Protein AF-0000000087805114 (afdb_homodimer)

Structure (mmCIF, N/CA/C/O backbone):
data_AF-0000000087805114-model_v1
#
loop_
_entity.id
_entity.type
_entity.pdbx_description
1 polymer 'LicD family protein'
#
loop_
_atom_site.group_PDB
_atom_site.id
_atom_site.type_symbol
_atom_site.label_atom_id
_atom_site.label_alt_id
_atom_site.label_comp_id
_atom_site.label_asym_id
_atom_site.label_entity_id
_atom_site.label_seq_id
_atom_site.pdbx_PDB_ins_code
_atom_site.Cartn_x
_atom_site.Cartn_y
_atom_site.Cartn_z
_atom_site.occupancy
_atom_site.B_iso_or_equiv
_atom_site.auth_seq_id
_atom_site.auth_comp_id
_atom_site.auth_asym_id
_atom_site.auth_atom_id
_atom_site.pdbx_PDB_model_num
ATOM 1 N N . MET A 1 1 ? 5.805 16.094 30.125 1 64.56 1 MET A N 1
ATOM 2 C CA . MET A 1 1 ? 6.195 17.5 30.094 1 64.56 1 MET A CA 1
ATOM 3 C C . MET A 1 1 ? 5.543 18.281 31.219 1 64.56 1 MET A C 1
ATOM 5 O O . MET A 1 1 ? 4.406 17.984 31.609 1 64.56 1 MET A O 1
ATOM 9 N N . SER A 1 2 ? 6.309 19.156 31.891 1 74.62 2 SER A N 1
ATOM 10 C CA . SER A 1 2 ? 5.789 19.922 33.031 1 74.62 2 SER A CA 1
ATOM 11 C C . SER A 1 2 ? 4.773 20.953 32.562 1 74.62 2 SER A C 1
ATOM 13 O O . SER A 1 2 ? 4.746 21.344 31.406 1 74.62 2 SER A O 1
ATOM 15 N N . THR A 1 3 ? 3.873 21.25 33.375 1 79.88 3 THR A N 1
ATOM 16 C CA . THR A 1 3 ? 2.871 22.281 33.094 1 79.88 3 THR A CA 1
ATOM 17 C C . THR A 1 3 ? 3.537 23.594 32.688 1 79.88 3 THR A C 1
ATOM 19 O O . THR A 1 3 ? 3.045 24.312 31.812 1 79.88 3 THR A O 1
ATOM 22 N N . SER A 1 4 ? 4.609 23.844 33.281 1 84.44 4 SER A N 1
ATOM 23 C CA . SER A 1 4 ? 5.34 25.062 32.969 1 84.44 4 SER A CA 1
ATOM 24 C C . SER A 1 4 ? 5.887 25.047 31.547 1 84.44 4 SER A C 1
ATOM 26 O O . SER A 1 4 ? 5.809 26.047 30.828 1 84.44 4 SER A O 1
ATOM 28 N N . MET A 1 5 ? 6.391 23.984 31.141 1 88.25 5 MET A N 1
ATOM 29 C CA . MET A 1 5 ? 6.922 23.844 29.781 1 88.25 5 MET A CA 1
ATOM 30 C C . MET A 1 5 ? 5.809 23.953 28.75 1 88.25 5 MET A C 1
ATOM 32 O O . MET A 1 5 ? 5.992 24.578 27.688 1 88.25 5 MET A O 1
ATOM 36 N N . THR A 1 6 ? 4.68 23.422 29.125 1 92 6 THR A N 1
ATOM 37 C CA . THR A 1 6 ? 3.533 23.5 28.219 1 92 6 THR A CA 1
ATOM 38 C C . THR A 1 6 ? 3.123 24.938 27.984 1 92 6 THR A C 1
ATOM 40 O O . THR A 1 6 ? 2.883 25.344 26.844 1 92 6 THR A O 1
ATOM 43 N N . LYS A 1 7 ? 3.113 25.703 29.016 1 94 7 LYS A N 1
ATOM 44 C CA . LYS A 1 7 ? 2.734 27.109 28.906 1 94 7 LYS A CA 1
ATOM 45 C C . LYS A 1 7 ? 3.738 27.875 28.062 1 94 7 LYS A C 1
ATOM 47 O O . LYS A 1 7 ? 3.357 28.766 27.281 1 94 7 LYS A O 1
ATOM 52 N N . GLU A 1 8 ? 4.926 27.562 28.25 1 95.38 8 GLU A N 1
ATOM 53 C CA . GLU A 1 8 ? 5.961 28.234 27.469 1 95.38 8 GLU A CA 1
ATOM 54 C C . GLU A 1 8 ? 5.84 27.875 25.984 1 95.38 8 GLU A C 1
ATOM 56 O O . GLU A 1 8 ? 6.016 28.734 25.125 1 95.38 8 GLU A O 1
ATOM 61 N N . ILE A 1 9 ? 5.617 26.656 25.719 1 96.06 9 ILE A N 1
ATOM 62 C CA . ILE A 1 9 ? 5.414 26.203 24.344 1 96.06 9 ILE A CA 1
ATOM 63 C C . ILE A 1 9 ? 4.23 26.953 23.734 1 96.06 9 ILE A C 1
ATOM 65 O O . ILE A 1 9 ? 4.324 27.453 22.609 1 96.06 9 ILE A O 1
ATOM 69 N N . GLN A 1 10 ? 3.174 27.047 24.453 1 96.75 10 GLN A N 1
ATOM 70 C CA . GLN A 1 10 ? 1.963 27.703 23.969 1 96.75 10 GLN A CA 1
ATOM 71 C C . GLN A 1 10 ? 2.221 29.188 23.672 1 96.75 10 GLN A C 1
ATOM 73 O O . GLN A 1 10 ? 1.733 29.703 22.672 1 96.75 10 GLN A O 1
ATOM 78 N N . GLU A 1 11 ? 2.988 29.781 24.5 1 97.25 11 GLU A N 1
ATOM 79 C CA . GLU A 1 11 ? 3.332 31.172 24.281 1 97.25 11 GLU A CA 1
ATOM 80 C C . GLU A 1 11 ? 4.129 31.359 23 1 97.25 11 GLU A C 1
ATOM 82 O O . GLU A 1 11 ? 3.863 32.281 22.219 1 97.25 11 GLU A O 1
ATOM 87 N N . LYS A 1 12 ? 5.066 30.547 22.797 1 97.5 12 LYS A N 1
ATOM 88 C CA . LYS A 1 12 ? 5.871 30.609 21.578 1 97.5 12 LYS A CA 1
ATOM 89 C C . LYS A 1 12 ? 5.031 30.297 20.344 1 97.5 12 LYS A C 1
ATOM 91 O O . LYS A 1 12 ? 5.191 30.938 19.297 1 97.5 12 LYS A O 1
ATOM 96 N N . GLU A 1 13 ? 4.207 29.297 20.453 1 97.94 13 GLU A N 1
ATOM 97 C CA . GLU A 1 13 ? 3.326 28.938 19.344 1 97.94 13 GLU A CA 1
ATOM 98 C C . GLU A 1 13 ? 2.369 30.078 19 1 97.94 13 GLU A C 1
ATOM 100 O O . GLU A 1 13 ? 2.045 30.297 17.844 1 97.94 13 GLU A O 1
ATOM 105 N N . LEU A 1 14 ? 1.906 30.766 20.031 1 98.38 14 LEU A N 1
ATOM 106 C CA . LEU A 1 14 ? 1.046 31.922 19.781 1 98.38 14 LEU A CA 1
ATOM 107 C C . LEU A 1 14 ? 1.784 33 18.984 1 98.38 14 LEU A C 1
ATOM 109 O O . LEU A 1 14 ? 1.232 33.562 18.047 1 98.38 14 LEU A O 1
ATOM 113 N N . ASN A 1 15 ? 2.979 33.219 19.406 1 98.19 15 ASN A N 1
ATOM 114 C CA . ASN A 1 15 ? 3.791 34.188 18.672 1 98.19 15 ASN A CA 1
ATOM 115 C C . ASN A 1 15 ? 3.982 33.781 17.219 1 98.19 15 ASN A C 1
ATOM 117 O O . ASN A 1 15 ? 3.902 34.625 16.312 1 98.19 15 ASN A O 1
ATOM 121 N N . MET A 1 16 ? 4.258 32.562 17 1 98.62 16 MET A N 1
ATOM 122 C CA . MET A 1 16 ? 4.41 32.031 15.648 1 98.62 16 MET A CA 1
ATOM 123 C C . MET A 1 16 ? 3.115 32.156 14.859 1 98.62 16 MET A C 1
ATOM 125 O O . MET A 1 16 ? 3.135 32.562 13.695 1 98.62 16 MET A O 1
ATOM 129 N N . LEU A 1 17 ? 2.014 31.859 15.5 1 98.81 17 LEU A N 1
ATOM 130 C CA . LEU A 1 17 ? 0.701 31.938 14.859 1 98.81 17 LEU A CA 1
ATOM 131 C C . LEU A 1 17 ? 0.39 33.375 14.43 1 98.81 17 LEU A C 1
ATOM 133 O O . LEU A 1 17 ? -0.121 33.594 13.328 1 98.81 17 LEU A O 1
ATOM 137 N N . LEU A 1 18 ? 0.66 34.312 15.273 1 98.75 18 LEU A N 1
ATOM 138 C CA . LEU A 1 18 ? 0.362 35.688 14.969 1 98.75 18 LEU A CA 1
ATOM 139 C C . LEU A 1 18 ? 1.216 36.188 13.812 1 98.75 18 LEU A C 1
ATOM 141 O O . LEU A 1 18 ? 0.729 36.938 12.945 1 98.75 18 LEU A O 1
ATOM 145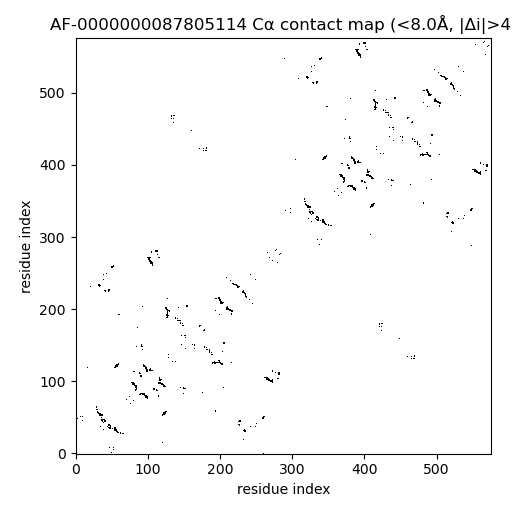 N N . TYR A 1 19 ? 2.484 35.781 13.828 1 98.75 19 TYR A N 1
ATOM 146 C CA . TYR A 1 19 ? 3.33 36.125 12.688 1 98.75 19 TYR A CA 1
ATOM 147 C C . TYR A 1 19 ? 2.807 35.469 11.414 1 98.75 19 TYR A C 1
ATOM 149 O O . TYR A 1 19 ? 2.768 36.094 10.359 1 98.75 19 TYR A O 1
ATOM 157 N N . PHE A 1 20 ? 2.441 34.219 11.516 1 98.81 20 PHE A N 1
ATOM 158 C CA . PHE A 1 20 ? 1.897 33.469 10.391 1 98.81 20 PHE A CA 1
ATOM 159 C C . PHE A 1 20 ? 0.634 34.156 9.859 1 98.81 20 PHE A C 1
ATOM 161 O O . PHE A 1 20 ? 0.46 34.281 8.648 1 98.81 20 PHE A O 1
ATOM 168 N N . LYS A 1 21 ? -0.236 34.531 10.734 1 98.81 21 LYS A N 1
ATOM 169 C CA . LYS A 1 21 ? -1.476 35.219 10.367 1 98.81 21 LYS A CA 1
ATOM 170 C C . LYS A 1 21 ? -1.19 36.5 9.602 1 98.81 21 LYS A C 1
ATOM 172 O O . LYS A 1 21 ? -1.826 36.781 8.586 1 98.81 21 LYS A O 1
ATOM 177 N N . GLU A 1 22 ? -0.335 37.281 10.125 1 98.69 22 GLU A N 1
ATOM 178 C CA . GLU A 1 22 ? 0.027 38.531 9.453 1 98.69 22 GLU A CA 1
ATOM 179 C C . GLU A 1 22 ? 0.548 38.281 8.047 1 98.69 22 GLU A C 1
ATOM 181 O O . GLU A 1 22 ? 0.185 38.969 7.098 1 98.69 22 GLU A O 1
ATOM 186 N N . PHE A 1 23 ? 1.412 37.281 7.961 1 98.81 23 PHE A N 1
ATOM 187 C CA . PHE A 1 23 ? 1.958 36.875 6.664 1 98.81 23 PHE A CA 1
ATOM 188 C C . PHE A 1 23 ? 0.843 36.5 5.703 1 98.81 23 PHE A C 1
ATOM 190 O O . PHE A 1 23 ? 0.816 36.938 4.555 1 98.81 23 PHE A O 1
ATOM 197 N N . CYS A 1 24 ? -0.05 35.625 6.129 1 98.75 24 CYS A N 1
ATOM 198 C CA . CYS A 1 24 ? -1.149 35.156 5.297 1 98.75 24 CYS A CA 1
ATOM 199 C C . CYS A 1 24 ? -2.053 36.312 4.879 1 98.75 24 CYS A C 1
ATOM 201 O O . CYS A 1 24 ? -2.506 36.344 3.732 1 98.75 24 CYS A O 1
ATOM 203 N N . ASP A 1 25 ? -2.301 37.219 5.789 1 98.25 25 ASP A N 1
ATOM 204 C CA . ASP A 1 25 ? -3.104 38.406 5.473 1 98.25 25 ASP A CA 1
ATOM 205 C C . ASP A 1 25 ? -2.447 39.219 4.371 1 98.25 25 ASP A C 1
ATOM 207 O O . ASP A 1 25 ? -3.111 39.625 3.416 1 98.25 25 ASP A O 1
ATOM 211 N N . LYS A 1 26 ? -1.223 39.438 4.531 1 98.5 26 LYS A N 1
ATOM 212 C CA . LYS A 1 26 ? -0.468 40.25 3.59 1 98.5 26 LYS A CA 1
ATOM 213 C C . LYS A 1 26 ? -0.461 39.625 2.197 1 98.5 26 LYS A C 1
ATOM 215 O O . LYS A 1 26 ? -0.456 40.344 1.193 1 98.5 26 LYS A O 1
ATOM 220 N N . HIS A 1 27 ? -0.498 38.344 2.123 1 98.62 27 HIS A N 1
ATOM 221 C CA . HIS A 1 27 ? -0.334 37.688 0.839 1 98.62 27 HIS A CA 1
ATOM 222 C C . HIS A 1 27 ? -1.637 37.031 0.388 1 98.62 27 HIS A C 1
ATOM 224 O O . HIS A 1 27 ? -1.652 36.281 -0.585 1 98.62 27 HIS A O 1
ATOM 230 N N . ASN A 1 28 ? -2.699 37.25 1.071 1 97.94 28 ASN A N 1
ATOM 231 C CA . ASN A 1 28 ? -4.035 36.75 0.733 1 97.94 28 ASN A CA 1
ATOM 232 C C . ASN A 1 28 ? -4.086 35.25 0.681 1 97.94 28 ASN A C 1
ATOM 234 O O . ASN A 1 28 ? -4.504 34.656 -0.324 1 97.94 28 ASN A O 1
ATOM 238 N N . LEU A 1 29 ? -3.564 34.531 1.708 1 98.56 29 LEU A N 1
ATOM 239 C CA . LEU A 1 29 ? -3.619 33.094 1.872 1 98.56 29 LEU A CA 1
ATOM 240 C C . LEU A 1 29 ? -4.641 32.719 2.936 1 98.56 29 LEU A C 1
ATOM 242 O O . LEU A 1 29 ? -4.723 33.344 3.986 1 98.56 29 LEU A O 1
ATOM 246 N N . ARG A 1 30 ? -5.453 31.797 2.646 1 97.94 30 ARG A N 1
ATOM 247 C CA . ARG A 1 30 ? -6.418 31.297 3.615 1 97.94 30 ARG A CA 1
ATOM 248 C C . ARG A 1 30 ? -5.773 30.266 4.539 1 97.94 30 ARG A C 1
ATOM 250 O O . ARG A 1 30 ? -4.953 29.453 4.098 1 97.94 30 ARG A O 1
ATOM 257 N N . PHE A 1 31 ? -6.113 30.266 5.754 1 98.69 31 PHE A N 1
ATOM 258 C CA . PHE A 1 31 ? -5.793 29.203 6.688 1 98.69 31 PHE A CA 1
ATOM 259 C C . PHE A 1 31 ? -6.859 29.078 7.77 1 98.69 31 PHE A C 1
ATOM 261 O O . PHE A 1 31 ? -7.695 29.984 7.918 1 98.69 31 PHE A O 1
ATOM 268 N N . TYR A 1 32 ? -6.879 27.953 8.445 1 98.31 32 TYR A N 1
ATOM 269 C CA . TYR A 1 32 ? -7.84 27.641 9.5 1 98.31 32 TYR A CA 1
ATOM 270 C C . TYR A 1 32 ? -7.148 26.984 10.688 1 98.31 32 TYR A C 1
ATOM 272 O O . TYR A 1 32 ? -6.34 26.062 10.516 1 98.31 32 TYR A O 1
ATOM 280 N N . LEU A 1 33 ? -7.492 27.5 11.812 1 98.06 33 LEU A N 1
ATOM 281 C CA . LEU A 1 33 ? -7.148 26.703 12.984 1 98.06 33 LEU A CA 1
ATOM 282 C C . LEU A 1 33 ? -7.859 25.359 12.953 1 98.06 33 LEU A C 1
ATOM 284 O O . LEU A 1 33 ? -9.039 25.281 12.602 1 98.06 33 LEU A O 1
ATOM 288 N N . CYS A 1 34 ? -7.16 24.297 13.32 1 96 34 CYS A N 1
ATOM 289 C CA . CYS A 1 34 ? -7.805 22.984 13.281 1 96 34 CYS A CA 1
ATOM 290 C C . CYS A 1 34 ? -7.383 22.141 14.477 1 96 34 CYS A C 1
ATOM 292 O O . CYS A 1 34 ? -6.641 22.609 15.344 1 96 34 CYS A O 1
ATOM 294 N N . GLY A 1 35 ? -8.008 20.922 14.609 1 94.38 35 GLY A N 1
ATOM 295 C CA . GLY A 1 35 ? -7.668 20 15.68 1 94.38 35 GLY A CA 1
ATOM 296 C C . GLY A 1 35 ? -7.902 20.578 17.062 1 94.38 35 GLY A C 1
ATOM 297 O O . GLY A 1 35 ? -8.938 21.203 17.312 1 94.38 35 GLY A O 1
ATOM 298 N N . GLY A 1 36 ? -6.949 20.281 17.906 1 94.94 36 GLY A N 1
ATOM 299 C CA . GLY A 1 36 ? -7.039 20.781 19.266 1 94.94 36 GLY A CA 1
ATOM 300 C C . GLY A 1 36 ? -7.086 22.297 19.344 1 94.94 36 GLY A C 1
ATOM 301 O O . GLY A 1 36 ? -7.742 22.859 20.234 1 94.94 36 GLY A O 1
ATOM 302 N N . GLY A 1 37 ? -6.336 22.938 18.484 1 96.94 37 GLY A N 1
ATOM 303 C CA . GLY A 1 37 ? -6.383 24.391 18.453 1 96.94 37 GLY A CA 1
ATOM 304 C C . GLY A 1 37 ? -7.77 24.938 18.172 1 96.94 37 GLY A C 1
ATOM 305 O O . GLY A 1 37 ? -8.188 25.938 18.766 1 96.94 37 GLY A O 1
ATOM 306 N N . LEU A 1 38 ? -8.453 24.328 17.266 1 98.12 38 LEU A N 1
ATOM 307 C CA . LEU A 1 38 ? -9.82 24.719 16.953 1 98.12 38 LEU A CA 1
ATOM 308 C C . LEU A 1 38 ? -10.75 24.469 18.141 1 98.12 38 LEU A C 1
ATOM 310 O O . LEU A 1 38 ? -11.539 25.344 18.5 1 98.12 38 LEU A O 1
ATOM 314 N N . ILE A 1 39 ? -10.664 23.297 18.672 1 97.44 39 ILE A N 1
ATOM 315 C CA . ILE A 1 39 ? -11.461 22.984 19.859 1 97.44 39 ILE A CA 1
ATOM 316 C C . ILE A 1 39 ? -11.164 24 20.953 1 97.44 39 ILE A C 1
ATOM 318 O O . ILE A 1 39 ? -12.086 24.484 21.625 1 97.44 39 ILE A O 1
ATOM 322 N N . GLY A 1 40 ? -9.945 24.297 21.188 1 97.56 40 GLY A N 1
ATOM 323 C CA . GLY A 1 40 ? -9.531 25.266 22.172 1 97.56 40 GLY A CA 1
ATOM 324 C C . GLY A 1 40 ? -10.125 26.641 21.953 1 97.56 40 GLY A C 1
ATOM 325 O O . GLY A 1 40 ? -10.562 27.312 22.891 1 97.56 40 GLY A O 1
ATOM 326 N N . ALA A 1 41 ? -10.125 27.062 20.734 1 97.94 41 ALA A N 1
ATOM 327 C CA . ALA A 1 41 ? -10.711 28.359 20.391 1 97.94 41 ALA A CA 1
ATOM 328 C C . ALA A 1 41 ? -12.18 28.422 20.797 1 97.94 41 ALA A C 1
ATOM 330 O O . ALA A 1 41 ? -12.633 29.422 21.359 1 97.94 41 ALA A O 1
ATOM 331 N N . ILE A 1 42 ? -12.906 27.359 20.562 1 97.62 42 ILE A N 1
ATOM 332 C CA . ILE A 1 42 ? -14.352 27.344 20.766 1 97.62 42 ILE A CA 1
ATOM 333 C C . ILE A 1 42 ? -14.672 27.109 22.234 1 97.62 42 ILE A C 1
ATOM 335 O O . ILE A 1 42 ? -15.578 27.734 22.781 1 97.62 42 ILE A O 1
ATOM 339 N N . ARG A 1 43 ? -13.891 26.234 22.859 1 95.75 43 ARG A N 1
ATOM 340 C CA . ARG A 1 43 ? -14.258 25.766 24.188 1 95.75 43 ARG A CA 1
ATOM 341 C C . ARG A 1 43 ? -13.531 26.578 25.266 1 95.75 43 ARG A C 1
ATOM 343 O O . ARG A 1 43 ? -14.07 26.781 26.359 1 95.75 43 ARG A O 1
ATOM 350 N N . HIS A 1 44 ? -12.312 27.125 24.969 1 95.38 44 HIS A N 1
ATOM 351 C CA . HIS A 1 44 ? -11.469 27.734 25.984 1 95.38 44 HIS A CA 1
ATOM 352 C C . HIS A 1 44 ? -11.086 29.156 25.594 1 95.38 44 HIS A C 1
ATOM 354 O O . HIS A 1 44 ? -10.398 29.859 26.359 1 95.38 44 HIS A O 1
ATOM 360 N N . ASN A 1 45 ? -11.508 29.594 24.406 1 96.81 45 ASN A N 1
ATOM 361 C CA . ASN A 1 45 ? -11.062 30.875 23.859 1 96.81 45 ASN A CA 1
ATOM 362 C C . ASN A 1 45 ? -9.547 30.984 23.828 1 96.81 45 ASN A C 1
ATOM 364 O O . ASN A 1 45 ? -8.977 32.031 24.125 1 96.81 45 ASN A O 1
ATOM 368 N N . GLY A 1 46 ? -8.953 29.875 23.688 1 97.56 46 GLY A N 1
ATOM 369 C CA . GLY A 1 46 ? -7.504 29.734 23.656 1 97.56 46 GLY A CA 1
ATOM 370 C C . GLY A 1 46 ? -7.039 28.297 23.609 1 97.56 46 GLY A C 1
ATOM 371 O O . GLY A 1 46 ? -7.758 27.422 23.125 1 97.56 46 GLY A O 1
ATOM 372 N N . PHE A 1 47 ? -5.82 28.109 24.078 1 97.25 47 PHE A N 1
ATOM 373 C CA . PHE A 1 47 ? -5.262 26.75 24.078 1 97.25 47 PHE A CA 1
ATOM 374 C C . PHE A 1 47 ? -6.02 25.844 25.031 1 97.25 47 PHE A C 1
ATOM 376 O O . PHE A 1 47 ? -6.43 26.281 26.109 1 97.25 47 PHE A O 1
ATOM 383 N N . ILE A 1 48 ? -6.184 24.562 24.578 1 95.5 48 ILE A N 1
ATOM 384 C CA . ILE A 1 48 ? -6.465 23.531 25.578 1 95.5 48 ILE A CA 1
ATOM 385 C C . ILE A 1 48 ? -5.301 23.438 26.562 1 95.5 48 ILE A C 1
ATOM 387 O O . ILE A 1 48 ? -4.141 23.328 26.141 1 95.5 48 ILE A O 1
ATOM 391 N N . PRO A 1 49 ? -5.547 23.469 27.781 1 93.94 49 PRO A N 1
ATOM 392 C CA . PRO A 1 49 ? -4.492 23.625 28.797 1 93.94 49 PRO A CA 1
ATOM 393 C C . PRO A 1 49 ? -3.385 22.578 28.656 1 93.94 49 PRO A C 1
ATOM 395 O O . PRO A 1 49 ? -2.213 22.891 28.875 1 93.94 49 PRO A O 1
ATOM 398 N N . TRP A 1 50 ? -3.699 21.422 28.234 1 92.25 50 TRP A N 1
ATOM 399 C CA . TRP A 1 50 ? -2.715 20.344 28.203 1 92.25 50 TRP A CA 1
ATOM 400 C C . TRP A 1 50 ? -2.236 20.094 26.766 1 92.25 50 TRP A C 1
ATOM 402 O O . TRP A 1 50 ? -1.473 19.156 26.531 1 92.25 50 TRP A O 1
ATOM 412 N N . ASP A 1 51 ? -2.703 20.906 25.859 1 92.12 51 ASP A N 1
ATOM 413 C CA . ASP A 1 51 ? -2.33 20.734 24.469 1 92.12 51 ASP A CA 1
ATOM 414 C C . ASP A 1 51 ? -1.087 21.547 24.125 1 92.12 51 ASP A C 1
ATOM 416 O O . ASP A 1 51 ? -1.065 22.766 24.312 1 92.12 51 ASP A O 1
ATOM 420 N N . ASP A 1 52 ? -0.087 20.906 23.594 1 89.75 52 ASP A N 1
ATOM 421 C CA . ASP A 1 52 ? 1.171 21.594 23.328 1 89.75 52 ASP A CA 1
ATOM 422 C C . ASP A 1 52 ? 1.47 21.641 21.828 1 89.75 52 ASP A C 1
ATOM 424 O O . ASP A 1 52 ? 2.629 21.75 21.422 1 89.75 52 ASP A O 1
ATOM 428 N N . ASP A 1 53 ? 0.53 21.453 21.031 1 92.06 53 ASP A N 1
ATOM 429 C CA . ASP A 1 53 ? 0.732 21.562 19.594 1 92.06 53 ASP A CA 1
ATOM 430 C C . ASP A 1 53 ? -0.369 22.391 18.938 1 92.06 53 ASP A C 1
ATOM 432 O O . ASP A 1 53 ? -1.46 22.531 19.5 1 92.06 53 ASP A O 1
ATOM 436 N N . LEU A 1 54 ? -0.096 23.078 17.953 1 95.5 54 LEU A N 1
ATOM 437 C CA . LEU A 1 54 ? -1.029 23.891 17.188 1 95.5 54 LEU A CA 1
ATOM 438 C C . LEU A 1 54 ? -0.968 23.547 15.703 1 95.5 54 LEU A C 1
ATOM 440 O O . LEU A 1 54 ? 0.089 23.656 15.078 1 95.5 54 LEU A O 1
ATOM 444 N N . ASP A 1 55 ? -2.062 23.109 15.156 1 96.44 55 ASP A N 1
ATOM 445 C CA . ASP A 1 55 ? -2.16 22.688 13.766 1 96.44 55 ASP A CA 1
ATOM 446 C C . ASP A 1 55 ? -3.027 23.641 12.953 1 96.44 55 ASP A C 1
ATOM 448 O O . ASP A 1 55 ? -3.988 24.219 13.477 1 96.44 55 ASP A O 1
ATOM 452 N N . LEU A 1 56 ? -2.674 23.812 11.719 1 98.5 56 LEU A N 1
ATOM 453 C CA . LEU A 1 56 ? -3.42 24.656 10.781 1 98.5 56 LEU A CA 1
ATOM 454 C C . LEU A 1 56 ? -3.787 23.891 9.523 1 98.5 56 LEU A C 1
ATOM 456 O O . LEU A 1 56 ? -3.045 23 9.102 1 98.5 56 LEU A O 1
ATOM 460 N N . PHE A 1 57 ? -4.91 24.266 8.961 1 98.44 57 PHE A N 1
ATOM 461 C CA . PHE A 1 57 ? -5.277 23.844 7.613 1 98.44 57 PHE A CA 1
ATOM 462 C C . PHE A 1 57 ? -5.074 24.969 6.613 1 98.44 57 PHE A C 1
ATOM 464 O O . PHE A 1 57 ? -5.234 26.141 6.953 1 98.44 57 PHE A O 1
ATOM 471 N N . MET A 1 58 ? -4.746 24.578 5.445 1 98.69 58 MET A N 1
ATOM 472 C CA . MET A 1 58 ? -4.805 25.469 4.293 1 98.69 58 MET A CA 1
ATOM 473 C C . MET A 1 58 ? -5.41 24.766 3.084 1 98.69 58 MET A C 1
ATOM 475 O O . MET A 1 58 ? -5.125 23.594 2.836 1 98.69 58 MET A O 1
ATOM 479 N N . PRO A 1 59 ? -6.266 25.531 2.348 1 98.56 59 PRO A N 1
ATOM 480 C CA . PRO A 1 59 ? -6.609 24.953 1.05 1 98.56 59 PRO A CA 1
ATOM 481 C C . PRO A 1 59 ? -5.383 24.625 0.201 1 98.56 59 PRO A C 1
ATOM 483 O O . PRO A 1 59 ? -4.402 25.375 0.217 1 98.56 59 PRO A O 1
ATOM 486 N N . ARG A 1 60 ? -5.477 23.578 -0.559 1 98.56 60 ARG A N 1
ATOM 487 C CA . ARG A 1 60 ? -4.348 23.094 -1.346 1 98.56 60 ARG A CA 1
ATOM 488 C C . ARG A 1 60 ? -3.738 24.219 -2.184 1 98.56 60 ARG A C 1
ATOM 490 O O . ARG A 1 60 ? -2.521 24.406 -2.18 1 98.56 60 ARG A O 1
ATOM 497 N N . PRO A 1 61 ? -4.504 25.031 -2.904 1 98.25 61 PRO A N 1
ATOM 498 C CA . PRO A 1 61 ? -3.871 26.094 -3.686 1 98.25 61 PRO A CA 1
ATOM 499 C C . PRO A 1 61 ? -3.08 27.078 -2.818 1 98.25 61 PRO A C 1
ATOM 501 O O . PRO A 1 61 ? -1.982 27.5 -3.197 1 98.25 61 PRO A O 1
ATOM 504 N N . ASP A 1 62 ? -3.582 27.406 -1.684 1 98.62 62 ASP A N 1
ATOM 505 C CA . ASP A 1 62 ? -2.902 28.344 -0.789 1 98.62 62 ASP A CA 1
ATOM 506 C C . ASP A 1 62 ? -1.693 27.688 -0.127 1 98.62 62 ASP A C 1
ATOM 508 O O . ASP A 1 62 ? -0.667 28.328 0.084 1 98.62 62 ASP A O 1
ATOM 512 N N . TYR A 1 63 ? -1.869 26.422 0.201 1 98.69 63 TYR A N 1
ATOM 513 C CA . TYR A 1 63 ? -0.788 25.609 0.752 1 98.69 63 TYR A CA 1
ATOM 514 C C . TYR A 1 63 ? 0.421 25.609 -0.176 1 98.69 63 TYR A C 1
ATOM 516 O O . TYR A 1 63 ? 1.554 25.797 0.271 1 98.69 63 TYR A O 1
ATOM 524 N N . GLU A 1 64 ? 0.18 25.484 -1.447 1 98.62 64 GLU A N 1
ATOM 525 C CA . GLU A 1 64 ? 1.256 25.469 -2.434 1 98.62 64 GLU A CA 1
ATOM 526 C C . GLU A 1 64 ? 1.838 26.859 -2.639 1 98.62 64 GLU A C 1
ATOM 528 O O . GLU A 1 64 ? 3.043 27.016 -2.848 1 98.62 64 GLU A O 1
ATOM 533 N N . LYS A 1 65 ? 1.021 27.844 -2.584 1 98.69 65 LYS A N 1
ATOM 534 C CA . LYS A 1 65 ? 1.499 29.219 -2.688 1 98.69 65 LYS A CA 1
ATOM 535 C C . LYS A 1 65 ? 2.396 29.578 -1.507 1 98.69 65 LYS A C 1
ATOM 537 O O . LYS A 1 65 ? 3.391 30.297 -1.67 1 98.69 65 LYS A O 1
ATOM 542 N N . LEU A 1 66 ? 2.014 29.109 -0.354 1 98.88 66 LEU A N 1
ATOM 543 C CA . LEU A 1 66 ? 2.805 29.375 0.843 1 98.88 66 LEU A CA 1
ATOM 544 C C . LEU A 1 66 ? 4.246 28.906 0.653 1 98.88 66 LEU A C 1
ATOM 546 O O . LEU A 1 66 ? 5.184 29.625 1.012 1 98.88 66 LEU A O 1
ATOM 550 N N . ALA A 1 67 ? 4.418 27.734 0.126 1 98.56 67 ALA A N 1
ATOM 551 C CA . ALA A 1 67 ? 5.738 27.141 -0.079 1 98.56 67 ALA A CA 1
ATOM 552 C C . ALA A 1 67 ? 6.617 28.047 -0.943 1 98.56 67 ALA A C 1
ATOM 554 O O . ALA A 1 67 ? 7.836 28.094 -0.762 1 98.56 67 ALA A O 1
ATOM 555 N N . LYS A 1 68 ? 6.004 28.75 -1.838 1 98.44 68 LYS A N 1
ATOM 556 C CA . LYS A 1 68 ? 6.734 29.625 -2.754 1 98.44 68 LYS A CA 1
ATOM 557 C C . LYS A 1 68 ? 6.992 30.984 -2.129 1 98.44 68 LYS A C 1
ATOM 559 O O . LYS A 1 68 ? 8.062 31.562 -2.309 1 98.44 68 LYS A O 1
ATOM 564 N N . LEU A 1 69 ? 6.105 31.469 -1.416 1 98.81 69 LEU A N 1
ATOM 565 C CA . LEU A 1 69 ? 6.141 32.844 -0.94 1 98.81 69 LEU A CA 1
ATOM 566 C C . LEU A 1 69 ? 6.949 32.969 0.346 1 98.81 69 LEU A C 1
ATOM 568 O O . LEU A 1 69 ? 7.648 33.938 0.561 1 98.81 69 LEU A O 1
ATOM 572 N N . TRP A 1 70 ? 6.891 31.969 1.202 1 98.81 70 TRP A N 1
ATOM 573 C CA . TRP A 1 70 ? 7.477 32.062 2.535 1 98.81 70 TRP A CA 1
ATOM 574 C C . TRP A 1 70 ? 8.984 32.312 2.449 1 98.81 70 TRP A C 1
ATOM 576 O O . TRP A 1 70 ? 9.5 33.25 3.043 1 98.81 70 TRP A O 1
ATOM 586 N N . PRO A 1 71 ? 9.695 31.5 1.646 1 98.06 71 PRO A N 1
ATOM 587 C CA . PRO A 1 71 ? 11.141 31.703 1.571 1 98.06 71 PRO A CA 1
ATOM 588 C C . PRO A 1 71 ? 11.516 33.094 1.029 1 98.06 71 PRO A C 1
ATOM 590 O O . PRO A 1 71 ? 12.609 33.594 1.292 1 98.06 71 PRO A O 1
ATOM 593 N N . LYS A 1 72 ? 10.648 33.75 0.372 1 98.25 72 LYS A N 1
ATOM 594 C CA . LYS A 1 72 ? 10.945 35 -0.292 1 98.25 72 LYS A CA 1
ATOM 595 C C . LYS A 1 72 ? 10.625 36.188 0.617 1 98.25 72 LYS A C 1
ATOM 597 O O . LYS A 1 72 ? 11.312 37.219 0.579 1 98.25 72 LYS A O 1
ATOM 602 N N . TYR A 1 73 ? 9.602 36.062 1.463 1 98.56 73 TYR A N 1
ATOM 603 C CA . TYR A 1 73 ? 9.07 37.281 2.062 1 98.56 73 TYR A CA 1
ATOM 604 C C . TYR A 1 73 ? 9.008 37.156 3.58 1 98.56 73 TYR A C 1
ATOM 606 O O . TYR A 1 73 ? 8.844 38.156 4.281 1 98.56 73 TYR A O 1
ATOM 614 N N . ALA A 1 74 ? 9.125 35.969 4.145 1 98.62 74 ALA A N 1
ATOM 615 C CA . ALA A 1 74 ? 9.023 35.812 5.59 1 98.62 74 ALA A CA 1
ATOM 616 C C . ALA A 1 74 ? 10.375 36.062 6.266 1 98.62 74 ALA A C 1
ATOM 618 O O . ALA A 1 74 ? 11.398 36.156 5.594 1 98.62 74 ALA A O 1
ATOM 619 N N . ASP A 1 75 ? 10.375 36.188 7.551 1 98.44 75 ASP A N 1
ATOM 620 C CA . ASP A 1 75 ? 11.586 36.219 8.359 1 98.44 75 ASP A CA 1
ATOM 621 C C . ASP A 1 75 ? 12.172 34.844 8.531 1 98.44 75 ASP A C 1
ATOM 623 O O . ASP A 1 75 ? 12.031 34.219 9.586 1 98.44 75 ASP A O 1
ATOM 627 N N . THR A 1 76 ? 12.906 34.406 7.535 1 97.75 76 THR A N 1
ATOM 628 C CA . THR A 1 76 ? 13.422 33.062 7.508 1 97.75 76 THR A CA 1
ATOM 629 C C . THR A 1 76 ? 14.578 32.906 8.484 1 97.75 76 THR A C 1
ATOM 631 O O . THR A 1 76 ? 15 31.766 8.781 1 97.75 76 THR A O 1
ATOM 634 N N . GLU A 1 77 ? 15.109 33.938 8.992 1 97.5 77 GLU A N 1
ATOM 635 C CA . GLU A 1 77 ? 16.109 33.812 10.047 1 97.5 77 GLU A CA 1
ATOM 636 C C . GLU A 1 77 ? 15.508 33.281 11.336 1 97.5 77 GLU A C 1
ATOM 638 O O . GLU A 1 77 ? 16.141 32.5 12.055 1 97.5 77 GLU A O 1
ATOM 643 N N . ARG A 1 78 ? 14.312 33.688 11.5 1 97.94 78 ARG A N 1
ATOM 644 C CA . ARG A 1 78 ? 13.656 33.25 12.727 1 97.94 78 ARG A CA 1
ATOM 645 C C . ARG A 1 78 ? 12.75 32.031 12.469 1 97.94 78 ARG A C 1
ATOM 647 O O . ARG A 1 78 ? 12.742 31.078 13.25 1 97.94 78 ARG A O 1
ATOM 654 N N . PHE A 1 79 ? 11.953 32.156 11.367 1 98.69 79 PHE A N 1
ATOM 655 C CA . PHE A 1 79 ? 10.953 31.141 11.086 1 98.69 79 PHE A CA 1
ATOM 656 C C . PHE A 1 79 ? 11.234 30.469 9.742 1 98.69 79 PHE A C 1
ATOM 658 O O . PHE A 1 79 ? 11.141 31.109 8.695 1 98.69 79 PHE A O 1
ATOM 665 N N . THR A 1 80 ? 11.438 29.188 9.742 1 98.19 80 THR A N 1
ATOM 666 C CA . THR A 1 80 ? 11.758 28.453 8.531 1 98.19 80 THR A CA 1
ATOM 667 C C . THR A 1 80 ? 10.57 27.609 8.078 1 98.19 80 THR A C 1
ATOM 669 O O . THR A 1 80 ? 9.914 26.969 8.898 1 98.19 80 THR A O 1
ATOM 672 N N . TYR A 1 81 ? 10.258 27.688 6.785 1 98.69 81 TYR A N 1
ATOM 673 C CA . TYR A 1 81 ? 9.297 26.781 6.176 1 98.69 81 TYR A CA 1
ATOM 674 C C . TYR A 1 81 ? 9.922 25.406 5.945 1 98.69 81 TYR A C 1
ATOM 676 O O . TYR A 1 81 ? 10.977 25.297 5.312 1 98.69 81 TYR A O 1
ATOM 684 N N . CYS A 1 82 ? 9.266 24.344 6.473 1 98.31 82 CYS A N 1
ATOM 685 C CA . CYS A 1 82 ? 9.789 23 6.391 1 98.31 82 CYS A CA 1
ATOM 686 C C . CYS A 1 82 ? 8.773 22.047 5.777 1 98.31 82 CYS A C 1
ATOM 688 O O . CYS A 1 82 ? 7.613 22.016 6.199 1 98.31 82 CYS A O 1
ATOM 690 N N . ARG A 1 83 ? 9.203 21.281 4.844 1 97.75 83 ARG A N 1
ATOM 691 C CA . ARG A 1 83 ? 8.414 20.234 4.191 1 97.75 83 ARG A CA 1
ATOM 692 C C . ARG A 1 83 ? 9.32 19.156 3.615 1 97.75 83 ARG A C 1
ATOM 694 O O . ARG A 1 83 ? 10.367 19.453 3.043 1 97.75 83 ARG A O 1
ATOM 701 N N . THR A 1 84 ? 8.883 17.891 3.828 1 96.69 84 THR A N 1
ATOM 702 C CA . THR A 1 84 ? 9.656 16.797 3.264 1 96.69 84 THR A CA 1
ATOM 703 C C . THR A 1 84 ? 9.867 17 1.767 1 96.69 84 THR A C 1
ATOM 705 O O . THR A 1 84 ? 8.945 17.391 1.051 1 96.69 84 THR A O 1
ATOM 708 N N . ASP A 1 85 ? 11.078 16.891 1.317 1 94.81 85 ASP A N 1
ATOM 709 C CA . ASP A 1 85 ? 11.445 16.906 -0.096 1 94.81 85 ASP A CA 1
ATOM 710 C C . ASP A 1 85 ? 12.5 15.836 -0.398 1 94.81 85 ASP A C 1
ATOM 712 O O . ASP A 1 85 ? 12.633 14.859 0.341 1 94.81 85 ASP A O 1
ATOM 716 N N . ARG A 1 86 ? 13.102 15.938 -1.514 1 91.94 86 ARG A N 1
ATOM 717 C CA . ARG A 1 86 ? 14.047 14.93 -1.97 1 91.94 86 ARG A CA 1
ATOM 718 C C . ARG A 1 86 ? 15.18 14.75 -0.968 1 91.94 86 ARG A C 1
ATOM 720 O O . ARG A 1 86 ? 15.695 13.641 -0.79 1 91.94 86 ARG A O 1
ATOM 727 N N . ASN A 1 87 ? 15.555 15.797 -0.264 1 91.75 87 ASN A N 1
ATOM 728 C CA . ASN A 1 87 ? 16.766 15.781 0.54 1 91.75 87 ASN A CA 1
ATOM 729 C C . ASN A 1 87 ? 16.469 15.961 2.023 1 91.75 87 ASN A C 1
ATOM 731 O O . ASN A 1 87 ? 17.328 15.742 2.871 1 91.75 87 ASN A O 1
ATOM 735 N N . HIS A 1 88 ? 15.312 16.344 2.342 1 93.56 88 HIS A N 1
ATOM 736 C CA . HIS A 1 88 ? 14.914 16.594 3.721 1 93.56 88 HIS A CA 1
ATOM 737 C C . HIS A 1 88 ? 13.711 15.734 4.109 1 93.56 88 HIS A C 1
ATOM 739 O O . HIS A 1 88 ? 12.594 15.984 3.658 1 93.56 88 HIS A O 1
ATOM 745 N N . ILE A 1 89 ? 13.953 14.828 5.004 1 91.88 89 ILE A N 1
ATOM 746 C CA . ILE A 1 89 ? 12.898 13.898 5.402 1 91.88 89 ILE A CA 1
ATOM 747 C C . ILE A 1 89 ? 12.445 14.211 6.828 1 91.88 89 ILE A C 1
ATOM 749 O O . ILE A 1 89 ? 13.164 13.922 7.789 1 91.88 89 ILE A O 1
ATOM 753 N N . TYR A 1 90 ? 11.289 14.656 6.961 1 93 90 TYR A N 1
ATOM 754 C CA . TYR A 1 90 ? 10.773 15.062 8.266 1 93 90 TYR A CA 1
ATOM 755 C C . TYR A 1 90 ? 9.906 13.969 8.883 1 93 90 TYR A C 1
ATOM 757 O O . TYR A 1 90 ? 9.547 14.047 10.055 1 93 90 TYR A O 1
ATOM 765 N N . HIS A 1 91 ? 9.523 12.977 8.086 1 89.56 91 HIS A N 1
ATOM 766 C CA . HIS A 1 91 ? 8.633 11.906 8.5 1 89.56 91 HIS A CA 1
ATOM 767 C C . HIS A 1 91 ? 7.258 12.445 8.891 1 89.56 91 HIS A C 1
ATOM 769 O O . HIS A 1 91 ? 6.645 11.969 9.844 1 89.56 91 HIS A O 1
ATOM 775 N N . ASP A 1 92 ? 6.941 13.484 8.297 1 90 92 ASP A N 1
ATOM 776 C CA . ASP A 1 92 ? 5.652 14.164 8.367 1 90 92 ASP A CA 1
ATOM 777 C C . ASP A 1 92 ? 5.133 14.5 6.977 1 90 92 ASP A C 1
ATOM 779 O O . ASP A 1 92 ? 5.883 14.977 6.125 1 90 92 ASP A O 1
ATOM 783 N N . ALA A 1 93 ? 3.855 14.266 6.82 1 93.12 93 ALA A N 1
ATOM 784 C CA . ALA A 1 93 ? 3.301 14.383 5.477 1 93.12 93 ALA A CA 1
ATOM 785 C C . ALA A 1 93 ? 2.885 15.82 5.184 1 93.12 93 ALA A C 1
ATOM 787 O O . ALA A 1 93 ? 2.635 16.188 4.027 1 93.12 93 ALA A O 1
ATOM 788 N N . GLY A 1 94 ? 2.781 16.625 6.141 1 96.19 94 GLY A N 1
ATOM 789 C CA . GLY A 1 94 ? 2.443 18.031 5.969 1 96.19 94 GLY A CA 1
ATOM 790 C C . GLY A 1 94 ? 3.654 18.938 5.973 1 96.19 94 GLY A C 1
ATOM 791 O O . GLY A 1 94 ? 4.781 18.484 5.77 1 96.19 94 GLY A O 1
ATOM 792 N N . ALA A 1 95 ? 3.4 20.219 6.016 1 98.12 95 ALA A N 1
ATOM 793 C CA . ALA A 1 95 ? 4.438 21.234 6.164 1 98.12 95 ALA A CA 1
ATOM 794 C C . ALA A 1 95 ? 4.43 21.828 7.57 1 98.12 95 ALA A C 1
ATOM 796 O O . ALA A 1 95 ? 3.559 21.5 8.383 1 98.12 95 ALA A O 1
ATOM 797 N N . SER A 1 96 ? 5.465 22.562 7.828 1 98.25 96 SER A N 1
ATOM 798 C CA . SER A 1 96 ? 5.516 23.266 9.109 1 98.25 96 SER A CA 1
ATOM 799 C C . SER A 1 96 ? 6.316 24.547 9 1 98.25 96 SER A C 1
ATOM 801 O O . SER A 1 96 ? 7.156 24.703 8.109 1 98.25 96 SER A O 1
ATOM 803 N N . ILE A 1 97 ? 5.941 25.484 9.805 1 98.69 97 ILE A N 1
ATOM 804 C CA . ILE A 1 97 ? 6.793 26.625 10.109 1 98.69 97 ILE A CA 1
ATOM 805 C C . ILE A 1 97 ? 7.508 26.391 11.438 1 98.69 97 ILE A C 1
ATOM 807 O O . ILE A 1 97 ? 6.867 26.141 12.461 1 98.69 97 ILE A O 1
ATOM 811 N N . ARG A 1 98 ? 8.797 26.5 11.414 1 98.56 98 ARG A N 1
ATOM 812 C CA . ARG A 1 98 ? 9.555 26.156 12.609 1 98.56 98 ARG A CA 1
ATOM 813 C C . ARG A 1 98 ? 10.375 27.344 13.109 1 98.56 98 ARG A C 1
ATOM 815 O O . ARG A 1 98 ? 10.938 28.094 12.305 1 98.56 98 ARG A O 1
ATOM 822 N N . ASP A 1 99 ? 10.445 27.469 14.398 1 98.62 99 ASP A N 1
ATOM 823 C CA . ASP A 1 99 ? 11.211 28.531 15.039 1 98.62 99 ASP A CA 1
ATOM 824 C C . ASP A 1 99 ? 12.68 28.141 15.195 1 98.62 99 ASP A C 1
ATOM 826 O O . ASP A 1 99 ? 13.023 27.344 16.062 1 98.62 99 ASP A O 1
ATOM 830 N N . ASN A 1 100 ? 13.562 28.812 14.523 1 98.19 100 ASN A N 1
ATOM 831 C CA . ASN A 1 100 ? 14.977 28.453 14.453 1 98.19 100 ASN A CA 1
ATOM 832 C C . ASN A 1 100 ? 15.688 28.719 15.773 1 98.19 100 ASN A C 1
ATOM 834 O O . ASN A 1 100 ? 16.812 28.25 15.992 1 98.19 100 ASN A O 1
ATOM 838 N N . ASN A 1 101 ? 15.094 29.438 16.641 1 98.12 101 ASN A N 1
ATOM 839 C CA . ASN A 1 101 ? 15.727 29.828 17.906 1 98.12 101 ASN A CA 1
ATOM 840 C C . ASN A 1 101 ? 15.328 28.875 19.031 1 98.12 101 ASN A C 1
ATOM 842 O O . ASN A 1 101 ? 15.641 29.125 20.203 1 98.12 101 ASN A O 1
ATOM 846 N N . THR A 1 102 ? 14.664 27.859 18.688 1 98.25 102 THR A N 1
ATOM 847 C CA . THR A 1 102 ? 14.234 26.859 19.656 1 98.25 102 THR A CA 1
ATOM 848 C C . THR A 1 102 ? 14.648 25.453 19.203 1 98.25 102 THR A C 1
ATOM 850 O O . THR A 1 102 ? 15.141 25.281 18.094 1 98.25 102 THR A O 1
ATOM 853 N N . THR A 1 103 ? 14.508 24.578 20.125 1 97.62 103 THR A N 1
ATOM 854 C CA . THR A 1 103 ? 14.766 23.172 19.844 1 97.62 103 THR A CA 1
ATOM 855 C C . THR A 1 103 ? 13.602 22.297 20.312 1 97.62 103 THR A C 1
ATOM 857 O O . THR A 1 103 ? 13.188 22.375 21.469 1 97.62 103 THR A O 1
ATOM 860 N N . PHE A 1 104 ? 13.109 21.594 19.438 1 96.62 104 PHE A N 1
ATOM 861 C CA . PHE A 1 104 ? 12.062 20.609 19.719 1 96.62 104 PHE A CA 1
ATOM 862 C C . PHE A 1 104 ? 12.234 19.375 18.844 1 96.62 104 PHE A C 1
ATOM 864 O O . PHE A 1 104 ? 11.656 19.297 17.75 1 96.62 104 PHE A O 1
ATOM 871 N N . ILE A 1 105 ? 12.859 18.391 19.328 1 95.06 105 ILE A N 1
ATOM 872 C CA . ILE A 1 105 ? 13.25 17.219 18.547 1 95.06 105 ILE A CA 1
ATOM 873 C C . ILE A 1 105 ? 12.25 16.078 18.766 1 95.06 105 ILE A C 1
ATOM 875 O O . ILE A 1 105 ? 12.156 15.531 19.859 1 95.06 105 ILE A O 1
ATOM 879 N N . ASN A 1 106 ? 11.594 15.836 17.672 1 90.88 106 ASN A N 1
ATOM 880 C CA . ASN A 1 106 ? 10.656 14.727 17.703 1 90.88 106 ASN A CA 1
ATOM 881 C C . ASN A 1 106 ? 11.359 13.383 17.516 1 90.88 106 ASN A C 1
ATOM 883 O O . ASN A 1 106 ? 12.344 13.297 16.781 1 90.88 106 ASN A O 1
ATOM 887 N N . ARG A 1 107 ? 10.766 12.328 18.047 1 87.12 107 ARG A N 1
ATOM 888 C CA . ARG A 1 107 ? 11.344 10.984 17.984 1 87.12 107 ARG A CA 1
ATOM 889 C C . ARG A 1 107 ? 11.438 10.5 16.547 1 87.12 107 ARG A C 1
ATOM 891 O O . ARG A 1 107 ? 12.43 9.891 16.156 1 87.12 107 ARG A O 1
ATOM 898 N N . HIS A 1 108 ? 10.547 10.812 15.742 1 83.38 108 HIS A N 1
ATOM 899 C CA . HIS A 1 108 ? 10.453 10.242 14.406 1 83.38 108 HIS A CA 1
ATOM 900 C C . HIS A 1 108 ? 11.461 10.883 13.461 1 83.38 108 HIS A C 1
ATOM 902 O O . HIS A 1 108 ? 11.711 10.367 12.367 1 83.38 108 HIS A O 1
ATOM 908 N N . SER A 1 109 ? 12.047 11.945 13.836 1 87.62 109 SER A N 1
ATOM 909 C CA . SER A 1 109 ? 12.977 12.617 12.938 1 87.62 109 SER A CA 1
ATOM 910 C C . SER A 1 109 ? 14.32 12.867 13.617 1 87.62 109 SER A C 1
ATOM 912 O O . SER A 1 109 ? 15.164 13.586 13.078 1 87.62 109 SER A O 1
ATOM 914 N N . MET A 1 110 ? 14.516 12.289 14.68 1 90.5 110 MET A N 1
ATOM 915 C CA . MET A 1 110 ? 15.688 12.586 15.5 1 90.5 110 MET A CA 1
ATOM 916 C C . MET A 1 110 ? 16.969 12.188 14.773 1 90.5 110 MET A C 1
ATOM 918 O O . MET A 1 110 ? 18.047 12.695 15.094 1 90.5 110 MET A O 1
ATOM 922 N N . HIS A 1 111 ? 16.875 11.359 13.797 1 90.06 111 HIS A N 1
ATOM 923 C CA . HIS A 1 111 ? 18.078 10.898 13.117 1 90.06 111 HIS A CA 1
ATOM 924 C C . HIS A 1 111 ? 18.344 11.719 11.859 1 90.06 111 HIS A C 1
ATOM 926 O O . HIS A 1 111 ? 19.391 11.562 11.219 1 90.06 111 HIS A O 1
ATOM 932 N N . GLU A 1 112 ? 17.438 12.57 11.531 1 92.38 112 GLU A N 1
ATOM 933 C CA . GLU A 1 112 ? 17.547 13.359 10.312 1 92.38 112 GLU A CA 1
ATOM 934 C C . GLU A 1 112 ? 18.219 14.695 10.57 1 92.38 112 GLU A C 1
ATOM 936 O O . GLU A 1 112 ? 18.031 15.305 11.633 1 92.38 112 GLU A O 1
ATOM 941 N N . ASP A 1 113 ? 19.031 15.102 9.633 1 95.12 113 ASP A N 1
ATOM 942 C CA . ASP A 1 113 ? 19.609 16.438 9.68 1 95.12 113 ASP A CA 1
ATOM 943 C C . ASP A 1 113 ? 18.688 17.469 9.039 1 95.12 113 ASP A C 1
ATOM 945 O O . ASP A 1 113 ? 18.938 17.922 7.922 1 95.12 113 ASP A O 1
ATOM 949 N N . VAL A 1 114 ? 17.641 17.797 9.742 1 96.62 114 VAL A N 1
ATOM 950 C CA . VAL A 1 114 ? 16.625 18.75 9.312 1 96.62 114 VAL A CA 1
ATOM 951 C C . VAL A 1 114 ? 16.391 19.781 10.406 1 96.62 114 VAL A C 1
ATOM 953 O O . VAL A 1 114 ? 17.078 19.781 11.43 1 96.62 114 VAL A O 1
ATOM 956 N N . CYS A 1 115 ? 15.453 20.734 10.148 1 97.5 115 CYS A N 1
ATOM 957 C CA . CYS A 1 115 ? 15.109 21.734 11.164 1 97.5 115 CYS A CA 1
ATOM 958 C C . CYS A 1 115 ? 14.312 21.094 12.297 1 97.5 115 CYS A C 1
ATOM 960 O O . CYS A 1 115 ? 13.289 20.453 12.062 1 97.5 115 CYS A O 1
ATOM 962 N N . HIS A 1 116 ? 14.82 21.281 13.492 1 97.69 116 HIS A N 1
ATOM 963 C CA . HIS A 1 116 ? 14.18 20.703 14.664 1 97.69 116 HIS A CA 1
ATOM 964 C C . HIS A 1 116 ? 13.648 21.797 15.594 1 97.69 116 HIS A C 1
ATOM 966 O O . HIS A 1 116 ? 13.633 21.625 16.812 1 97.69 116 HIS A O 1
ATOM 972 N N . GLY A 1 117 ? 13.352 22.922 15.062 1 97.88 117 GLY A N 1
ATOM 973 C CA . GLY A 1 117 ? 12.711 23.953 15.852 1 97.88 117 GLY A CA 1
ATOM 974 C C . GLY A 1 117 ? 11.266 23.641 16.188 1 97.88 117 GLY A C 1
ATOM 975 O O . GLY A 1 117 ? 10.656 22.766 15.57 1 97.88 117 GLY A O 1
ATOM 976 N N . LEU A 1 118 ? 10.773 24.359 17.203 1 97.69 118 LEU A N 1
ATOM 977 C CA . LEU A 1 118 ? 9.352 24.266 17.516 1 97.69 118 LEU A CA 1
ATOM 978 C C . LEU A 1 118 ? 8.508 24.547 16.281 1 97.69 118 LEU A C 1
ATOM 980 O O . LEU A 1 118 ? 8.797 25.469 15.523 1 97.69 118 LEU A O 1
ATOM 984 N N . ALA A 1 119 ? 7.426 23.766 16.125 1 97.06 119 ALA A N 1
ATOM 985 C CA . ALA A 1 119 ? 6.758 23.766 14.82 1 97.06 119 ALA A CA 1
ATOM 986 C C . ALA A 1 119 ? 5.309 24.234 14.953 1 97.06 119 ALA A C 1
ATOM 988 O O . ALA A 1 119 ? 4.629 23.891 15.93 1 97.06 119 ALA A O 1
ATOM 989 N N . LEU A 1 120 ? 4.844 25 14.016 1 97.56 120 LEU A N 1
ATOM 990 C CA . LEU A 1 120 ? 3.445 25.125 13.617 1 97.56 120 LEU A CA 1
ATOM 991 C C . LEU A 1 120 ? 3.135 24.203 12.438 1 97.56 120 LEU A C 1
ATOM 993 O O . LEU A 1 120 ? 3.6 24.453 11.32 1 97.56 120 LEU A O 1
ATOM 997 N N . GLU A 1 121 ? 2.316 23.219 12.648 1 96.81 121 GLU A N 1
ATOM 998 C CA . GLU A 1 121 ? 2.053 22.234 11.609 1 96.81 121 GLU A CA 1
ATOM 999 C C . GLU A 1 121 ? 0.945 22.703 10.672 1 96.81 121 GLU A C 1
ATOM 1001 O O . GLU A 1 121 ? -0.054 23.281 11.117 1 96.81 121 GLU A O 1
ATOM 1006 N N . ILE A 1 122 ? 1.161 22.516 9.422 1 98.44 122 ILE A N 1
ATOM 1007 C CA . ILE A 1 122 ? 0.22 22.953 8.398 1 98.44 122 ILE A CA 1
ATOM 1008 C C . ILE A 1 122 ? -0.166 21.766 7.52 1 98.44 122 ILE A C 1
ATOM 1010 O O . ILE A 1 122 ? 0.7 21.109 6.945 1 98.44 122 ILE A O 1
ATOM 1014 N N . MET A 1 123 ? -1.446 21.516 7.434 1 97.69 123 MET A N 1
ATOM 1015 C CA . M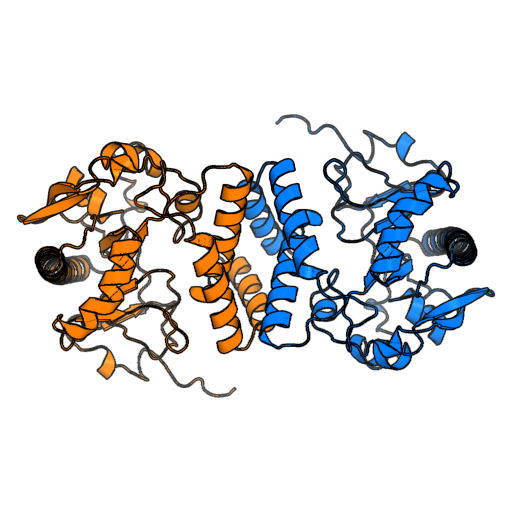ET A 1 123 ? -1.956 20.438 6.602 1 97.69 123 MET A CA 1
ATOM 1016 C C . MET A 1 123 ? -2.859 20.969 5.496 1 97.69 123 MET A C 1
ATOM 1018 O O . MET A 1 123 ? -3.643 21.891 5.727 1 97.69 123 MET A O 1
ATOM 1022 N N . PRO A 1 124 ? -2.783 20.359 4.359 1 98.25 124 PRO A N 1
ATOM 1023 C CA . PRO A 1 124 ? -3.654 20.797 3.27 1 98.25 124 PRO A CA 1
ATOM 1024 C C . PRO A 1 124 ? -5.043 20.172 3.334 1 98.25 124 PRO A C 1
ATOM 1026 O O . PRO A 1 124 ? -5.195 19.047 3.822 1 98.25 124 PRO A O 1
ATOM 1029 N N . ILE A 1 125 ? -5.988 20.906 2.951 1 98.31 125 ILE A N 1
ATOM 1030 C CA . ILE A 1 125 ? -7.309 20.406 2.6 1 98.31 125 ILE A CA 1
ATOM 1031 C C . ILE A 1 125 ? -7.445 20.328 1.081 1 98.31 125 ILE A C 1
ATOM 1033 O O . ILE A 1 125 ? -7.211 21.328 0.381 1 98.31 125 ILE A O 1
ATOM 1037 N N . ASP A 1 126 ? -7.852 19.188 0.586 1 98.69 126 ASP A N 1
ATOM 1038 C CA . ASP A 1 126 ? -7.855 18.906 -0.847 1 98.69 126 ASP A CA 1
ATOM 1039 C C . ASP A 1 126 ? -9.281 18.719 -1.364 1 98.69 126 ASP A C 1
ATOM 1041 O O . ASP A 1 126 ? -10.203 18.484 -0.584 1 98.69 126 ASP A O 1
ATOM 1045 N N . GLY A 1 127 ? -9.359 18.922 -2.734 1 98.56 127 GLY A N 1
ATOM 1046 C CA . GLY A 1 127 ? -10.609 18.5 -3.344 1 98.56 127 GLY A CA 1
ATOM 1047 C C . GLY A 1 127 ? -10.844 17 -3.234 1 98.56 127 GLY A C 1
ATOM 1048 O O . GLY A 1 127 ? -9.906 16.219 -3.365 1 98.56 127 GLY A O 1
ATOM 1049 N N . CYS A 1 128 ? -12.086 16.656 -2.984 1 98.38 128 CYS A N 1
ATOM 1050 C CA . CYS A 1 128 ? -12.453 15.258 -2.848 1 98.38 128 CYS A CA 1
ATOM 1051 C C . CYS A 1 128 ? -12.914 14.68 -4.18 1 98.38 128 CYS A C 1
ATOM 1053 O O . CYS A 1 128 ? -13.695 15.305 -4.895 1 98.38 128 CYS A O 1
ATOM 1055 N N . ALA A 1 129 ? -12.438 13.484 -4.492 1 97.38 129 ALA A N 1
ATOM 1056 C CA . ALA A 1 129 ? -12.906 12.812 -5.703 1 97.38 129 ALA A CA 1
ATOM 1057 C C . ALA A 1 129 ? -14.406 12.562 -5.648 1 97.38 129 ALA A C 1
ATOM 1059 O O . ALA A 1 129 ? -14.93 12.109 -4.629 1 97.38 129 ALA A O 1
ATOM 1060 N N . PRO A 1 130 ? -15.148 12.852 -6.691 1 95.94 130 PRO A N 1
ATOM 1061 C CA . PRO A 1 130 ? -16.609 12.805 -6.652 1 95.94 130 PRO A CA 1
ATOM 1062 C C . PRO A 1 130 ? -17.172 11.383 -6.688 1 95.94 130 PRO A C 1
ATOM 1064 O O . PRO A 1 130 ? -18.203 11.102 -6.082 1 95.94 130 PRO A O 1
ATOM 1067 N N . GLY A 1 131 ? -16.562 10.383 -7.391 1 92.69 131 GLY A N 1
ATOM 1068 C CA . GLY A 1 131 ? -17.109 9.047 -7.539 1 92.69 131 GLY A CA 1
ATOM 1069 C C . GLY A 1 131 ? -16.578 8.062 -6.52 1 92.69 131 GLY A C 1
ATOM 1070 O O . GLY A 1 131 ? -15.555 8.32 -5.879 1 92.69 131 GLY A O 1
ATOM 1071 N N . LYS A 1 132 ? -17.359 6.988 -6.309 1 92 132 LYS A N 1
ATOM 1072 C CA . LYS A 1 132 ? -16.953 5.969 -5.352 1 92 132 LYS A CA 1
ATOM 1073 C C . LYS A 1 132 ? -15.586 5.391 -5.723 1 92 132 LYS A C 1
ATOM 1075 O O . LYS A 1 132 ? -14.711 5.258 -4.863 1 92 132 LYS A O 1
ATOM 1080 N N . ILE A 1 133 ? -15.422 5.102 -6.961 1 91.56 133 ILE A N 1
ATOM 1081 C CA . ILE A 1 133 ? 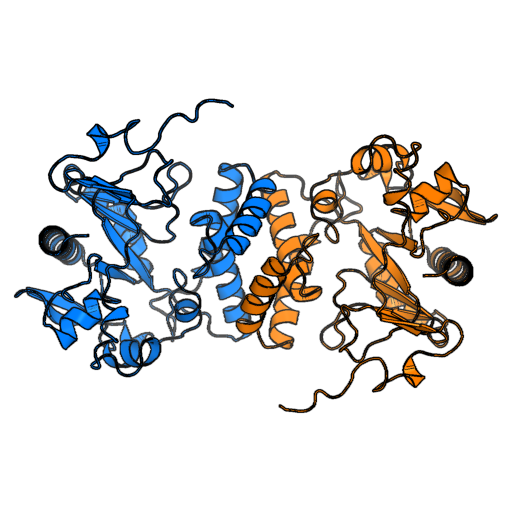-14.18 4.484 -7.418 1 91.56 133 ILE A CA 1
ATOM 1082 C C . ILE A 1 133 ? -13.047 5.516 -7.387 1 91.56 133 ILE A C 1
ATOM 1084 O O . ILE A 1 133 ? -11.953 5.223 -6.91 1 91.56 133 ILE A O 1
ATOM 1088 N N . SER A 1 134 ? -13.312 6.656 -7.898 1 95 134 SER A N 1
ATOM 1089 C CA . SER A 1 134 ? -12.289 7.699 -7.898 1 95 134 SER A CA 1
ATOM 1090 C C . SER A 1 134 ? -11.875 8.062 -6.477 1 95 134 SER A C 1
ATOM 1092 O O . SER A 1 134 ? -10.703 8.359 -6.227 1 95 134 SER A O 1
ATOM 1094 N N . ARG A 1 135 ? -12.789 8.055 -5.582 1 95.94 135 ARG A N 1
ATOM 1095 C CA . ARG A 1 135 ? -12.492 8.336 -4.18 1 95.94 135 ARG A CA 1
ATOM 1096 C C . ARG A 1 135 ? -11.602 7.246 -3.584 1 95.94 135 ARG A C 1
ATOM 1098 O O . ARG A 1 135 ? -10.648 7.547 -2.861 1 95.94 135 ARG A O 1
ATOM 1105 N N . ALA A 1 136 ? -11.938 6.082 -3.883 1 93.19 136 ALA A N 1
ATOM 1106 C CA . ALA A 1 136 ? -11.117 4.969 -3.412 1 93.19 136 ALA A CA 1
ATOM 1107 C C . ALA A 1 136 ? -9.695 5.074 -3.945 1 93.19 136 ALA A C 1
ATOM 1109 O O . ALA A 1 136 ? -8.727 4.852 -3.209 1 93.19 136 ALA A O 1
ATOM 1110 N N . LEU A 1 137 ? -9.578 5.375 -5.184 1 93.25 137 LEU A N 1
ATOM 1111 C CA . LEU A 1 137 ? -8.266 5.547 -5.785 1 93.25 137 LEU A CA 1
ATOM 1112 C C . LEU A 1 137 ? -7.52 6.715 -5.148 1 93.25 137 LEU A C 1
ATOM 1114 O O . LEU A 1 137 ? -6.305 6.645 -4.938 1 93.25 137 LEU A O 1
ATOM 1118 N N . GLN A 1 138 ? -8.219 7.785 -4.855 1 96.25 138 GLN A N 1
ATOM 1119 C CA . GLN A 1 138 ? -7.617 8.922 -4.164 1 96.25 138 GLN A CA 1
ATOM 1120 C C . GLN A 1 138 ? -7.043 8.508 -2.814 1 96.25 138 GLN A C 1
ATOM 1122 O O . GLN A 1 138 ? -5.922 8.875 -2.469 1 96.25 138 GLN A O 1
ATOM 1127 N N . LEU A 1 139 ? -7.797 7.742 -2.119 1 94.25 139 LEU A N 1
ATOM 1128 C CA . LEU A 1 139 ? -7.359 7.273 -0.81 1 94.25 139 LEU A CA 1
ATOM 1129 C C . LEU A 1 139 ? -6.148 6.355 -0.94 1 94.25 139 LEU A C 1
ATOM 1131 O O . LEU A 1 139 ? -5.219 6.422 -0.129 1 94.25 139 LEU A O 1
ATOM 1135 N N . MET A 1 140 ? -6.152 5.504 -1.916 1 90.31 140 MET A N 1
ATOM 1136 C CA . MET A 1 140 ? -5.008 4.633 -2.164 1 90.31 140 MET A CA 1
ATOM 1137 C C . MET A 1 140 ? -3.748 5.449 -2.424 1 90.31 140 MET A C 1
ATOM 1139 O O . MET A 1 140 ? -2.684 5.145 -1.885 1 90.31 140 MET A O 1
ATOM 1143 N N . TRP A 1 141 ? -3.852 6.48 -3.213 1 94.12 141 TRP A N 1
ATOM 1144 C CA . TRP A 1 141 ? -2.713 7.348 -3.494 1 94.12 141 TRP A CA 1
ATOM 1145 C C . TRP A 1 141 ? -2.27 8.086 -2.236 1 94.12 141 TRP A C 1
ATOM 1147 O O . TRP A 1 141 ? -1.073 8.305 -2.025 1 94.12 141 TRP A O 1
ATOM 1157 N N . ALA A 1 142 ? -3.232 8.453 -1.451 1 94.31 142 ALA A N 1
ATOM 1158 C CA . ALA A 1 142 ? -2.906 9.133 -0.198 1 94.31 142 ALA A CA 1
ATOM 1159 C C . ALA A 1 142 ? -2.111 8.211 0.728 1 94.31 142 ALA A C 1
ATOM 1161 O O . ALA A 1 142 ? -1.152 8.648 1.369 1 94.31 142 ALA A O 1
ATOM 1162 N N . MET A 1 143 ? -2.533 7.047 0.779 1 88.31 143 MET A N 1
ATOM 1163 C CA . MET A 1 143 ? -1.822 6.074 1.602 1 88.31 143 MET A CA 1
ATOM 1164 C C . MET A 1 143 ? -0.412 5.84 1.069 1 88.31 143 MET A C 1
ATOM 1166 O O . MET A 1 143 ? 0.541 5.742 1.846 1 88.31 143 MET A O 1
ATOM 1170 N N . THR A 1 144 ? -0.29 5.703 -0.246 1 89.44 144 THR A N 1
ATOM 1171 C CA . THR A 1 144 ? 1.018 5.559 -0.876 1 89.44 144 THR A CA 1
ATOM 1172 C C . THR A 1 144 ? 1.905 6.758 -0.554 1 89.44 144 THR A C 1
ATOM 1174 O O . THR A 1 144 ? 3.08 6.594 -0.216 1 89.44 144 THR A O 1
ATOM 1177 N N . PHE A 1 145 ? 1.346 7.883 -0.645 1 94.31 145 PHE A N 1
ATOM 1178 C CA . PHE A 1 145 ? 2.062 9.109 -0.306 1 94.31 145 PHE A CA 1
ATOM 1179 C C . PHE A 1 145 ? 2.562 9.062 1.133 1 94.31 145 PHE A C 1
ATOM 1181 O O . PHE A 1 145 ? 3.732 9.344 1.398 1 94.31 145 PHE A O 1
ATOM 1188 N N . ALA A 1 146 ? 1.666 8.727 1.976 1 89.69 146 ALA A N 1
ATOM 1189 C CA . ALA A 1 146 ? 2.029 8.672 3.389 1 89.69 146 ALA A CA 1
ATOM 1190 C C . ALA A 1 146 ? 3.15 7.66 3.627 1 89.69 146 ALA A C 1
ATOM 1192 O O . ALA A 1 146 ? 4.105 7.945 4.352 1 89.69 146 ALA A O 1
ATOM 1193 N N . LEU A 1 147 ? 3.035 6.566 3.016 1 85.62 147 LEU A N 1
ATOM 1194 C CA . LEU A 1 147 ? 3.984 5.477 3.197 1 85.62 147 LEU A CA 1
ATOM 1195 C C . LEU A 1 147 ? 5.383 5.887 2.742 1 85.62 147 LEU A C 1
ATOM 1197 O O . LEU A 1 147 ? 6.371 5.566 3.402 1 85.62 147 LEU A O 1
ATOM 1201 N N . PHE A 1 148 ? 5.465 6.625 1.684 1 90.06 148 PHE A N 1
ATOM 1202 C CA . PHE A 1 148 ? 6.773 6.863 1.088 1 90.06 148 PHE A CA 1
ATOM 1203 C C . PHE A 1 148 ? 7.285 8.25 1.443 1 90.06 148 PHE A C 1
ATOM 1205 O O . PHE A 1 148 ? 8.492 8.484 1.476 1 90.06 148 PHE A O 1
ATOM 1212 N N . ASN A 1 149 ? 6.379 9.125 1.741 1 91.5 149 ASN A N 1
ATOM 1213 C CA . ASN A 1 149 ? 6.773 10.477 2.117 1 91.5 149 ASN A CA 1
ATOM 1214 C C . ASN A 1 149 ? 7.066 10.586 3.611 1 91.5 149 ASN A C 1
ATOM 1216 O O . ASN A 1 149 ? 8.18 10.93 4.008 1 91.5 149 ASN A O 1
ATOM 1220 N N . ALA A 1 150 ? 6.074 10.25 4.422 1 85.44 150 ALA A N 1
ATOM 1221 C CA . ALA A 1 150 ? 6.227 10.289 5.875 1 85.44 150 ALA A CA 1
ATOM 1222 C C . ALA A 1 150 ? 6.992 9.07 6.379 1 85.44 150 ALA A C 1
ATOM 1224 O O . ALA A 1 150 ? 7.547 9.086 7.484 1 85.44 150 ALA A O 1
ATOM 1225 N N . GLN A 1 151 ? 7.039 7.973 5.484 1 73.06 151 GLN A N 1
ATOM 1226 C CA . GLN A 1 151 ? 7.684 6.703 5.801 1 73.06 151 GLN A CA 1
ATOM 1227 C C . GLN A 1 151 ? 7.094 6.09 7.066 1 73.06 151 GLN A C 1
ATOM 1229 O O . GLN A 1 151 ? 7.828 5.598 7.926 1 73.06 151 GLN A O 1
ATOM 1234 N N . ARG A 1 152 ? 5.773 6.48 7.246 1 69.81 152 ARG A N 1
ATOM 1235 C CA . ARG A 1 152 ? 4.945 5.918 8.305 1 69.81 152 ARG A CA 1
ATOM 1236 C C . ARG A 1 152 ? 3.506 5.73 7.836 1 69.81 152 ARG A C 1
ATOM 1238 O O . ARG A 1 152 ? 3.039 6.449 6.949 1 69.81 152 ARG A O 1
ATOM 1245 N N . LEU A 1 153 ? 2.982 4.555 8.297 1 60.16 153 LEU A N 1
ATOM 1246 C CA . LEU A 1 153 ? 1.562 4.41 7.996 1 60.16 153 LEU A CA 1
ATOM 1247 C C . LEU A 1 153 ? 0.722 5.32 8.891 1 60.16 153 LEU A C 1
ATOM 1249 O O . LEU A 1 153 ? 1.114 5.621 10.023 1 60.16 153 LEU A O 1
ATOM 1253 N N . PRO A 1 154 ? -0.455 5.77 8.352 1 53.69 154 PRO A N 1
ATOM 1254 C CA . PRO A 1 154 ? -1.343 6.586 9.18 1 53.69 154 PRO A CA 1
ATOM 1255 C C . PRO A 1 154 ? -1.737 5.891 10.484 1 53.69 154 PRO A C 1
ATOM 1257 O O . PRO A 1 154 ? -1.979 4.684 10.492 1 53.69 154 PRO A O 1
ATOM 1260 N N . ASP A 1 155 ? -1.97 6.465 11.602 1 53 155 ASP A N 1
ATOM 1261 C CA . ASP A 1 155 ? -2.477 6.098 12.922 1 53 155 ASP A CA 1
ATOM 1262 C C . ASP A 1 155 ? -1.597 5.031 13.57 1 53 155 ASP A C 1
ATOM 1264 O O . ASP A 1 155 ? -1.746 4.734 14.758 1 53 155 ASP A O 1
ATOM 1268 N N . ASN A 1 156 ? -0.727 4.148 12.805 1 54.19 156 ASN A N 1
ATOM 1269 C CA . ASN A 1 156 ? -0.371 2.918 13.5 1 54.19 156 ASN A CA 1
ATOM 1270 C C . ASN A 1 156 ? 1.125 2.854 13.797 1 54.19 156 ASN A C 1
ATOM 1272 O O . ASN A 1 156 ? 1.902 2.354 12.977 1 54.19 156 ASN A O 1
ATOM 1276 N N . LYS A 1 157 ? 1.415 3.576 14.812 1 55.88 157 LYS A N 1
ATOM 1277 C CA . LYS A 1 157 ? 2.785 3.602 15.312 1 55.88 157 LYS A CA 1
ATOM 1278 C C . LYS A 1 157 ? 3.17 2.264 15.938 1 55.88 157 LYS A C 1
ATOM 1280 O O . LYS A 1 157 ? 4.207 2.152 16.594 1 55.88 157 LYS A O 1
ATOM 1285 N N . GLY A 1 158 ? 2.375 1.252 15.578 1 57.25 158 GLY A N 1
ATOM 1286 C CA . GLY A 1 158 ? 2.734 0.03 16.281 1 57.25 158 GLY A CA 1
ATOM 1287 C C . GLY A 1 158 ? 3.873 -0.725 15.617 1 57.25 158 GLY A C 1
ATOM 1288 O O . GLY A 1 158 ? 4.211 -0.462 14.461 1 57.25 158 GLY A O 1
ATOM 1289 N N . PRO A 1 159 ? 4.535 -1.434 16.344 1 60.62 159 PRO A N 1
ATOM 1290 C CA . PRO A 1 159 ? 5.723 -2.166 15.891 1 60.62 159 PRO A CA 1
ATOM 1291 C C . PRO A 1 159 ? 5.48 -2.943 14.602 1 60.62 159 PRO A C 1
ATOM 1293 O O . PRO A 1 159 ? 6.363 -3.016 13.742 1 60.62 159 PRO A O 1
ATOM 1296 N N . THR A 1 160 ? 4.309 -3.41 14.477 1 60.19 160 THR A N 1
ATOM 1297 C CA . THR A 1 160 ? 4 -4.234 13.312 1 60.19 160 THR A CA 1
ATOM 1298 C C . THR A 1 160 ? 3.982 -3.389 12.039 1 60.19 160 THR A C 1
ATOM 1300 O O . THR A 1 160 ? 4.527 -3.793 11.008 1 60.19 160 THR A O 1
ATOM 1303 N N . TYR A 1 161 ? 3.422 -2.25 12.172 1 62.69 161 TYR A N 1
ATOM 1304 C CA . TYR A 1 161 ? 3.352 -1.364 11.016 1 62.69 161 TYR A CA 1
ATOM 1305 C C . TYR A 1 161 ? 4.734 -0.842 10.641 1 62.69 161 TYR A C 1
ATOM 1307 O O . TYR A 1 161 ? 5.051 -0.698 9.461 1 62.69 161 TYR A O 1
ATOM 1315 N N . ARG A 1 162 ? 5.461 -0.802 11.633 1 64.06 162 ARG A N 1
ATOM 1316 C CA . ARG A 1 162 ? 6.824 -0.334 11.406 1 64.06 162 ARG A CA 1
ATOM 1317 C C . ARG A 1 162 ? 7.645 -1.386 10.664 1 64.06 162 ARG A C 1
ATOM 1319 O O . ARG A 1 162 ? 8.445 -1.052 9.789 1 64.06 162 ARG A O 1
ATOM 1326 N N . ALA A 1 163 ? 7.328 -2.6 11.023 1 63.88 163 ALA A N 1
ATOM 1327 C CA . ALA A 1 163 ? 8.047 -3.684 10.352 1 63.88 163 ALA A CA 1
ATOM 1328 C C . ALA A 1 163 ? 7.68 -3.752 8.875 1 63.88 163 ALA A C 1
ATOM 1330 O O . ALA A 1 163 ? 8.555 -3.938 8.023 1 63.88 163 ALA A O 1
ATOM 1331 N N . LEU A 1 164 ? 6.43 -3.498 8.594 1 65 164 LEU A N 1
ATOM 1332 C CA . LEU A 1 164 ? 5.992 -3.525 7.203 1 65 164 LEU A CA 1
ATOM 1333 C C . LEU A 1 164 ? 6.613 -2.379 6.414 1 65 164 LEU A C 1
ATOM 1335 O O . LEU A 1 164 ? 7.109 -2.58 5.305 1 65 164 LEU A O 1
ATOM 1339 N N . ALA A 1 165 ? 6.457 -1.269 7.055 1 67 165 ALA A N 1
ATOM 1340 C CA . ALA A 1 165 ? 7.074 -0.114 6.402 1 67 165 ALA A CA 1
ATOM 1341 C C . ALA A 1 165 ? 8.57 -0.337 6.188 1 67 165 ALA A C 1
ATOM 1343 O O . ALA A 1 165 ? 9.109 0.019 5.137 1 67 165 ALA A O 1
ATOM 1344 N N . GLY A 1 166 ? 9.133 -0.988 7.188 1 67.5 166 GLY A N 1
ATOM 1345 C CA . GLY A 1 166 ? 10.547 -1.31 7.066 1 67.5 166 GLY A CA 1
ATOM 1346 C C . GLY A 1 166 ? 10.852 -2.219 5.891 1 67.5 166 GLY A C 1
ATOM 1347 O O . GLY A 1 166 ? 11.82 -1.995 5.164 1 67.5 166 GLY A O 1
ATOM 1348 N N . TYR A 1 167 ? 9.984 -3.105 5.758 1 69.75 167 TYR A N 1
ATOM 1349 C CA . TYR A 1 167 ? 10.164 -4.039 4.648 1 69.75 167 TYR A CA 1
ATOM 1350 C C . TYR A 1 167 ? 9.984 -3.338 3.309 1 69.75 167 TYR A C 1
ATOM 1352 O O . TYR A 1 167 ? 10.773 -3.549 2.383 1 69.75 167 TYR A O 1
ATOM 1360 N N . ILE A 1 168 ? 9.008 -2.541 3.189 1 73.75 168 ILE A N 1
ATOM 1361 C CA . ILE A 1 168 ? 8.75 -1.796 1.962 1 73.75 168 ILE A CA 1
ATOM 1362 C C . ILE A 1 168 ? 9.938 -0.884 1.654 1 73.75 168 ILE A C 1
ATOM 1364 O O . ILE A 1 168 ? 10.352 -0.759 0.498 1 73.75 168 ILE A O 1
ATOM 1368 N N . TYR A 1 169 ? 10.5 -0.456 2.713 1 74.62 169 TYR A N 1
ATOM 1369 C CA . TYR A 1 169 ? 11.617 0.459 2.51 1 74.62 169 TYR A CA 1
ATOM 1370 C C . TYR A 1 169 ? 12.875 -0.298 2.105 1 74.62 169 TYR A C 1
ATOM 1372 O O . TYR A 1 169 ? 13.773 0.269 1.477 1 74.62 169 TYR A O 1
ATOM 1380 N N . LYS A 1 170 ? 12.867 -1.554 2.486 1 73.69 170 LYS A N 1
ATOM 1381 C CA . LYS A 1 170 ? 13.977 -2.379 2.016 1 73.69 170 LYS A CA 1
ATOM 1382 C C . LYS A 1 170 ? 13.867 -2.652 0.519 1 73.69 170 LYS A C 1
ATOM 1384 O O . LYS A 1 170 ? 14.875 -2.697 -0.189 1 73.69 170 LYS A O 1
ATOM 1389 N N . ILE A 1 171 ? 12.656 -2.674 0.136 1 76 171 ILE A N 1
ATOM 1390 C CA . ILE A 1 171 ? 12.398 -2.896 -1.283 1 76 171 ILE A CA 1
ATOM 1391 C C . ILE A 1 171 ? 12.703 -1.624 -2.068 1 76 171 ILE A C 1
ATOM 1393 O O . ILE A 1 171 ? 13.312 -1.68 -3.141 1 76 171 ILE A O 1
ATOM 1397 N N . PHE A 1 172 ? 12.281 -0.585 -1.496 1 83.5 172 PHE A N 1
ATOM 1398 C CA . PHE A 1 172 ? 12.523 0.724 -2.094 1 83.5 172 PHE A CA 1
ATOM 1399 C C . PHE A 1 172 ? 13.578 1.493 -1.312 1 83.5 172 PHE A C 1
ATOM 1401 O O . PHE A 1 172 ? 13.281 2.521 -0.702 1 83.5 172 PHE A O 1
ATOM 1408 N N . SER A 1 173 ? 14.805 1.097 -1.383 1 79.62 173 SER A N 1
ATOM 1409 C CA . SER A 1 173 ? 15.852 1.59 -0.495 1 79.62 173 SER A CA 1
ATOM 1410 C C . SER A 1 173 ? 16.344 2.959 -0.939 1 79.62 173 SER A C 1
ATOM 1412 O O . SER A 1 173 ? 16.797 3.762 -0.114 1 79.62 173 SER A O 1
ATOM 1414 N N . SER A 1 174 ? 16.234 3.266 -2.164 1 86.75 174 SER A N 1
ATOM 1415 C CA . SER A 1 174 ? 16.734 4.535 -2.684 1 86.75 174 SER A CA 1
ATOM 1416 C C . SER A 1 174 ? 15.797 5.684 -2.336 1 86.75 174 SER A C 1
ATOM 1418 O O . SER A 1 174 ? 14.602 5.637 -2.65 1 86.75 174 SER A O 1
ATOM 1420 N N . GLN A 1 175 ? 16.391 6.648 -1.707 1 87.19 175 GLN A N 1
ATOM 1421 C CA . GLN A 1 175 ? 15.617 7.836 -1.365 1 87.19 175 GLN A CA 1
ATOM 1422 C C . GLN A 1 175 ? 15.07 8.516 -2.617 1 87.19 175 GLN A C 1
ATOM 1424 O O . GLN A 1 175 ? 13.953 9.039 -2.607 1 87.19 175 GLN A O 1
ATOM 1429 N N . SER A 1 176 ? 15.867 8.5 -3.58 1 90.25 176 SER A N 1
ATOM 1430 C CA . SER A 1 176 ? 15.445 9.102 -4.84 1 90.25 176 SER A CA 1
ATOM 1431 C C . SER A 1 176 ? 14.234 8.375 -5.418 1 90.25 176 SER A C 1
ATOM 1433 O O . SER A 1 176 ? 13.297 9.008 -5.91 1 90.25 176 SER A O 1
ATOM 1435 N N . ILE A 1 177 ? 14.242 7.094 -5.34 1 90.44 177 ILE A N 1
ATOM 1436 C CA . ILE A 1 177 ? 13.125 6.301 -5.844 1 90.44 177 ILE A CA 1
ATOM 1437 C C . ILE A 1 177 ? 11.875 6.586 -5.02 1 90.44 177 ILE A C 1
ATOM 1439 O O . ILE A 1 177 ? 10.797 6.812 -5.574 1 90.44 177 ILE A O 1
ATOM 1443 N N . ARG A 1 178 ? 12.047 6.578 -3.771 1 91.38 178 ARG A N 1
ATOM 1444 C CA . ARG A 1 178 ? 10.914 6.879 -2.896 1 91.38 178 ARG A CA 1
ATOM 1445 C C . ARG A 1 178 ? 10.344 8.266 -3.195 1 91.38 178 ARG A C 1
ATOM 1447 O O . ARG A 1 178 ? 9.125 8.445 -3.213 1 91.38 178 ARG A O 1
ATOM 1454 N N . TYR A 1 179 ? 11.219 9.195 -3.406 1 94.62 179 TYR A N 1
ATOM 1455 C CA . TYR A 1 179 ? 10.82 10.555 -3.744 1 94.62 179 TYR A CA 1
ATOM 1456 C C . TYR A 1 179 ? 9.938 10.57 -4.984 1 94.62 179 TYR A C 1
ATOM 1458 O O . TYR A 1 179 ? 8.883 11.211 -4.996 1 94.62 179 TYR A O 1
ATOM 1466 N N . HIS A 1 180 ? 10.312 9.875 -5.996 1 93.81 180 HIS A N 1
ATOM 1467 C CA . HIS A 1 180 ? 9.555 9.875 -7.238 1 93.81 180 HIS A CA 1
ATOM 1468 C C . HIS A 1 180 ? 8.211 9.172 -7.066 1 93.81 180 HIS A C 1
ATOM 1470 O O . HIS A 1 180 ? 7.211 9.57 -7.664 1 93.81 180 HIS A O 1
ATOM 1476 N N . ILE A 1 181 ? 8.164 8.117 -6.238 1 93.19 181 ILE A N 1
ATOM 1477 C CA . ILE A 1 181 ? 6.922 7.402 -5.98 1 93.19 181 ILE A CA 1
ATOM 1478 C C . ILE A 1 181 ? 5.93 8.32 -5.273 1 93.19 181 ILE A C 1
ATOM 1480 O O . ILE A 1 181 ? 4.785 8.469 -5.715 1 93.19 181 ILE A O 1
ATOM 1484 N N . TRP A 1 182 ? 6.383 8.93 -4.191 1 95.06 182 TRP A N 1
ATOM 1485 C CA . TRP A 1 182 ? 5.395 9.703 -3.449 1 95.06 182 TRP A CA 1
ATOM 1486 C C . TRP A 1 182 ? 5.082 11.016 -4.164 1 95.06 182 TRP A C 1
ATOM 1488 O O . TRP A 1 182 ? 4 11.578 -3.986 1 95.06 182 TRP A O 1
ATOM 1498 N N . ARG A 1 183 ? 6.027 11.562 -5 1 96.62 183 ARG A N 1
ATOM 1499 C CA . ARG A 1 183 ? 5.695 12.719 -5.828 1 96.62 183 ARG A CA 1
ATOM 1500 C C . ARG A 1 183 ? 4.594 12.383 -6.824 1 96.62 183 ARG A C 1
ATOM 1502 O O . ARG A 1 183 ? 3.691 13.188 -7.059 1 96.62 183 ARG A O 1
ATOM 1509 N N . PHE A 1 184 ? 4.707 11.203 -7.426 1 95.06 184 PHE A N 1
ATOM 1510 C CA . PHE A 1 184 ? 3.668 10.727 -8.328 1 95.06 184 PHE A CA 1
ATOM 1511 C C . PHE A 1 184 ? 2.346 10.562 -7.594 1 95.06 184 PHE A C 1
ATOM 1513 O O . PHE A 1 184 ? 1.298 10.992 -8.078 1 95.06 184 PHE A O 1
ATOM 1520 N N . ALA A 1 185 ? 2.396 9.938 -6.457 1 96.25 185 ALA A N 1
ATOM 1521 C CA . ALA A 1 185 ? 1.204 9.742 -5.637 1 96.25 185 ALA A CA 1
ATOM 1522 C C . ALA A 1 185 ? 0.574 11.078 -5.254 1 96.25 185 ALA A C 1
ATOM 1524 O O . ALA A 1 185 ? -0.65 11.227 -5.289 1 96.25 185 ALA A O 1
ATOM 1525 N N . GLU A 1 186 ? 1.409 12.016 -4.852 1 97.94 186 GLU A N 1
ATOM 1526 C CA . GLU A 1 186 ? 0.926 13.344 -4.488 1 97.94 186 GLU A CA 1
ATOM 1527 C C . GLU A 1 186 ? 0.169 13.992 -5.645 1 97.94 186 GLU A C 1
ATOM 1529 O O . GLU A 1 186 ? -0.907 14.555 -5.449 1 97.94 186 GLU A O 1
ATOM 1534 N N . LYS A 1 187 ? 0.75 13.906 -6.84 1 97.75 187 LYS A N 1
ATOM 1535 C CA . LYS A 1 187 ? 0.109 14.469 -8.023 1 97.75 187 LYS A CA 1
ATOM 1536 C C . LYS A 1 187 ? -1.256 13.836 -8.266 1 97.75 187 LYS A C 1
ATOM 1538 O O . LYS A 1 187 ? -2.217 14.523 -8.609 1 97.75 187 LYS A O 1
ATOM 1543 N N . ARG A 1 188 ? -1.383 12.555 -8.039 1 96.69 188 ARG A N 1
ATOM 1544 C CA . ARG A 1 188 ? -2.621 11.828 -8.305 1 96.69 188 ARG A CA 1
ATOM 1545 C C . ARG A 1 188 ? -3.656 12.102 -7.215 1 96.69 188 ARG A C 1
ATOM 1547 O O . ARG A 1 188 ? -4.836 12.305 -7.512 1 96.69 188 ARG A O 1
ATOM 1554 N N . MET A 1 189 ? -3.223 12.102 -5.984 1 97.88 189 MET A N 1
ATOM 1555 C CA . MET A 1 189 ? -4.168 12.273 -4.887 1 97.88 189 MET A CA 1
ATOM 1556 C C . MET A 1 189 ? -4.723 13.695 -4.863 1 97.88 189 MET A C 1
ATOM 1558 O O . MET A 1 189 ? -5.836 13.922 -4.383 1 97.88 189 MET A O 1
ATOM 1562 N N . THR A 1 190 ? -4.004 14.68 -5.414 1 98.5 190 THR A N 1
ATOM 1563 C CA . THR A 1 190 ? -4.398 16.078 -5.316 1 98.5 190 THR A CA 1
ATOM 1564 C C . THR A 1 190 ? -4.969 16.578 -6.641 1 98.5 190 THR A C 1
ATOM 1566 O O . THR A 1 190 ? -5.094 17.781 -6.859 1 98.5 190 THR A O 1
ATOM 1569 N N . GLN A 1 191 ? -5.277 15.703 -7.566 1 98.12 191 GLN A N 1
ATOM 1570 C CA . GLN A 1 191 ? -5.68 16.094 -8.914 1 98.12 191 GLN A CA 1
ATOM 1571 C C . GLN A 1 191 ? -7.047 16.766 -8.906 1 98.12 191 GLN A C 1
ATOM 1573 O O . GLN A 1 191 ? -7.418 17.438 -9.875 1 98.12 191 GLN A O 1
ATOM 1578 N N . TYR A 1 192 ? -7.781 16.688 -7.871 1 98.25 192 TYR A N 1
ATOM 1579 C CA . TYR A 1 192 ? -9.086 17.328 -7.746 1 98.25 192 TYR A CA 1
ATOM 1580 C C . TYR A 1 192 ? -8.961 18.703 -7.121 1 98.25 192 TYR A C 1
ATOM 1582 O O . TYR A 1 192 ? -8.516 18.844 -5.98 1 98.25 192 TYR A O 1
ATOM 1590 N N . ASP A 1 193 ? -9.445 19.609 -7.855 1 97.44 193 ASP A N 1
ATOM 1591 C CA . ASP A 1 193 ? -9.242 21 -7.469 1 97.44 193 ASP A CA 1
ATOM 1592 C C . ASP A 1 193 ? -10.109 21.375 -6.27 1 97.44 193 ASP A C 1
ATOM 1594 O O . ASP A 1 193 ? -11.328 21.172 -6.297 1 97.44 193 ASP A O 1
ATOM 1598 N N . PHE A 1 194 ? -9.5 21.922 -5.289 1 97.94 194 PHE A N 1
ATOM 1599 C CA . PHE A 1 194 ? -10.203 22.328 -4.078 1 97.94 194 PHE A CA 1
ATOM 1600 C C . PHE A 1 194 ? -11.297 23.344 -4.398 1 97.94 194 PHE A C 1
ATOM 1602 O O . PHE A 1 194 ? -12.422 23.219 -3.926 1 97.94 194 PHE A O 1
ATOM 1609 N N . ASP A 1 195 ? -11.039 24.312 -5.188 1 96.94 195 ASP A N 1
ATOM 1610 C CA . ASP A 1 195 ? -11.922 25.469 -5.395 1 96.94 195 ASP A CA 1
ATOM 1611 C C . ASP A 1 195 ? -13.117 25.078 -6.273 1 96.94 195 ASP A C 1
ATOM 1613 O O . ASP A 1 195 ? -14.141 25.766 -6.27 1 96.94 195 ASP A O 1
ATOM 1617 N N . THR A 1 196 ? -13.039 23.984 -7.016 1 96.88 196 THR A N 1
ATOM 1618 C CA . THR A 1 196 ? -14.109 23.672 -7.957 1 96.88 196 THR A CA 1
ATOM 1619 C C . THR A 1 196 ? -14.82 22.391 -7.559 1 96.88 196 THR A C 1
ATOM 1621 O O . THR A 1 196 ? -15.859 22.047 -8.125 1 96.88 196 THR A O 1
ATOM 1624 N N . SER A 1 197 ? -14.273 21.688 -6.613 1 97.56 197 SER A N 1
ATOM 1625 C CA . SER A 1 197 ? -14.906 20.453 -6.152 1 97.56 197 SER A CA 1
ATOM 1626 C C . SER A 1 197 ? -16.094 20.75 -5.242 1 97.56 197 SER A C 1
ATOM 1628 O O . SER A 1 197 ? -16.109 21.781 -4.547 1 97.56 197 SER A O 1
ATOM 1630 N N . ASP A 1 198 ? -17.062 19.875 -5.23 1 97.69 198 ASP A N 1
ATOM 1631 C CA . ASP A 1 198 ? -18.219 20 -4.348 1 97.69 198 ASP A CA 1
ATOM 1632 C C . ASP A 1 198 ? -17.844 19.688 -2.9 1 97.69 198 ASP A C 1
ATOM 1634 O O . ASP A 1 198 ? -18.359 20.312 -1.97 1 97.69 198 ASP A O 1
ATOM 1638 N N . GLU A 1 199 ? -16.953 18.75 -2.803 1 98.5 199 GLU A N 1
ATOM 1639 C CA . GLU A 1 199 ? -16.516 18.312 -1.482 1 98.5 199 GLU A CA 1
ATOM 1640 C C . GLU A 1 199 ? -14.992 18.406 -1.345 1 98.5 199 GLU A C 1
ATOM 1642 O O . GLU A 1 199 ? -14.273 18.438 -2.346 1 98.5 199 GLU A O 1
ATOM 1647 N N . CYS A 1 200 ? -14.57 18.516 -0.1 1 98.25 200 CYS A N 1
ATOM 1648 C CA . CYS A 1 200 ? -13.148 18.516 0.208 1 98.25 200 CYS A CA 1
ATOM 1649 C C . CYS A 1 200 ? -12.82 17.484 1.284 1 98.25 200 CYS A C 1
ATOM 1651 O O . CYS A 1 200 ? -13.727 16.859 1.847 1 98.25 200 CYS A O 1
ATOM 1653 N N . THR A 1 201 ? -11.508 17.203 1.473 1 98.06 201 THR A N 1
ATOM 1654 C CA . THR A 1 201 ? -11.094 16.141 2.373 1 98.06 201 THR A CA 1
ATOM 1655 C C . THR A 1 201 ? -9.656 16.344 2.838 1 98.06 201 THR A C 1
ATOM 1657 O O . THR A 1 201 ? -8.922 17.156 2.273 1 98.06 201 THR A O 1
ATOM 1660 N N . GLU A 1 202 ? -9.328 15.672 3.908 1 96.62 202 GLU A N 1
ATOM 1661 C CA . GLU A 1 202 ? -7.945 15.523 4.355 1 96.62 202 GLU A CA 1
ATOM 1662 C C . GLU A 1 202 ? -7.289 14.297 3.742 1 96.62 202 GLU A C 1
ATOM 1664 O O . GLU A 1 202 ? -7.855 13.195 3.775 1 96.62 202 GLU A O 1
ATOM 1669 N N . LEU A 1 203 ? -6.125 14.492 3.209 1 96.44 203 LEU A N 1
ATOM 1670 C CA . LEU A 1 203 ? -5.48 13.344 2.584 1 96.44 203 LEU A CA 1
ATOM 1671 C C . LEU A 1 203 ? -4.215 12.953 3.34 1 96.44 203 LEU A C 1
ATOM 1673 O O . LEU A 1 203 ? -3.521 12.008 2.953 1 96.44 203 LEU A O 1
ATOM 1677 N N . ILE A 1 204 ? -3.906 13.695 4.355 1 93.44 204 ILE A N 1
ATOM 1678 C CA . ILE A 1 204 ? -2.797 13.336 5.23 1 93.44 204 ILE A CA 1
ATOM 1679 C C . ILE A 1 204 ? -3.275 13.305 6.68 1 93.44 204 ILE A C 1
ATOM 1681 O O . ILE A 1 204 ? -4.277 13.93 7.027 1 93.44 204 ILE A O 1
ATOM 1685 N N . GLY A 1 205 ? -2.645 12.555 7.449 1 83.25 205 GLY A N 1
ATOM 1686 C CA . GLY A 1 205 ? -3.053 12.422 8.836 1 83.25 205 GLY A CA 1
ATOM 1687 C C . GLY A 1 205 ? -3.596 11.047 9.18 1 83.25 205 GLY A C 1
ATOM 1688 O O . GLY A 1 205 ? -3.068 10.039 8.711 1 83.25 205 GLY A O 1
ATOM 1689 N N . SER A 1 206 ? -4.66 11.141 9.984 1 79 206 SER A N 1
ATOM 1690 C CA . SER A 1 206 ? -5.215 9.867 10.422 1 79 206 SER A CA 1
ATOM 1691 C C . SER A 1 206 ? -6.125 9.258 9.359 1 79 206 SER A C 1
ATOM 1693 O O . SER A 1 206 ? -6.711 9.984 8.555 1 79 206 SER A O 1
ATOM 1695 N N . LEU A 1 207 ? -6.207 8.031 9.422 1 77.81 207 LEU A N 1
ATOM 1696 C CA . LEU A 1 207 ? -7.09 7.332 8.492 1 77.81 207 LEU A CA 1
ATOM 1697 C C . LEU A 1 207 ? -8.531 7.781 8.672 1 77.81 207 LEU A C 1
ATOM 1699 O O . LEU A 1 207 ? -9.281 7.902 7.699 1 77.81 207 LEU A O 1
ATOM 1703 N N . LYS A 1 208 ? -8.922 7.965 9.922 1 79.88 208 LYS A N 1
ATOM 1704 C CA . LYS A 1 208 ? -10.266 8.453 10.195 1 79.88 208 LYS A CA 1
ATOM 1705 C C . LYS A 1 208 ? -10.531 9.773 9.477 1 79.88 208 LYS A C 1
ATOM 1707 O O . LYS A 1 208 ? -11.578 9.945 8.852 1 79.88 208 LYS A O 1
ATOM 1712 N N . GLY A 1 209 ? -9.617 10.656 9.594 1 85.44 209 GLY A N 1
ATOM 1713 C CA . GLY A 1 209 ? -9.758 11.938 8.93 1 85.44 209 GLY A CA 1
ATOM 1714 C C . GLY A 1 209 ? -9.773 11.828 7.414 1 85.44 209 GLY A C 1
ATOM 1715 O O . GLY A 1 209 ? -10.562 12.508 6.746 1 85.44 209 GLY A O 1
ATOM 1716 N N . MET A 1 210 ? -9.016 10.938 6.902 1 89.19 210 MET A N 1
ATOM 1717 C CA . MET A 1 210 ? -8.883 10.789 5.457 1 89.19 210 MET A CA 1
ATOM 1718 C C . MET A 1 210 ? -10.172 10.234 4.852 1 89.19 210 MET A C 1
ATOM 1720 O O . MET A 1 210 ? -10.477 10.5 3.686 1 89.19 210 MET A O 1
ATOM 1724 N N . LYS A 1 211 ? -10.898 9.539 5.609 1 89.56 211 LYS A N 1
ATOM 1725 C CA . LYS A 1 211 ? -12.109 8.898 5.098 1 89.56 211 LYS A CA 1
ATOM 1726 C C . LYS A 1 211 ? -13.273 9.883 5.047 1 89.56 211 LYS A C 1
ATOM 1728 O O . LYS A 1 211 ? -14.281 9.633 4.387 1 89.56 211 LYS A O 1
ATOM 1733 N N . LEU A 1 212 ? -13.148 10.953 5.68 1 92.94 212 LEU A N 1
ATOM 1734 C CA . LEU A 1 212 ? -14.25 11.898 5.789 1 92.94 212 LEU A CA 1
ATOM 1735 C C . LEU A 1 212 ? -14.305 12.82 4.57 1 92.94 212 LEU A C 1
ATOM 1737 O O . LEU A 1 212 ? -13.266 13.188 4.023 1 92.94 212 LEU A O 1
ATOM 1741 N N . ARG A 1 213 ? -15.492 13.102 4.191 1 95.88 213 ARG A N 1
ATOM 1742 C CA . ARG A 1 213 ? -15.828 14.102 3.178 1 95.88 213 ARG A CA 1
ATOM 1743 C C . ARG A 1 213 ? -16.516 15.312 3.803 1 95.88 213 ARG A C 1
ATOM 1745 O O . ARG A 1 213 ? -17.391 15.164 4.66 1 95.88 213 ARG A O 1
ATOM 1752 N N . HIS A 1 214 ? -16.094 16.469 3.393 1 97.5 214 HIS A N 1
ATOM 1753 C CA . HIS A 1 214 ? -16.703 17.703 3.883 1 97.5 214 HIS A CA 1
ATOM 1754 C C . HIS A 1 214 ? -17.281 18.516 2.734 1 97.5 214 HIS A C 1
ATOM 1756 O O . HIS A 1 214 ? -16.672 18.609 1.662 1 97.5 214 HIS A O 1
ATOM 1762 N N . PRO A 1 215 ? -18.469 19.156 2.994 1 97.69 215 PRO A N 1
ATOM 1763 C CA . PRO A 1 215 ? -18.859 20.156 1.995 1 97.69 215 PRO A CA 1
ATOM 1764 C C . PRO A 1 215 ? -17.812 21.25 1.808 1 97.69 215 PRO A C 1
ATOM 1766 O O . PRO A 1 215 ? -17.344 21.828 2.787 1 97.69 215 PRO A O 1
ATOM 1769 N N . ARG A 1 216 ? -17.484 21.469 0.569 1 97.75 216 ARG A N 1
ATOM 1770 C CA . ARG A 1 216 ? -16.469 22.484 0.322 1 97.75 216 ARG A CA 1
ATOM 1771 C C . ARG A 1 216 ? -16.906 23.844 0.858 1 97.75 216 ARG A C 1
ATOM 1773 O O . ARG A 1 216 ? -16.094 24.641 1.304 1 97.75 216 ARG A O 1
ATOM 1780 N N . GLU A 1 217 ? -18.156 24.062 0.894 1 97 217 GLU A N 1
ATOM 1781 C CA . GLU A 1 217 ? -18.734 25.312 1.384 1 97 217 GLU A CA 1
ATOM 1782 C C . GLU A 1 217 ? -18.297 25.594 2.818 1 97 217 GLU A C 1
ATOM 1784 O O . GLU A 1 217 ? -18.156 26.75 3.215 1 97 217 GLU A O 1
ATOM 1789 N N . ASP A 1 218 ? -18.062 24.578 3.547 1 97.75 218 ASP A N 1
ATOM 1790 C CA . ASP A 1 218 ? -17.656 24.719 4.941 1 97.75 218 ASP A CA 1
ATOM 1791 C C . ASP A 1 218 ? -16.266 25.328 5.051 1 97.75 218 ASP A C 1
ATOM 1793 O O . ASP A 1 218 ? -15.906 25.875 6.094 1 97.75 218 ASP A O 1
ATOM 1797 N N . PHE A 1 219 ? -15.516 25.266 3.971 1 97.94 219 PHE A N 1
ATOM 1798 C CA . PHE A 1 219 ? -14.141 25.75 3.969 1 97.94 219 PHE A CA 1
ATOM 1799 C C . PHE A 1 219 ? -13.992 26.938 3.025 1 97.94 219 PHE A C 1
ATOM 1801 O O . PHE A 1 219 ? -12.883 27.453 2.828 1 97.94 219 PHE A O 1
ATOM 1808 N N . ALA A 1 220 ? -15.039 27.406 2.447 1 95 220 ALA A N 1
ATOM 1809 C CA . ALA A 1 220 ? -15.008 28.406 1.394 1 95 220 ALA A CA 1
ATOM 1810 C C . ALA A 1 220 ? -14.664 29.781 1.961 1 95 220 ALA A C 1
ATOM 1812 O O . ALA A 1 220 ? -14.148 30.641 1.247 1 95 220 ALA A O 1
ATOM 1813 N N . SER A 1 221 ? -14.984 29.938 3.238 1 94.94 221 SER A N 1
ATOM 1814 C CA . SER A 1 221 ? -14.695 31.203 3.916 1 94.94 221 SER A CA 1
ATOM 1815 C C . SER A 1 221 ? -14.297 30.969 5.371 1 94.94 221 SER A C 1
ATOM 1817 O O . SER A 1 221 ? -14.289 29.828 5.84 1 94.94 221 SER A O 1
ATOM 1819 N N . VAL A 1 222 ? -13.891 32.031 5.988 1 97.31 222 VAL A N 1
ATOM 1820 C CA . VAL A 1 222 ? -13.43 31.922 7.367 1 97.31 222 VAL A CA 1
ATOM 1821 C C . VAL A 1 222 ? -14.344 32.719 8.289 1 97.31 222 VAL A C 1
ATOM 1823 O O . VAL A 1 222 ? -15.031 33.656 7.84 1 97.31 222 VAL A O 1
ATOM 1826 N N . VAL A 1 223 ? -14.484 32.312 9.461 1 97.69 223 VAL A N 1
ATOM 1827 C CA . VAL A 1 223 ? -15 33.094 10.57 1 97.69 223 VAL A CA 1
ATOM 1828 C C . VAL A 1 223 ? -13.922 33.25 11.633 1 97.69 223 VAL A C 1
ATOM 1830 O O . VAL A 1 223 ? -13.078 32.375 11.805 1 97.69 223 VAL A O 1
ATOM 1833 N N . TYR A 1 224 ? -13.938 34.375 12.289 1 98.38 224 TYR A N 1
ATOM 1834 C CA . TYR A 1 224 ? -12.898 34.656 13.281 1 98.38 224 TYR A CA 1
ATOM 1835 C C . TYR A 1 224 ? -13.383 34.344 14.688 1 98.38 224 TYR A C 1
ATOM 1837 O O . TYR A 1 224 ? -14.531 34.594 15.039 1 98.38 224 TYR A O 1
ATOM 1845 N N . LYS A 1 225 ? -12.523 33.688 15.398 1 98.38 225 LYS A N 1
ATOM 1846 C CA . LYS A 1 225 ? -12.805 33.344 16.797 1 98.38 225 LYS A CA 1
ATOM 1847 C C . LYS A 1 225 ? -11.711 33.875 17.719 1 98.38 225 LYS A C 1
ATOM 1849 O O . LYS A 1 225 ? -10.57 34.062 17.297 1 98.38 225 LYS A O 1
ATOM 1854 N N . ASP A 1 226 ? -12.141 34.062 18.938 1 98.25 226 ASP A N 1
ATOM 1855 C CA . ASP A 1 226 ? -11.188 34.5 19.938 1 98.25 226 ASP A CA 1
ATOM 1856 C C . ASP A 1 226 ? -10.219 33.375 20.297 1 98.25 226 ASP A C 1
ATOM 1858 O O . ASP A 1 226 ? -10.641 32.25 20.562 1 98.25 226 ASP A O 1
ATOM 1862 N N . PHE A 1 227 ? -8.977 33.656 20.297 1 98.62 227 PHE A N 1
ATOM 1863 C CA . PHE A 1 227 ? -7.91 32.75 20.688 1 98.62 227 PHE A CA 1
ATOM 1864 C C . PHE A 1 227 ? -6.785 33.5 21.391 1 98.62 227 PHE A C 1
ATOM 1866 O O . PHE A 1 227 ? -5.984 34.188 20.734 1 98.62 227 PHE A O 1
ATOM 1873 N N . GLU A 1 228 ? -6.707 33.438 22.688 1 98.31 228 GLU A N 1
ATOM 1874 C CA . GLU A 1 228 ? -5.719 34.125 23.5 1 98.31 228 GLU A CA 1
ATOM 1875 C C . GLU A 1 228 ? -5.773 35.625 23.266 1 98.31 228 GLU A C 1
ATOM 1877 O O . GLU A 1 228 ? -4.738 36.281 23.109 1 98.31 228 GLU A O 1
ATOM 1882 N N . GLY A 1 229 ? -6.957 36.125 23.109 1 98.06 229 GLY A N 1
ATOM 1883 C CA . GLY A 1 229 ? -7.156 37.562 22.984 1 98.06 229 GLY A CA 1
ATOM 1884 C C . GLY A 1 229 ? -7.02 38.062 21.562 1 98.06 229 GLY A C 1
ATOM 1885 O O . GLY A 1 229 ? -7.055 39.25 21.312 1 98.06 229 GLY A O 1
ATOM 1886 N N . HIS A 1 230 ? -6.852 37.188 20.641 1 98.56 230 HIS A N 1
ATOM 1887 C CA . HIS A 1 230 ? -6.719 37.562 19.234 1 98.56 230 HIS A CA 1
ATOM 1888 C C . HIS A 1 230 ? -7.82 36.906 18.406 1 98.56 230 HIS A C 1
ATOM 1890 O O . HIS A 1 230 ? -8.398 35.906 18.797 1 98.56 230 HIS A O 1
ATOM 1896 N N . GLN A 1 231 ? -8.086 37.531 17.297 1 98.38 231 GLN A N 1
ATOM 1897 C CA . GLN A 1 231 ? -9.039 36.969 16.359 1 98.38 231 GLN A CA 1
ATOM 1898 C C . GLN A 1 231 ? -8.336 36.062 15.336 1 98.38 231 GLN A C 1
ATOM 1900 O O . GLN A 1 231 ? -7.551 36.531 14.516 1 98.38 231 GLN A O 1
ATOM 1905 N N . ILE A 1 232 ? -8.633 34.812 15.414 1 98.69 232 ILE A N 1
ATOM 1906 C CA . ILE A 1 232 ? -7.961 33.844 14.562 1 98.69 232 ILE A CA 1
ATOM 1907 C C . ILE A 1 232 ? -8.977 33.156 13.641 1 98.69 232 ILE A C 1
ATOM 1909 O O . ILE A 1 232 ? -10.086 32.812 14.07 1 98.69 232 ILE A O 1
ATOM 1913 N N . PRO A 1 233 ? -8.641 33 12.359 1 98.69 233 PRO A N 1
ATOM 1914 C CA . PRO A 1 233 ? -9.602 32.406 11.422 1 98.69 233 PRO A CA 1
ATOM 1915 C C . PRO A 1 233 ? -9.805 30.906 11.656 1 98.69 233 PRO A C 1
ATOM 1917 O O . PRO A 1 233 ? -8.836 30.188 11.93 1 98.69 233 PRO A O 1
ATOM 1920 N N . VAL A 1 234 ? -11.047 30.453 11.57 1 98.62 234 VAL A N 1
ATOM 1921 C CA . VAL A 1 234 ? -11.453 29.047 11.492 1 98.62 234 VAL A CA 1
ATOM 1922 C C . VAL A 1 234 ? -12.391 28.844 10.297 1 98.62 234 VAL A C 1
ATOM 1924 O O . VAL A 1 234 ? -12.891 29.812 9.727 1 98.62 234 VAL A O 1
ATOM 1927 N N . MET A 1 235 ? -12.516 27.625 9.883 1 98.31 235 MET A N 1
ATOM 1928 C CA . MET A 1 235 ? -13.391 27.406 8.742 1 98.31 235 MET A CA 1
ATOM 1929 C C . MET A 1 235 ? -14.844 27.734 9.094 1 98.31 235 MET A C 1
ATOM 1931 O O . MET A 1 235 ? -15.281 27.484 10.219 1 98.31 235 MET A O 1
ATOM 1935 N N . LYS A 1 236 ? -15.625 28.234 8.156 1 97.69 236 LYS A N 1
ATOM 1936 C CA . LYS A 1 236 ? -17.016 28.641 8.352 1 97.69 236 LYS A CA 1
ATOM 1937 C C . LYS A 1 236 ? -17.844 27.5 8.938 1 97.69 236 LYS A C 1
ATOM 1939 O O . LYS A 1 236 ? -18.656 27.703 9.844 1 97.69 236 LYS A O 1
ATOM 1944 N N . GLY A 1 237 ? -17.609 26.328 8.398 1 97.88 237 GLY A N 1
ATOM 1945 C CA . GLY A 1 237 ? -18.375 25.172 8.836 1 97.88 237 GLY A CA 1
ATOM 1946 C C . GLY A 1 237 ? -17.719 24.422 9.977 1 97.88 237 GLY A C 1
ATOM 1947 O O . GLY A 1 237 ? -17.797 23.203 10.055 1 97.88 237 GLY A O 1
ATOM 1948 N N . TYR A 1 238 ? -17.062 25.078 10.883 1 98 238 TYR A N 1
ATOM 1949 C CA . TYR A 1 238 ? -16.25 24.438 11.914 1 98 238 TYR A CA 1
ATOM 1950 C C . TYR A 1 238 ? -17.109 23.562 12.812 1 98 238 TYR A C 1
ATOM 1952 O O . TYR A 1 238 ? -16.656 22.516 13.305 1 98 238 TYR A O 1
ATOM 1960 N N . GLU A 1 239 ? -18.375 23.922 13.039 1 97.69 239 GLU A N 1
ATOM 1961 C CA . GLU A 1 239 ? -19.234 23.125 13.914 1 97.69 239 GLU A CA 1
ATOM 1962 C C . GLU A 1 239 ? -19.5 21.75 13.336 1 97.69 239 GLU A C 1
ATOM 1964 O O . GLU A 1 239 ? -19.375 20.734 14.039 1 97.69 239 GLU A O 1
ATOM 1969 N N . ARG A 1 240 ? -19.891 21.797 12.117 1 97.19 240 ARG A N 1
ATOM 1970 C CA . ARG A 1 240 ? -20.109 20.516 11.453 1 97.19 240 ARG A CA 1
ATOM 1971 C C . ARG A 1 240 ? -18.844 19.672 11.43 1 97.19 240 ARG A C 1
ATOM 1973 O O . ARG A 1 240 ? -18.875 18.469 11.68 1 97.19 240 ARG A O 1
ATOM 1980 N N . TYR A 1 241 ? -17.766 20.281 11.094 1 96.69 241 TYR A N 1
ATOM 1981 C CA . TYR A 1 241 ? -16.469 19.625 11.047 1 96.69 241 TYR A CA 1
ATOM 1982 C C . TYR A 1 241 ? -16.141 18.969 12.391 1 96.69 241 TYR A C 1
ATOM 1984 O O . TYR A 1 241 ? -15.797 17.781 12.445 1 96.69 241 TYR A O 1
ATOM 1992 N N . LEU A 1 242 ? -16.281 19.672 13.484 1 96.62 242 LEU A N 1
ATOM 1993 C CA . LEU A 1 242 ? -15.953 19.188 14.82 1 96.62 242 LEU A CA 1
ATOM 1994 C C . LEU A 1 242 ? -16.875 18.047 15.234 1 96.62 242 LEU A C 1
ATOM 1996 O O . LEU A 1 242 ? -16.438 17.062 15.82 1 96.62 242 LEU A O 1
ATOM 2000 N N . ARG A 1 243 ? -18.109 18.203 14.938 1 96.06 243 ARG A N 1
ATOM 2001 C CA . ARG A 1 243 ? -19.062 17.156 15.297 1 96.06 243 ARG A CA 1
ATOM 2002 C C . ARG A 1 243 ? -18.781 15.859 14.539 1 96.06 243 ARG A C 1
ATOM 2004 O O . ARG A 1 243 ? -18.906 14.773 15.094 1 96.06 243 ARG A O 1
ATOM 2011 N N . LEU A 1 244 ? -18.422 16.047 13.328 1 94 244 LEU A N 1
ATOM 2012 C CA . LEU A 1 244 ? -18.141 14.891 12.492 1 94 244 LEU A CA 1
ATOM 2013 C C . LEU A 1 244 ? -16.922 14.125 13.008 1 94 244 LEU A C 1
ATOM 2015 O O . LEU A 1 244 ? -16.906 12.898 12.992 1 94 244 LEU A O 1
ATOM 2019 N N . ILE A 1 245 ? -15.992 14.781 13.461 1 91.69 245 ILE A N 1
ATOM 2020 C CA . ILE A 1 245 ? -14.727 14.156 13.82 1 91.69 245 ILE A CA 1
ATOM 2021 C C . ILE A 1 245 ? -14.758 13.742 15.289 1 91.69 245 ILE A C 1
ATOM 2023 O O . ILE A 1 245 ? -14.312 12.648 15.648 1 91.69 245 ILE A O 1
ATOM 2027 N N . TRP A 1 246 ? -15.359 14.562 16.188 1 92.19 246 TRP A N 1
ATOM 2028 C CA . TRP A 1 246 ? -15.188 14.328 17.625 1 92.19 246 TRP A CA 1
ATOM 2029 C C . TRP A 1 246 ? -16.531 14.094 18.297 1 92.19 246 TRP A C 1
ATOM 2031 O O . TRP A 1 246 ? -16.594 13.781 19.484 1 92.19 246 TRP A O 1
ATOM 2041 N N . GLY A 1 247 ? -17.594 14.227 17.562 1 94.69 247 GLY A N 1
ATOM 2042 C CA . GLY A 1 247 ? -18.891 14.164 18.219 1 94.69 247 GLY A CA 1
ATOM 2043 C C . GLY A 1 247 ? -19.156 15.336 19.141 1 94.69 247 GLY A C 1
ATOM 2044 O O . GLY A 1 247 ? -19.125 16.484 18.703 1 94.69 247 GLY A O 1
ATOM 2045 N N . ASP A 1 248 ? -19.359 15.047 20.422 1 95.69 248 ASP A N 1
ATOM 2046 C CA . ASP A 1 248 ? -19.547 16.109 21.406 1 95.69 248 ASP A CA 1
ATOM 2047 C C . ASP A 1 248 ? -18.219 16.703 21.859 1 95.69 248 ASP A C 1
ATOM 2049 O O . ASP A 1 248 ? -17.734 16.406 22.953 1 95.69 248 ASP A O 1
ATOM 2053 N N . TYR A 1 249 ? -17.812 17.641 21.078 1 94.62 249 TYR A N 1
ATOM 2054 C CA . TYR A 1 249 ? -16.484 18.219 21.297 1 94.62 249 TYR A CA 1
ATOM 2055 C C . TYR A 1 249 ? -16.516 19.203 22.469 1 94.62 249 TYR A C 1
ATOM 2057 O O . TYR A 1 249 ? -15.453 19.609 22.953 1 94.62 249 TYR A O 1
ATOM 2065 N N . MET A 1 250 ? -17.656 19.578 23 1 95.75 250 MET A N 1
ATOM 2066 C CA . MET A 1 250 ? -17.75 20.484 24.141 1 95.75 250 MET A CA 1
ATOM 2067 C C . MET A 1 250 ? -17.5 19.734 25.453 1 95.75 250 MET A C 1
ATOM 2069 O O . MET A 1 250 ? -17.219 20.344 26.469 1 95.75 250 MET A O 1
ATOM 2073 N N . GLN A 1 251 ? -17.672 18.375 25.297 1 94.31 251 GLN A N 1
ATOM 2074 C CA . GLN A 1 251 ? -17.391 17.547 26.469 1 94.31 251 GLN A CA 1
ATOM 2075 C C . GLN A 1 251 ? -15.891 17.328 26.641 1 94.31 251 GLN A C 1
ATOM 2077 O O . GLN A 1 251 ? -15.188 16.984 25.688 1 94.31 251 GLN A O 1
ATOM 2082 N N . LEU A 1 252 ? -15.43 17.516 27.891 1 93.25 252 LEU A N 1
ATOM 2083 C CA . LEU A 1 252 ? -14.016 17.281 28.172 1 93.25 252 LEU A CA 1
ATOM 2084 C C . LEU A 1 252 ? -13.695 15.797 28.141 1 93.25 252 LEU A C 1
ATOM 2086 O O . LEU A 1 252 ? -14.484 14.977 28.594 1 93.25 252 LEU A O 1
ATOM 2090 N N . PRO A 1 253 ? -12.531 15.516 27.547 1 92.12 253 PRO A N 1
ATOM 2091 C CA . PRO A 1 253 ? -12.133 14.109 27.641 1 92.12 253 PRO A CA 1
ATOM 2092 C C . PRO A 1 253 ? -11.836 13.672 29.078 1 92.12 253 PRO A C 1
ATOM 2094 O O . PRO A 1 253 ? -11.617 14.523 29.953 1 92.12 253 PRO A O 1
ATOM 2097 N N . PRO A 1 254 ? -11.859 12.359 29.281 1 91.94 254 PRO A N 1
ATOM 2098 C CA . PRO A 1 254 ? -11.453 11.883 30.609 1 91.94 254 PRO A CA 1
ATOM 2099 C C . PRO A 1 254 ? -10.062 12.367 31 1 91.94 254 PRO A C 1
ATOM 2101 O O . PRO A 1 254 ? -9.211 12.594 30.141 1 91.94 254 PRO A O 1
ATOM 2104 N N . VAL A 1 255 ? -9.867 12.531 32.312 1 90.62 255 VAL A N 1
ATOM 2105 C CA . VAL A 1 255 ? -8.656 13.133 32.875 1 90.62 255 VAL A CA 1
ATOM 2106 C C . VAL A 1 255 ? -7.43 12.352 32.406 1 90.62 255 VAL A C 1
ATOM 2108 O O . VAL A 1 255 ? -6.391 12.945 32.094 1 90.62 255 VAL A O 1
ATOM 2111 N N . GLU A 1 256 ? -7.578 11.102 32.25 1 89.81 256 GLU A N 1
ATOM 2112 C CA . GLU A 1 256 ? -6.465 10.242 31.875 1 89.81 256 GLU A CA 1
ATOM 2113 C C . GLU A 1 256 ? -6.035 10.508 30.438 1 89.81 256 GLU A C 1
ATOM 2115 O O . GLU A 1 256 ? -4.906 10.195 30.047 1 89.81 256 GLU A O 1
ATOM 2120 N N . GLN A 1 257 ? -6.898 11.227 29.656 1 88.56 257 GLN A N 1
ATOM 2121 C CA . GLN A 1 257 ? -6.605 11.5 28.25 1 88.56 257 GLN A CA 1
ATOM 2122 C C . GLN A 1 257 ? -6.16 12.945 28.062 1 88.56 257 GLN A C 1
ATOM 2124 O O . GLN A 1 257 ? -5.863 13.352 26.938 1 88.56 257 GLN A O 1
ATOM 2129 N N . ARG A 1 258 ? -6.055 13.594 29.109 1 89.12 258 ARG A N 1
ATOM 2130 C CA . ARG A 1 258 ? -5.66 15 29.031 1 89.12 258 ARG A CA 1
ATOM 2131 C C . ARG A 1 258 ? -4.148 15.148 29.172 1 89.12 258 ARG A C 1
ATOM 2133 O O . ARG A 1 258 ? -3.664 15.766 30.125 1 89.12 258 ARG A O 1
ATOM 2140 N N . VAL A 1 259 ? -3.494 14.562 28.203 1 82.44 259 VAL A N 1
ATOM 2141 C CA . VAL A 1 259 ? -2.035 14.562 28.188 1 82.44 259 VAL A CA 1
ATOM 2142 C C . VAL A 1 259 ? -1.534 15.117 26.859 1 82.44 259 VAL A C 1
ATOM 2144 O O . VAL A 1 259 ? -2.256 15.094 25.859 1 82.44 259 VAL A O 1
ATOM 2147 N N . ALA A 1 260 ? -0.301 15.633 26.922 1 76.62 260 ALA A N 1
ATOM 2148 C CA . ALA A 1 260 ? 0.322 16.141 25.719 1 76.62 260 ALA A CA 1
ATOM 2149 C C . ALA A 1 260 ? 0.445 15.047 24.656 1 76.62 260 ALA A C 1
ATOM 2151 O O . ALA A 1 260 ? 0.685 13.883 24.984 1 76.62 260 ALA A O 1
ATOM 2152 N N . LYS A 1 261 ? 0.312 15.422 23.375 1 73.12 261 LYS A N 1
ATOM 2153 C CA . LYS A 1 261 ? 0.281 14.461 22.281 1 73.12 261 LYS A CA 1
ATOM 2154 C C . LYS A 1 261 ? 1.651 14.344 21.625 1 73.12 261 LYS A C 1
ATOM 2156 O O . LYS A 1 261 ? 1.941 13.336 20.953 1 73.12 261 LYS A O 1
ATOM 2161 N N . HIS A 1 262 ? 2.422 15.258 21.891 1 74.88 262 HIS A N 1
ATOM 2162 C CA . HIS A 1 262 ? 3.703 15.219 21.188 1 74.88 262 HIS A CA 1
ATOM 2163 C C . HIS A 1 262 ? 4.656 14.219 21.844 1 74.88 262 HIS A C 1
ATOM 2165 O O . HIS A 1 262 ? 4.633 14.047 23.062 1 74.88 262 HIS A O 1
ATOM 2171 N N . ASP A 1 263 ? 5.441 13.602 20.922 1 80.5 263 ASP A N 1
ATOM 2172 C CA . ASP A 1 263 ? 6.477 12.672 21.359 1 80.5 263 ASP A CA 1
ATOM 2173 C C . ASP A 1 263 ? 7.871 13.258 21.125 1 80.5 263 ASP A C 1
ATOM 2175 O O . ASP A 1 263 ? 8.586 12.812 20.234 1 80.5 263 ASP A O 1
ATOM 2179 N N . ALA A 1 264 ? 8.203 14.18 21.953 1 88.25 264 ALA A N 1
ATOM 2180 C CA . ALA A 1 264 ? 9.5 14.836 21.844 1 88.25 264 ALA A CA 1
ATOM 2181 C C . ALA A 1 264 ? 10.555 14.109 22.672 1 88.25 264 ALA A C 1
ATOM 2183 O O . ALA A 1 264 ? 10.297 13.727 23.812 1 88.25 264 ALA A O 1
ATOM 2184 N N . VAL A 1 265 ? 11.719 13.953 22.078 1 90.81 265 VAL A N 1
ATOM 2185 C CA . VAL A 1 265 ? 12.812 13.32 22.797 1 90.81 265 VAL A CA 1
ATOM 2186 C C . VAL A 1 265 ? 13.625 14.375 23.547 1 90.81 265 VAL A C 1
ATOM 2188 O O . VAL A 1 265 ? 14.273 14.07 24.547 1 90.81 265 VAL A O 1
ATOM 2191 N N . PHE A 1 266 ? 13.648 15.539 22.969 1 94.38 266 PHE A N 1
ATOM 2192 C CA . PHE A 1 266 ? 14.391 16.641 23.578 1 94.38 266 PHE A CA 1
ATOM 2193 C C . PHE A 1 266 ? 13.773 17.984 23.203 1 94.38 266 PHE A C 1
ATOM 2195 O O . PHE A 1 266 ? 13.375 18.188 22.062 1 94.38 266 PHE A O 1
ATOM 2202 N N . ALA A 1 267 ? 13.703 18.891 24.25 1 95.5 267 ALA A N 1
ATOM 2203 C CA . ALA A 1 267 ? 13.172 20.234 23.984 1 95.5 267 ALA A CA 1
ATOM 2204 C C . ALA A 1 267 ? 13.93 21.281 24.797 1 95.5 267 ALA A C 1
ATOM 2206 O O . ALA A 1 267 ? 14.234 21.078 25.969 1 95.5 267 ALA A O 1
ATOM 2207 N N . ASP A 1 268 ? 14.359 22.266 24.125 1 97.06 268 ASP A N 1
ATOM 2208 C CA . ASP A 1 268 ? 14.953 23.484 24.672 1 97.06 268 ASP A CA 1
ATOM 2209 C C . ASP A 1 268 ? 14.453 24.719 23.938 1 97.06 268 ASP A C 1
ATOM 2211 O O . ASP A 1 268 ? 14.945 25.047 22.859 1 97.06 268 ASP A O 1
ATOM 2215 N N . LEU A 1 269 ? 13.578 25.484 24.609 1 97.25 269 LEU A N 1
ATOM 2216 C CA . LEU A 1 269 ? 12.867 26.562 23.922 1 97.25 269 LEU A CA 1
ATOM 2217 C C . LEU A 1 269 ? 13.695 27.844 23.922 1 97.25 269 LEU A C 1
ATOM 2219 O O . LEU A 1 269 ? 13.234 28.891 23.438 1 97.25 269 LEU A O 1
ATOM 2223 N N . HIS A 1 270 ? 14.867 27.797 24.359 1 97.56 270 HIS A N 1
ATOM 2224 C CA . HIS A 1 270 ? 15.672 29 24.5 1 97.56 270 HIS A CA 1
ATOM 2225 C C . HIS A 1 270 ? 17 28.875 23.75 1 97.56 270 HIS A C 1
ATOM 2227 O O . HIS A 1 270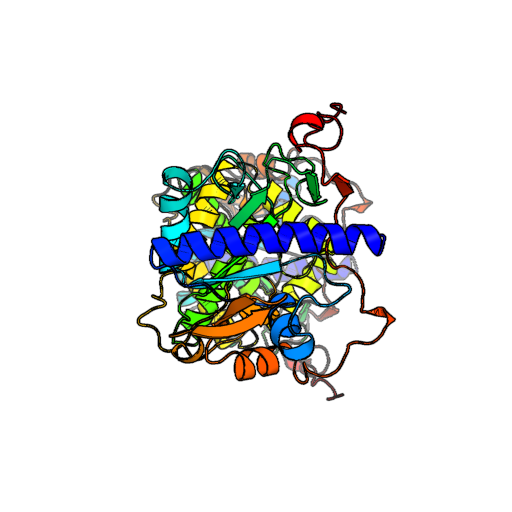 ? 17.812 29.797 23.766 1 97.56 270 HIS A O 1
ATOM 2233 N N . THR A 1 271 ? 17.219 27.719 23.188 1 97.88 271 THR A N 1
ATOM 2234 C CA . THR A 1 271 ? 18.438 27.469 22.438 1 97.88 271 THR A CA 1
ATOM 2235 C C . THR A 1 271 ? 18.125 26.938 21.031 1 97.88 271 THR A C 1
ATOM 2237 O O . THR A 1 271 ? 17.312 26.016 20.891 1 97.88 271 THR A O 1
ATOM 2240 N N . PRO A 1 272 ? 18.797 27.5 20.031 1 98.06 272 PRO A N 1
ATOM 2241 C CA . PRO A 1 272 ? 18.594 27.016 18.656 1 98.06 272 PRO A CA 1
ATOM 2242 C C . PRO A 1 272 ? 18.969 25.547 18.484 1 98.06 272 PRO A C 1
ATOM 2244 O O . PRO A 1 272 ? 19.953 25.094 19.062 1 98.06 272 PRO A O 1
ATOM 2247 N N . TYR A 1 273 ? 18.219 24.859 17.625 1 97.62 273 TYR A N 1
ATOM 2248 C CA . TYR A 1 273 ? 18.391 23.422 17.453 1 97.62 273 TYR A CA 1
ATOM 2249 C C . TYR A 1 273 ? 19.766 23.109 16.891 1 97.62 273 TYR A C 1
ATOM 2251 O O . TYR A 1 273 ? 20.328 22.047 17.172 1 97.62 273 TYR A O 1
ATOM 2259 N N . LYS A 1 274 ? 20.328 24 16.141 1 97.31 274 LYS A N 1
ATOM 2260 C CA . LYS A 1 274 ? 21.609 23.75 15.477 1 97.31 274 LYS A CA 1
ATOM 2261 C C . LYS A 1 274 ? 22.703 23.5 16.5 1 97.31 274 LYS A C 1
ATOM 2263 O O . LYS A 1 274 ? 23.688 22.812 16.203 1 97.31 274 LYS A O 1
ATOM 2268 N N . GLU A 1 275 ? 22.531 23.969 17.656 1 97.44 275 GLU A N 1
ATOM 2269 C CA . GLU A 1 275 ? 23.531 23.812 18.703 1 97.44 275 GLU A CA 1
ATOM 2270 C C . GLU A 1 275 ? 23.562 22.375 19.219 1 97.44 275 GLU A C 1
ATOM 2272 O O . GLU A 1 275 ? 24.516 21.969 19.906 1 97.44 275 GLU A O 1
ATOM 2277 N N . TYR A 1 276 ? 22.578 21.656 18.844 1 96.88 276 TYR A N 1
ATOM 2278 C CA . TYR A 1 276 ? 22.469 20.328 19.422 1 96.88 276 TYR A CA 1
ATOM 2279 C C . TYR A 1 276 ? 22.734 19.25 18.359 1 96.88 276 TYR A C 1
ATOM 2281 O O . TYR A 1 276 ? 22.547 18.062 18.625 1 96.88 276 TYR A O 1
ATOM 2289 N N . LYS A 1 277 ? 23.109 19.641 17.172 1 96 277 LYS A N 1
ATOM 2290 C CA . LYS A 1 277 ? 23.422 18.672 16.125 1 96 277 LYS A CA 1
ATOM 2291 C C . LYS A 1 277 ? 24.531 17.719 16.562 1 96 277 LYS A C 1
ATOM 2293 O O . LYS A 1 277 ? 25.547 18.156 17.094 1 96 277 LYS A O 1
ATOM 2298 N N . GLY A 1 278 ? 24.344 16.438 16.328 1 95.62 278 GLY A N 1
ATOM 2299 C CA . GLY A 1 278 ? 25.328 15.445 16.734 1 95.62 278 GLY A CA 1
ATOM 2300 C C . GLY A 1 278 ? 25.234 15.078 18.203 1 95.62 278 GLY A C 1
ATOM 2301 O O . GLY A 1 278 ? 25.938 14.172 18.656 1 95.62 278 GLY A O 1
ATOM 2302 N N . ILE A 1 279 ? 24.406 15.797 18.922 1 95 279 ILE A N 1
ATOM 2303 C CA . ILE A 1 279 ? 24.234 15.562 20.359 1 95 279 ILE A CA 1
ATOM 2304 C C . ILE A 1 279 ? 22.891 14.914 20.625 1 95 279 ILE A C 1
ATOM 2306 O O . ILE A 1 279 ? 22.812 13.773 21.078 1 95 279 ILE A O 1
ATOM 2310 N N . HIS A 1 280 ? 21.859 15.664 20.141 1 94 280 HIS A N 1
ATOM 2311 C CA . HIS A 1 280 ? 20.516 15.172 20.422 1 94 280 HIS A CA 1
ATOM 2312 C C . HIS A 1 280 ? 19.812 14.734 19.141 1 94 280 HIS A C 1
ATOM 2314 O O . HIS A 1 280 ? 18.766 14.086 19.188 1 94 280 HIS A O 1
ATOM 2320 N N . TYR A 1 281 ? 20.312 15.148 18.016 1 91.62 281 TYR A N 1
ATOM 2321 C CA . TYR A 1 281 ? 19.781 14.68 16.734 1 91.62 281 TYR A CA 1
ATOM 2322 C C . TYR A 1 281 ? 20.891 14.484 15.711 1 91.62 281 TYR A C 1
ATOM 2324 O O . TYR A 1 281 ? 22.016 14.938 15.922 1 91.62 281 TYR A O 1
ATOM 2332 N N . ALA A 1 282 ? 20.562 13.695 14.594 1 92.44 282 ALA A N 1
ATOM 2333 C CA . ALA A 1 282 ? 21.516 13.422 13.539 1 92.44 282 ALA A CA 1
ATOM 2334 C C . ALA A 1 282 ? 22.828 12.891 14.117 1 92.44 282 ALA A C 1
ATOM 2336 O O . ALA A 1 282 ? 23.906 13.359 13.742 1 92.44 282 ALA A O 1
ATOM 2337 N N . LYS A 1 283 ? 22.641 12.023 15 1 87.81 283 LYS A N 1
ATOM 2338 C CA . LYS A 1 283 ? 23.844 11.438 15.586 1 87.81 283 LYS A CA 1
ATOM 2339 C C . LYS A 1 283 ? 24.5 10.445 14.625 1 87.81 283 LYS A C 1
ATOM 2341 O O . LYS A 1 283 ? 23.797 9.719 13.914 1 87.81 283 LYS A O 1
ATOM 2346 N N . LYS A 1 284 ? 25.75 10.438 14.383 1 68 284 LYS A N 1
ATOM 2347 C CA . LYS A 1 284 ? 26.484 9.492 13.547 1 68 284 LYS A CA 1
ATOM 2348 C C . LYS A 1 284 ? 26.375 8.07 14.094 1 68 284 LYS A C 1
ATOM 2350 O O . LYS A 1 284 ? 26.516 7.848 15.297 1 68 284 LYS A O 1
ATOM 2355 N N . GLU A 1 285 ? 25.531 7.246 13.547 1 54.19 285 GLU A N 1
ATOM 2356 C CA . GLU A 1 285 ? 25.516 5.848 13.969 1 54.19 285 GLU A CA 1
ATOM 2357 C C . GLU A 1 285 ? 26.922 5.293 14.125 1 54.19 285 GLU A C 1
ATOM 2359 O O . GLU A 1 285 ? 27.797 5.57 13.297 1 54.19 285 GLU A O 1
ATOM 2364 N N . ALA A 1 286 ? 27.422 4.785 15.273 1 40.22 286 ALA A N 1
ATOM 2365 C CA . ALA A 1 286 ? 28.547 3.855 15.328 1 40.22 286 ALA A CA 1
ATOM 2366 C C . ALA A 1 286 ? 28.328 2.664 14.406 1 40.22 286 ALA A C 1
ATOM 2368 O O . ALA A 1 286 ? 27.234 2.078 14.391 1 40.22 286 ALA A O 1
ATOM 2369 N N . GLN A 1 287 ? 28.938 2.67 13.094 1 29.27 287 GLN A N 1
ATOM 2370 C CA . GLN A 1 287 ? 29 1.4 12.375 1 29.27 287 GLN A CA 1
ATOM 2371 C C . GLN A 1 287 ? 29.094 0.225 13.344 1 29.27 287 GLN A C 1
ATOM 2373 O O . GLN A 1 287 ? 29.953 0.213 14.234 1 29.27 287 GLN A O 1
ATOM 2378 N N . PRO A 1 288 ? 27.906 -0.436 13.352 1 30.36 288 PRO A N 1
ATOM 2379 C CA . PRO A 1 288 ? 28.328 -1.685 13.992 1 30.36 288 PRO A CA 1
ATOM 2380 C C . PRO A 1 288 ? 29.484 -2.359 13.258 1 30.36 288 PRO A C 1
ATOM 2382 O O . PRO A 1 288 ? 29.656 -2.174 12.047 1 30.36 288 PRO A O 1
ATOM 2385 N N . MET B 1 1 ? 0.744 -33.75 7.16 1 65 1 MET B N 1
ATOM 2386 C CA . MET B 1 1 ? 0.187 -34.656 6.168 1 65 1 MET B CA 1
ATOM 2387 C C . MET B 1 1 ? 1.008 -35.938 6.09 1 65 1 MET B C 1
ATOM 2389 O O . MET B 1 1 ? 2.229 -35.906 6.254 1 65 1 MET B O 1
ATOM 2393 N N . SER B 1 2 ? 0.346 -37.094 6.012 1 75 2 SER B N 1
ATOM 2394 C CA . SER B 1 2 ? 1.037 -38.375 5.977 1 75 2 SER B CA 1
ATOM 2395 C C . SER B 1 2 ? 1.766 -38.562 4.652 1 75 2 SER B C 1
ATOM 2397 O O . SER B 1 2 ? 1.449 -37.906 3.66 1 75 2 SER B O 1
ATOM 2399 N N . THR B 1 3 ? 2.795 -39.281 4.664 1 80.44 3 THR B N 1
ATOM 2400 C CA . THR B 1 3 ? 3.559 -39.594 3.467 1 80.44 3 THR B CA 1
ATOM 2401 C C . THR B 1 3 ? 2.656 -40.219 2.404 1 80.44 3 THR B C 1
ATOM 2403 O O . THR B 1 3 ? 2.809 -39.938 1.213 1 80.44 3 THR B O 1
ATOM 2406 N N . SER B 1 4 ? 1.746 -40.969 2.842 1 84.81 4 SER B N 1
ATOM 2407 C CA . SER B 1 4 ? 0.816 -41.594 1.916 1 84.81 4 SER B CA 1
ATOM 2408 C C . SER B 1 4 ? -0.071 -40.562 1.226 1 84.81 4 SER B C 1
ATOM 2410 O O . SER B 1 4 ? -0.305 -40.656 0.018 1 84.81 4 SER B O 1
ATOM 2412 N N . MET B 1 5 ? -0.528 -39.625 1.922 1 88.38 5 MET B N 1
ATOM 2413 C CA . MET B 1 5 ? -1.369 -38.594 1.354 1 88.38 5 MET B CA 1
ATOM 2414 C C . MET B 1 5 ? -0.582 -37.75 0.363 1 88.38 5 MET B C 1
ATOM 2416 O O . MET B 1 5 ? -1.102 -37.375 -0.689 1 88.38 5 MET B O 1
ATOM 2420 N N . THR B 1 6 ? 0.666 -37.531 0.705 1 92.06 6 THR B N 1
ATOM 2421 C CA . THR B 1 6 ? 1.523 -36.75 -0.181 1 92.06 6 THR B CA 1
ATOM 2422 C C . THR B 1 6 ? 1.682 -37.469 -1.53 1 92.06 6 THR B C 1
ATOM 2424 O O . THR B 1 6 ? 1.566 -36.812 -2.58 1 92.06 6 THR B O 1
ATOM 2427 N N . LYS B 1 7 ? 1.86 -38.719 -1.487 1 94.06 7 LYS B N 1
ATOM 2428 C CA . LYS B 1 7 ? 2.027 -39.5 -2.719 1 94.06 7 LYS B CA 1
ATOM 2429 C C . LYS B 1 7 ? 0.752 -39.469 -3.559 1 94.06 7 LYS B C 1
ATOM 2431 O O . LYS B 1 7 ? 0.813 -39.375 -4.785 1 94.06 7 LYS B O 1
ATOM 2436 N N . GLU B 1 8 ? -0.292 -39.562 -2.896 1 95.44 8 GLU B N 1
ATOM 2437 C CA . GLU B 1 8 ? -1.565 -39.5 -3.607 1 95.44 8 GLU B CA 1
ATOM 2438 C C . GLU B 1 8 ? -1.791 -38.156 -4.254 1 95.44 8 GLU B C 1
ATOM 2440 O O . GLU B 1 8 ? -2.283 -38.062 -5.379 1 95.44 8 GLU B O 1
ATOM 2445 N N . ILE B 1 9 ? -1.503 -37.156 -3.549 1 96.12 9 ILE B N 1
ATOM 2446 C CA . ILE B 1 9 ? -1.608 -35.781 -4.078 1 96.12 9 ILE B CA 1
ATOM 2447 C C . ILE B 1 9 ? -0.722 -35.656 -5.312 1 96.12 9 ILE B C 1
ATOM 2449 O O . ILE B 1 9 ? -1.16 -35.125 -6.34 1 96.12 9 ILE B O 1
ATOM 2453 N N . GLN B 1 10 ? 0.467 -36.125 -5.23 1 96.81 10 GLN B N 1
ATOM 2454 C CA . GLN B 1 10 ? 1.426 -36.031 -6.324 1 96.81 10 GLN B CA 1
ATOM 2455 C C . GLN B 1 10 ? 0.922 -36.781 -7.559 1 96.81 10 GLN B C 1
ATOM 2457 O O . GLN B 1 10 ? 1.064 -36.312 -8.688 1 96.81 10 GLN B O 1
ATOM 2462 N N . GLU B 1 11 ? 0.325 -37.875 -7.32 1 97.25 11 GLU B N 1
ATOM 2463 C CA . GLU B 1 11 ? -0.23 -38.656 -8.43 1 97.25 11 GLU B CA 1
ATOM 2464 C C . GLU B 1 11 ? -1.348 -37.875 -9.133 1 97.25 11 GLU B C 1
ATOM 2466 O O . GLU B 1 11 ? -1.404 -37.844 -10.359 1 97.25 11 GLU B O 1
ATOM 2471 N N . LYS B 1 12 ? -2.199 -37.344 -8.391 1 97.5 12 LYS B N 1
ATOM 2472 C CA . LYS B 1 12 ? -3.295 -36.562 -8.953 1 97.5 12 LYS B CA 1
ATOM 2473 C C . LYS B 1 12 ? -2.77 -35.312 -9.664 1 97.5 12 LYS B C 1
ATOM 2475 O O . LYS B 1 12 ? -3.254 -34.969 -10.742 1 97.5 12 LYS B O 1
ATOM 2480 N N . GLU B 1 13 ? -1.833 -34.656 -9.07 1 98 13 GLU B N 1
ATOM 2481 C CA . GLU B 1 13 ? -1.233 -33.469 -9.68 1 98 13 GLU B CA 1
ATOM 2482 C C . GLU B 1 13 ? -0.54 -33.812 -10.992 1 98 13 GLU B C 1
ATOM 2484 O O . GLU B 1 13 ? -0.559 -33.031 -11.938 1 98 13 GLU B O 1
ATOM 2489 N N . LEU B 1 14 ? 0.088 -35 -11.016 1 98.38 14 LEU B N 1
ATOM 2490 C CA . LEU B 1 14 ? 0.71 -35.438 -12.266 1 98.38 14 LEU B CA 1
ATOM 2491 C C . LEU B 1 14 ? -0.333 -35.594 -13.359 1 98.38 14 LEU B C 1
ATOM 2493 O O . LEU B 1 14 ? -0.117 -35.156 -14.5 1 98.38 14 LEU B O 1
ATOM 2497 N N . ASN B 1 15 ? -1.395 -36.219 -13 1 98.19 15 ASN B N 1
ATOM 2498 C CA . ASN B 1 15 ? -2.479 -36.375 -13.961 1 98.19 15 ASN B CA 1
ATOM 2499 C C . ASN B 1 15 ? -2.986 -35 -14.461 1 98.19 15 ASN B C 1
ATOM 2501 O O . ASN B 1 15 ? -3.24 -34.844 -15.656 1 98.19 15 ASN B O 1
ATOM 2505 N N . MET B 1 16 ? -3.166 -34.094 -13.578 1 98.62 16 MET B N 1
ATOM 2506 C CA . MET B 1 16 ? -3.6 -32.75 -13.945 1 98.62 16 MET B CA 1
ATOM 2507 C C . MET B 1 16 ? -2.578 -32.094 -14.852 1 98.62 16 MET B C 1
ATOM 2509 O O . MET B 1 16 ? -2.945 -31.453 -15.844 1 98.62 16 MET B O 1
ATOM 2513 N N . LEU B 1 17 ? -1.32 -32.219 -14.523 1 98.81 17 LEU B N 1
ATOM 2514 C CA . LEU B 1 17 ? -0.235 -31.641 -15.297 1 98.81 17 LEU B CA 1
ATOM 2515 C C . LEU B 1 17 ? -0.221 -32.188 -16.719 1 98.81 17 LEU B C 1
ATOM 2517 O O . LEU B 1 17 ? -0.043 -31.422 -17.672 1 98.81 17 LEU B O 1
ATOM 2521 N N . LEU B 1 18 ? -0.378 -33.438 -16.859 1 98.75 18 LEU B N 1
ATOM 2522 C CA . LEU B 1 18 ? -0.338 -34.062 -18.172 1 98.75 18 LEU B CA 1
ATOM 2523 C C . LEU B 1 18 ? -1.516 -33.625 -19.031 1 98.75 18 LEU B C 1
ATOM 2525 O O . LEU B 1 18 ? -1.358 -33.344 -20.234 1 98.75 18 LEU B O 1
ATOM 2529 N N . TYR B 1 19 ? -2.676 -33.531 -18.391 1 98.75 19 TYR B N 1
ATOM 2530 C CA . TYR B 1 19 ? -3.82 -32.969 -19.094 1 98.75 19 TYR B CA 1
ATOM 2531 C C . TYR B 1 19 ? -3.566 -31.531 -19.5 1 98.75 19 TYR B C 1
ATOM 2533 O O . TYR B 1 19 ? -3.875 -31.125 -20.625 1 98.75 19 TYR B O 1
ATOM 2541 N N . PHE B 1 20 ? -3.041 -30.766 -18.578 1 98.81 20 PHE B N 1
ATOM 2542 C CA . PHE B 1 20 ? -2.721 -29.375 -18.828 1 98.81 20 PHE B CA 1
ATOM 2543 C C . PHE B 1 20 ? -1.726 -29.234 -19.969 1 98.81 20 PHE B C 1
ATOM 2545 O O . PHE B 1 20 ? -1.889 -28.375 -20.844 1 98.81 20 PHE B O 1
ATOM 2552 N N . LYS B 1 21 ? -0.713 -30.047 -19.969 1 98.81 21 LYS B N 1
ATOM 2553 C CA . LYS B 1 21 ? 0.298 -30.047 -21.031 1 98.81 21 LYS B CA 1
ATOM 2554 C C . LYS B 1 21 ? -0.328 -30.328 -22.391 1 98.81 21 LYS B C 1
ATOM 2556 O O . LYS B 1 21 ? -0.015 -29.641 -23.375 1 98.81 21 LYS B O 1
ATOM 2561 N N . GLU B 1 22 ? -1.111 -31.328 -22.453 1 98.69 22 GLU B N 1
ATOM 2562 C CA . GLU B 1 22 ? -1.783 -31.656 -23.703 1 98.69 22 GLU B CA 1
ATOM 2563 C C . GLU B 1 22 ? -2.611 -30.469 -24.219 1 98.69 22 GLU B C 1
ATOM 2565 O O . GLU B 1 22 ? -2.588 -30.156 -25.406 1 98.69 22 GLU B O 1
ATOM 2570 N N . PHE B 1 23 ? -3.332 -29.875 -23.297 1 98.81 23 PHE B N 1
ATOM 2571 C CA . PHE B 1 23 ? -4.141 -28.719 -23.625 1 98.81 23 PHE B CA 1
ATOM 2572 C C . PHE B 1 23 ? -3.268 -27.594 -24.188 1 98.81 23 PHE B C 1
ATOM 2574 O O . PHE B 1 23 ? -3.59 -27 -25.219 1 98.81 23 PHE B O 1
ATOM 2581 N N . CYS B 1 24 ? -2.203 -27.266 -23.5 1 98.75 24 CYS B N 1
ATOM 2582 C CA . CYS B 1 24 ? -1.304 -26.188 -23.906 1 98.75 24 CYS B CA 1
ATOM 2583 C C . CYS B 1 24 ? -0.686 -26.484 -25.266 1 98.75 24 CYS B C 1
ATOM 2585 O O . CYS B 1 24 ? -0.555 -25.594 -26.109 1 98.75 24 CYS B O 1
ATOM 2587 N N . ASP B 1 25 ? -0.337 -27.734 -25.484 1 98.25 25 ASP B N 1
ATOM 2588 C CA . ASP B 1 25 ? 0.208 -28.141 -26.781 1 98.25 25 ASP B CA 1
ATOM 2589 C C . ASP B 1 25 ? -0.804 -27.906 -27.906 1 98.25 25 ASP B C 1
ATOM 2591 O O . ASP B 1 25 ? -0.463 -27.359 -28.953 1 98.25 25 ASP B O 1
ATOM 2595 N N . LYS B 1 26 ? -1.958 -28.312 -27.656 1 98.5 26 LYS B N 1
ATOM 2596 C CA . LYS B 1 26 ? -3.023 -28.219 -28.641 1 98.5 26 LYS B CA 1
ATOM 2597 C C . LYS B 1 26 ? -3.314 -26.766 -29 1 98.5 26 LYS B C 1
ATOM 2599 O O . LYS B 1 26 ? -3.67 -26.453 -30.141 1 98.5 26 LYS B O 1
ATOM 2604 N N . HIS B 1 27 ? -3.143 -25.891 -28.078 1 98.62 27 HIS B N 1
ATOM 2605 C CA . HIS B 1 27 ? -3.549 -24.5 -28.297 1 98.62 27 HIS B CA 1
ATOM 2606 C C . HIS B 1 27 ? -2.338 -23.578 -28.391 1 98.62 27 HIS B C 1
ATOM 2608 O O . HIS B 1 27 ? -2.482 -22.359 -28.391 1 98.62 27 HIS B O 1
ATOM 2614 N N . ASN B 1 28 ? -1.16 -24.109 -28.438 1 97.94 28 ASN B N 1
ATOM 2615 C CA . ASN B 1 28 ? 0.09 -23.375 -28.609 1 97.94 28 ASN B CA 1
ATOM 2616 C C . ASN B 1 28 ? 0.308 -22.359 -27.484 1 97.94 28 ASN B C 1
ATOM 2618 O O . ASN B 1 28 ? 0.521 -21.172 -27.75 1 97.94 28 ASN B O 1
ATOM 2622 N N . LEU B 1 29 ? 0.143 -22.766 -26.219 1 98.56 29 LEU B N 1
ATOM 2623 C CA . LEU B 1 29 ? 0.411 -21.969 -25.031 1 98.56 29 LEU B CA 1
ATOM 2624 C C . LEU B 1 29 ? 1.713 -22.406 -24.359 1 98.56 29 LEU B C 1
ATOM 2626 O O . LEU B 1 29 ? 1.988 -23.594 -24.25 1 98.56 29 LEU B O 1
ATOM 2630 N N . ARG B 1 30 ? 2.527 -21.484 -24.062 1 97.94 30 ARG B N 1
ATOM 2631 C CA . ARG B 1 30 ? 3.766 -21.781 -23.344 1 97.94 30 ARG B CA 1
ATOM 2632 C C . ARG B 1 30 ? 3.512 -21.906 -21.844 1 97.94 30 ARG B C 1
ATOM 2634 O O . ARG B 1 30 ? 2.709 -21.156 -21.281 1 97.94 30 ARG B O 1
ATOM 2641 N N . PHE B 1 31 ? 4.16 -22.797 -21.203 1 98.69 31 PHE B N 1
ATOM 2642 C CA . PHE B 1 31 ? 4.219 -22.859 -19.75 1 98.69 31 PHE B CA 1
ATOM 2643 C C . PHE B 1 31 ? 5.531 -23.484 -19.297 1 98.69 31 PHE B C 1
ATOM 2645 O O . PHE B 1 31 ? 6.266 -24.062 -20.094 1 98.69 31 PHE B O 1
ATOM 2652 N N . TYR B 1 32 ? 5.867 -23.266 -18.047 1 98.31 32 TYR B N 1
ATOM 2653 C CA . TYR B 1 32 ? 7.098 -23.75 -17.422 1 98.31 32 TYR B CA 1
ATOM 2654 C C . TYR B 1 32 ? 6.82 -24.328 -16.031 1 98.31 32 TYR B C 1
ATOM 2656 O O . TYR B 1 32 ? 6.117 -23.703 -15.227 1 98.31 32 TYR B O 1
ATOM 2664 N N . LEU B 1 33 ? 7.363 -25.469 -15.844 1 98.06 33 LEU B N 1
ATOM 2665 C CA . LEU B 1 33 ? 7.434 -25.906 -14.445 1 98.06 33 LEU B CA 1
ATOM 2666 C C . LEU B 1 33 ? 8.273 -24.938 -13.617 1 98.06 33 LEU B C 1
ATOM 2668 O O . LEU B 1 33 ? 9.32 -24.484 -14.07 1 98.06 33 LEU B O 1
ATOM 2672 N N . CYS B 1 34 ? 7.824 -24.609 -12.422 1 96 34 CYS B N 1
ATOM 2673 C CA . CYS B 1 34 ? 8.594 -23.672 -11.617 1 96 34 CYS B CA 1
ATOM 2674 C C . CYS B 1 34 ? 8.602 -24.094 -10.148 1 96 34 CYS B C 1
ATOM 2676 O O . CYS B 1 34 ? 8.055 -25.141 -9.797 1 96 34 CYS B O 1
ATOM 2678 N N . GLY B 1 35 ? 9.367 -23.328 -9.312 1 94.44 35 GLY B N 1
ATOM 2679 C CA . GLY B 1 35 ? 9.438 -23.594 -7.883 1 94.44 35 GLY B CA 1
ATOM 2680 C C . GLY B 1 35 ? 9.953 -24.984 -7.559 1 94.44 35 GLY B C 1
ATOM 2681 O O . GLY B 1 35 ? 10.93 -25.453 -8.148 1 94.44 35 GLY B O 1
ATOM 2682 N N . GLY B 1 36 ? 9.289 -25.562 -6.578 1 95 36 GLY B N 1
ATOM 2683 C CA . GLY B 1 36 ? 9.664 -26.906 -6.168 1 95 36 GLY B CA 1
ATOM 2684 C C . GLY B 1 36 ? 9.547 -27.922 -7.285 1 95 36 GLY B C 1
ATOM 2685 O O . GLY B 1 36 ? 10.336 -28.875 -7.355 1 95 36 GLY B O 1
ATOM 2686 N N . GLY B 1 37 ? 8.523 -27.797 -8.102 1 97 37 GLY B N 1
ATOM 2687 C CA . GLY B 1 37 ? 8.383 -28.672 -9.242 1 97 37 GLY B CA 1
ATOM 2688 C C . GLY B 1 37 ? 9.57 -28.641 -10.18 1 97 37 GLY B C 1
ATOM 2689 O O . GLY B 1 37 ? 10.008 -29.688 -10.672 1 97 37 GLY B O 1
ATOM 2690 N N . LEU B 1 38 ? 10.07 -27.484 -10.43 1 98.12 38 LEU B N 1
ATOM 2691 C CA . LEU B 1 38 ? 11.25 -27.328 -11.266 1 98.12 38 LEU B CA 1
ATOM 2692 C C . LEU B 1 38 ? 12.477 -27.953 -10.602 1 98.12 38 LEU B C 1
ATOM 2694 O O . LEU B 1 38 ? 13.227 -28.703 -11.242 1 98.12 38 LEU B O 1
ATOM 2698 N N . ILE B 1 39 ? 12.688 -27.609 -9.359 1 97.5 39 ILE B N 1
ATOM 2699 C CA . ILE B 1 39 ? 13.789 -28.219 -8.625 1 97.5 39 ILE B CA 1
ATOM 2700 C C . ILE B 1 39 ? 13.672 -29.734 -8.664 1 97.5 39 ILE B C 1
ATOM 2702 O O . ILE B 1 39 ? 14.656 -30.438 -8.883 1 97.5 39 ILE B O 1
ATOM 2706 N N . GLY B 1 40 ? 12.508 -30.266 -8.438 1 97.62 40 GLY B N 1
ATOM 2707 C CA . GLY B 1 40 ? 12.258 -31.688 -8.484 1 97.62 40 GLY B CA 1
ATOM 2708 C C . GLY B 1 40 ? 12.602 -32.312 -9.82 1 97.62 40 GLY B C 1
ATOM 2709 O O . GLY B 1 40 ? 13.18 -33.406 -9.875 1 97.62 40 GLY B O 1
ATOM 2710 N N . ALA B 1 41 ? 12.234 -31.656 -10.852 1 97.94 41 ALA B N 1
ATOM 2711 C CA . ALA B 1 41 ? 12.547 -32.156 -12.188 1 97.94 41 ALA B CA 1
ATOM 2712 C C . ALA B 1 41 ? 14.055 -32.312 -12.375 1 97.94 41 ALA B C 1
ATOM 2714 O O . ALA B 1 41 ? 14.508 -33.312 -12.914 1 97.94 41 ALA B O 1
ATOM 2715 N N . ILE B 1 42 ? 14.828 -31.375 -11.898 1 97.69 42 ILE B N 1
ATOM 2716 C CA . ILE B 1 42 ? 16.266 -31.328 -12.141 1 97.69 42 ILE B CA 1
ATOM 2717 C C . ILE B 1 42 ? 16.984 -32.25 -11.164 1 97.69 42 ILE B C 1
ATOM 2719 O O . ILE B 1 42 ? 17.906 -32.969 -11.547 1 97.69 42 ILE B O 1
ATOM 2723 N N . ARG B 1 43 ? 16.5 -32.281 -9.93 1 95.88 43 ARG B N 1
ATOM 2724 C CA . ARG B 1 43 ? 17.234 -32.938 -8.875 1 95.88 43 ARG B CA 1
ATOM 2725 C C . ARG B 1 43 ? 16.734 -34.375 -8.664 1 95.88 43 ARG B C 1
ATOM 2727 O O . ARG B 1 43 ? 17.5 -35.25 -8.312 1 95.88 43 ARG B O 1
ATOM 2734 N N . HIS B 1 44 ? 15.414 -34.625 -8.93 1 95.5 44 HIS B N 1
ATOM 2735 C CA . HIS B 1 44 ? 14.789 -35.906 -8.578 1 95.5 44 HIS B CA 1
ATOM 2736 C C . HIS B 1 44 ? 14.156 -36.562 -9.797 1 95.5 44 HIS B C 1
ATOM 2738 O O . HIS B 1 44 ? 13.617 -37.688 -9.703 1 95.5 44 HIS B O 1
ATOM 2744 N N . ASN B 1 45 ? 14.203 -35.906 -10.961 1 96.81 45 ASN B N 1
ATOM 2745 C CA . ASN B 1 45 ? 13.492 -36.375 -12.141 1 96.81 45 ASN B CA 1
ATOM 2746 C C . ASN B 1 45 ? 12.008 -36.594 -11.852 1 96.81 45 ASN B C 1
ATOM 2748 O O . ASN B 1 45 ? 11.414 -37.562 -12.336 1 96.81 45 ASN B O 1
ATOM 2752 N N . GLY B 1 46 ? 11.539 -35.844 -10.93 1 97.62 46 GLY B N 1
ATOM 2753 C CA . GLY B 1 46 ? 10.164 -35.906 -10.477 1 97.62 46 GLY B CA 1
ATOM 2754 C C . GLY B 1 46 ? 9.875 -35 -9.289 1 97.62 46 GLY B C 1
ATOM 2755 O O . GLY B 1 46 ? 10.547 -34 -9.102 1 97.62 46 GLY B O 1
ATOM 2756 N N . PHE B 1 47 ? 8.844 -35.406 -8.555 1 97.31 47 PHE B N 1
ATOM 2757 C CA . PHE B 1 47 ? 8.469 -34.594 -7.391 1 97.31 47 PHE B CA 1
ATOM 2758 C C . PHE B 1 47 ? 9.555 -34.656 -6.32 1 97.31 47 PHE B C 1
ATOM 2760 O O . PHE B 1 47 ? 10.18 -35.719 -6.117 1 97.31 47 PHE B O 1
ATOM 2767 N N . ILE B 1 48 ? 9.758 -33.469 -5.656 1 95.56 48 ILE B N 1
ATOM 2768 C CA . ILE B 1 48 ? 10.414 -33.531 -4.352 1 95.56 48 ILE B CA 1
ATOM 2769 C C . ILE B 1 48 ? 9.562 -34.375 -3.395 1 95.56 48 ILE B C 1
ATOM 2771 O O . ILE B 1 48 ? 8.359 -34.125 -3.258 1 95.56 48 ILE B O 1
ATOM 2775 N N . PRO B 1 49 ? 10.109 -35.281 -2.758 1 94 49 PRO B N 1
ATOM 2776 C CA . PRO B 1 49 ? 9.336 -36.281 -2.01 1 94 49 PRO B CA 1
ATOM 2777 C C . PRO B 1 49 ? 8.359 -35.656 -1.016 1 94 49 PRO B C 1
ATOM 2779 O O . PRO B 1 49 ? 7.258 -36.156 -0.813 1 94 49 PRO B O 1
ATOM 2782 N N . TRP B 1 50 ? 8.703 -34.562 -0.46 1 92.31 50 TRP B N 1
ATOM 2783 C CA . TRP B 1 50 ? 7.883 -33.969 0.592 1 92.31 50 TRP B CA 1
ATOM 2784 C C . TRP B 1 50 ? 7.082 -32.781 0.057 1 92.31 50 TRP B C 1
ATOM 2786 O O . TRP B 1 50 ? 6.391 -32.125 0.816 1 92.31 50 TRP B O 1
ATOM 2796 N N . ASP B 1 51 ? 7.191 -32.562 -1.214 1 92.25 51 ASP B N 1
ATOM 2797 C CA . ASP B 1 51 ? 6.492 -31.422 -1.819 1 92.25 51 ASP B CA 1
ATOM 2798 C C . ASP B 1 51 ? 5.113 -31.844 -2.322 1 92.25 51 ASP B C 1
ATOM 2800 O O . ASP B 1 51 ? 4.988 -32.781 -3.119 1 92.25 51 ASP B O 1
ATOM 2804 N N . ASP B 1 52 ? 4.105 -31.141 -1.891 1 89.75 52 ASP B N 1
ATOM 2805 C CA . ASP B 1 52 ? 2.746 -31.531 -2.246 1 89.75 52 ASP B CA 1
ATOM 2806 C C . ASP B 1 52 ? 2.068 -30.469 -3.102 1 89.75 52 ASP B C 1
ATOM 2808 O O . ASP B 1 52 ? 0.839 -30.375 -3.123 1 89.75 52 ASP B O 1
ATOM 2812 N N . ASP B 1 53 ? 2.785 -29.625 -3.682 1 92.06 53 ASP B N 1
ATOM 2813 C CA . ASP B 1 53 ? 2.203 -28.625 -4.578 1 92.06 53 ASP B CA 1
ATOM 2814 C C . ASP B 1 53 ? 2.99 -28.531 -5.883 1 92.06 53 ASP B C 1
ATOM 2816 O O . ASP B 1 53 ? 4.16 -28.922 -5.934 1 92.06 53 ASP B O 1
ATOM 2820 N N . LEU B 1 54 ? 2.387 -28.234 -6.922 1 95.56 54 LEU B N 1
ATOM 2821 C CA . LEU B 1 54 ? 2.984 -28.062 -8.242 1 95.56 54 LEU B CA 1
ATOM 2822 C C . LEU B 1 54 ? 2.588 -26.719 -8.836 1 95.56 54 LEU B C 1
ATOM 2824 O O . LEU B 1 54 ? 1.399 -26.438 -9.023 1 95.56 54 LEU B O 1
ATOM 2828 N N . ASP B 1 55 ? 3.547 -25.891 -9.117 1 96.44 55 ASP B N 1
ATOM 2829 C CA . ASP B 1 55 ? 3.334 -24.547 -9.648 1 96.44 55 ASP B CA 1
ATOM 2830 C C . ASP B 1 55 ? 3.842 -24.438 -11.086 1 96.44 55 ASP B C 1
ATOM 2832 O O . ASP B 1 55 ? 4.828 -25.078 -11.453 1 96.44 55 ASP B O 1
ATOM 2836 N N . LEU B 1 56 ? 3.168 -23.641 -11.867 1 98.44 56 LEU B N 1
ATOM 2837 C CA . LEU B 1 56 ? 3.543 -23.391 -13.25 1 98.44 56 LEU B CA 1
ATOM 2838 C C . LEU B 1 56 ? 3.666 -21.891 -13.508 1 98.44 56 LEU B C 1
ATOM 2840 O O . LEU B 1 56 ? 2.955 -21.078 -12.891 1 98.44 56 LEU B O 1
ATOM 2844 N N . PHE B 1 57 ? 4.555 -21.562 -14.422 1 98.44 57 PHE B N 1
ATOM 2845 C CA . PHE B 1 57 ? 4.613 -20.219 -14.992 1 98.44 57 PHE B CA 1
ATOM 2846 C C . PHE B 1 57 ? 4.023 -20.203 -16.391 1 98.44 57 PHE B C 1
ATOM 2848 O O . PHE B 1 57 ? 4.121 -21.188 -17.125 1 98.44 57 PHE B O 1
ATOM 2855 N N . MET B 1 58 ? 3.455 -19.094 -16.703 1 98.69 58 MET B N 1
ATOM 2856 C CA . MET B 1 58 ? 3.102 -18.781 -18.094 1 98.69 58 MET B CA 1
ATOM 2857 C C . MET B 1 58 ? 3.461 -17.328 -18.438 1 98.69 58 MET B C 1
ATOM 2859 O O . MET B 1 58 ? 3.268 -16.438 -17.609 1 98.69 58 MET B O 1
ATOM 2863 N N . PRO B 1 59 ? 3.992 -17.172 -19.672 1 98.56 59 PRO B N 1
ATOM 2864 C CA . PRO B 1 59 ? 4.062 -15.766 -20.078 1 98.56 59 PRO B CA 1
ATOM 2865 C C . PRO B 1 59 ? 2.705 -15.062 -20.031 1 98.56 59 PRO B C 1
ATOM 2867 O O . PRO B 1 59 ? 1.679 -15.68 -20.344 1 98.56 59 PRO B O 1
ATOM 2870 N N . ARG B 1 60 ? 2.732 -13.812 -19.719 1 98.56 60 ARG B N 1
ATOM 2871 C CA . ARG B 1 60 ? 1.508 -13.047 -19.531 1 98.56 60 ARG B CA 1
ATOM 2872 C C . ARG B 1 60 ? 0.571 -13.195 -20.719 1 98.56 60 ARG B C 1
ATOM 2874 O O . ARG B 1 60 ? -0.618 -13.477 -20.547 1 98.56 60 ARG B O 1
ATOM 2881 N N . PRO B 1 61 ? 1.013 -13.07 -21.969 1 98.25 61 PRO B N 1
ATOM 2882 C CA . PRO B 1 61 ? 0.077 -13.234 -23.078 1 98.25 61 PRO B CA 1
ATOM 2883 C C . PRO B 1 61 ? -0.576 -14.617 -23.109 1 98.25 61 PRO B C 1
ATOM 2885 O O . PRO B 1 61 ? -1.776 -14.734 -23.375 1 98.25 61 PRO B O 1
ATOM 2888 N N . ASP B 1 62 ? 0.156 -15.633 -22.812 1 98.62 62 ASP B N 1
ATOM 2889 C CA . ASP B 1 62 ? -0.378 -16.984 -22.812 1 98.62 62 ASP B CA 1
ATOM 2890 C C . ASP B 1 62 ? -1.286 -17.219 -21.609 1 98.62 62 ASP B C 1
ATOM 2892 O O . ASP B 1 62 ? -2.295 -17.922 -21.703 1 98.62 62 ASP B O 1
ATOM 2896 N N . TYR B 1 63 ? -0.882 -16.641 -20.5 1 98.69 63 TYR B N 1
ATOM 2897 C CA . TYR B 1 63 ? -1.678 -16.688 -19.266 1 98.69 63 TYR B CA 1
ATOM 2898 C C . TYR B 1 63 ? -3.076 -16.125 -19.516 1 98.69 63 TYR B C 1
ATOM 2900 O O . TYR B 1 63 ? -4.07 -16.734 -19.109 1 98.69 63 TYR B O 1
ATOM 2908 N N . GLU B 1 64 ? -3.154 -15.047 -20.234 1 98.62 64 GLU B N 1
ATOM 2909 C CA . GLU B 1 64 ? -4.438 -14.414 -20.531 1 98.62 64 GLU B CA 1
ATOM 2910 C C . GLU B 1 64 ? -5.219 -15.219 -21.578 1 98.62 64 GLU B C 1
ATOM 2912 O O . GLU B 1 64 ? -6.445 -15.312 -21.5 1 98.62 64 GLU B O 1
ATOM 2917 N N . LYS B 1 65 ? -4.535 -15.789 -22.5 1 98.69 65 LYS B N 1
ATOM 2918 C CA . LYS B 1 65 ? -5.188 -16.641 -23.484 1 98.69 65 LYS B CA 1
ATOM 2919 C C . LYS B 1 65 ? -5.789 -17.891 -22.828 1 98.69 65 LYS B C 1
ATOM 2921 O O . LYS B 1 65 ? -6.867 -18.344 -23.203 1 98.69 65 LYS B O 1
ATOM 2926 N N . LEU B 1 66 ? -5.074 -18.422 -21.875 1 98.88 66 LEU B N 1
ATOM 2927 C CA . LEU B 1 66 ? -5.555 -19.594 -21.156 1 98.88 66 LEU B CA 1
ATOM 2928 C C . LEU B 1 66 ? -6.934 -19.344 -20.562 1 98.88 66 LEU B C 1
ATOM 2930 O O . LEU B 1 66 ? -7.824 -20.188 -20.656 1 98.88 66 LEU B O 1
ATOM 2934 N N . ALA B 1 67 ? -7.09 -18.219 -19.938 1 98.56 67 ALA B N 1
ATOM 2935 C CA . ALA B 1 67 ? -8.336 -17.844 -19.281 1 98.56 67 ALA B CA 1
ATOM 2936 C C . ALA B 1 67 ? -9.508 -17.859 -20.25 1 98.56 67 ALA B C 1
ATOM 2938 O O . ALA B 1 67 ? -10.641 -18.188 -19.875 1 98.56 67 ALA B O 1
ATOM 2939 N N . LYS B 1 68 ? -9.234 -17.562 -21.484 1 98.38 68 LYS B N 1
ATOM 2940 C CA . LYS B 1 68 ? -10.281 -17.516 -22.5 1 98.38 68 LYS B CA 1
ATOM 2941 C C . LYS B 1 68 ? -10.531 -18.891 -23.109 1 98.38 68 LYS B C 1
ATOM 2943 O O . LYS B 1 68 ? -11.672 -19.25 -23.375 1 98.38 68 LYS B O 1
ATOM 2948 N N . LEU B 1 69 ? -9.547 -19.625 -23.266 1 98.81 69 LEU B N 1
ATOM 2949 C CA . LEU B 1 69 ? -9.625 -20.875 -24.031 1 98.81 69 LEU B CA 1
ATOM 2950 C C . LEU B 1 69 ? -10.086 -22.016 -23.141 1 98.81 69 LEU B C 1
ATOM 2952 O O . LEU B 1 69 ? -10.82 -22.906 -23.578 1 98.81 69 LEU B O 1
ATOM 2956 N N . TRP B 1 70 ? -9.688 -22.047 -21.875 1 98.81 70 TRP B N 1
ATOM 2957 C CA . TRP B 1 70 ? -9.922 -23.188 -21.016 1 98.81 70 TRP B CA 1
ATOM 2958 C C . TRP B 1 70 ? -11.414 -23.469 -20.859 1 98.81 70 TRP B C 1
ATOM 2960 O O . TRP B 1 70 ? -11.875 -24.578 -21.094 1 98.81 70 TRP B O 1
ATOM 2970 N N . PRO B 1 71 ? -12.211 -22.422 -20.531 1 98.06 71 PRO B N 1
ATOM 2971 C CA . PRO B 1 71 ? -13.648 -22.672 -20.375 1 98.06 71 PRO B CA 1
ATOM 2972 C C . PRO B 1 71 ? -14.305 -23.188 -21.656 1 98.06 71 PRO B C 1
ATOM 2974 O O . PRO B 1 71 ? -15.352 -23.844 -21.594 1 98.06 71 PRO B O 1
ATOM 2977 N N . LYS B 1 72 ? -13.727 -23 -22.766 1 98.25 72 LYS B N 1
ATOM 2978 C CA . LYS B 1 72 ? -14.328 -23.328 -24.062 1 98.25 72 LYS B CA 1
ATOM 2979 C C . LYS B 1 72 ? -13.938 -24.734 -24.5 1 98.25 72 LYS B C 1
ATOM 2981 O O . LYS B 1 72 ? -14.734 -25.453 -25.125 1 98.25 72 LYS B O 1
ATOM 2986 N N . TYR B 1 73 ? -12.719 -25.172 -24.141 1 98.56 73 TYR B N 1
ATOM 2987 C CA . TYR B 1 73 ? -12.203 -26.328 -24.844 1 98.56 73 TYR B CA 1
ATOM 2988 C C . TYR B 1 73 ? -11.742 -27.406 -23.875 1 98.56 73 TYR B C 1
ATOM 2990 O O . TYR B 1 73 ? -11.523 -28.547 -24.25 1 98.56 73 TYR B O 1
ATOM 2998 N N . ALA B 1 74 ? -11.57 -27.109 -22.609 1 98.56 74 ALA B N 1
ATOM 2999 C CA . ALA B 1 74 ? -11.078 -28.078 -21.641 1 98.56 74 ALA B CA 1
ATOM 3000 C C . ALA B 1 74 ? -12.227 -28.922 -21.094 1 98.56 74 ALA B C 1
ATOM 3002 O O . ALA B 1 74 ? -13.398 -28.609 -21.312 1 98.56 74 ALA B O 1
ATOM 3003 N N . ASP B 1 75 ? -11.914 -30 -20.422 1 98.44 75 ASP B N 1
ATOM 3004 C CA . ASP B 1 75 ? -12.875 -30.781 -19.656 1 98.44 75 ASP B CA 1
ATOM 3005 C C . ASP B 1 75 ? -13.227 -30.094 -18.344 1 98.44 75 ASP B C 1
ATOM 3007 O O . ASP B 1 75 ? -12.734 -30.469 -17.281 1 98.44 75 ASP B O 1
ATOM 3011 N N . THR B 1 76 ? -14.133 -29.172 -18.438 1 97.75 76 THR B N 1
ATOM 3012 C CA . THR B 1 76 ? -14.469 -28.328 -17.281 1 97.75 76 THR B CA 1
ATOM 3013 C C . THR B 1 76 ? -15.305 -29.125 -16.266 1 97.75 76 THR B C 1
ATOM 3015 O O . THR B 1 76 ? -15.5 -28.672 -15.141 1 97.75 76 THR B O 1
ATOM 3018 N N . GLU B 1 77 ? -15.805 -30.234 -16.625 1 97.44 77 GLU B N 1
ATOM 3019 C CA . GLU B 1 77 ? -16.484 -31.094 -15.656 1 97.44 77 GLU B CA 1
ATOM 3020 C C . GLU B 1 77 ? -15.5 -31.656 -14.633 1 97.44 77 GLU B C 1
ATOM 3022 O O . GLU B 1 77 ? -15.828 -31.797 -13.453 1 97.44 77 GLU B O 1
ATOM 3027 N N . ARG B 1 78 ? -14.352 -31.891 -15.148 1 97.94 78 ARG B N 1
ATOM 3028 C CA . ARG B 1 78 ? -13.352 -32.469 -14.258 1 97.94 78 ARG B CA 1
ATOM 3029 C C . ARG B 1 78 ? -12.414 -31.391 -13.719 1 97.94 78 ARG B C 1
ATOM 3031 O O . ARG B 1 78 ? -12.086 -31.375 -12.531 1 97.94 78 ARG B O 1
ATOM 3038 N N . PHE B 1 79 ? -11.945 -30.516 -14.672 1 98.69 79 PHE B N 1
ATOM 3039 C CA . PHE B 1 79 ? -10.945 -29.516 -14.312 1 98.69 79 PHE B CA 1
ATOM 3040 C C . PHE B 1 79 ? -11.469 -28.109 -14.531 1 98.69 79 PHE B C 1
ATOM 3042 O O . PHE B 1 79 ? -11.742 -27.703 -15.664 1 98.69 79 PHE B O 1
ATOM 3049 N N . THR B 1 80 ? -11.516 -27.328 -13.5 1 98.19 80 THR B N 1
ATOM 3050 C CA . THR B 1 80 ? -12.047 -25.969 -13.586 1 98.19 80 THR B CA 1
ATOM 3051 C C . THR B 1 80 ? -10.922 -24.938 -13.516 1 98.19 80 THR B C 1
ATOM 3053 O O . THR B 1 80 ? -10 -25.078 -12.711 1 98.19 80 THR B O 1
ATOM 3056 N N . TYR B 1 81 ? -10.969 -23.969 -14.438 1 98.69 81 TYR B N 1
ATOM 3057 C CA . TYR B 1 81 ? -10.086 -22.812 -14.344 1 98.69 81 TYR B CA 1
ATOM 3058 C C . TYR B 1 81 ? -10.578 -21.828 -13.281 1 98.69 81 TYR B C 1
ATOM 3060 O O . TYR B 1 81 ? -11.742 -21.406 -13.305 1 98.69 81 TYR B O 1
ATOM 3068 N N . CYS B 1 82 ? -9.688 -21.469 -12.328 1 98.31 82 CYS B N 1
ATOM 3069 C CA . CYS B 1 82 ? -10.055 -20.609 -11.211 1 98.31 82 CYS B CA 1
ATOM 3070 C C . CYS B 1 82 ? -9.117 -19.422 -11.117 1 98.31 82 CYS B C 1
ATOM 3072 O O . CYS B 1 82 ? -7.895 -19.578 -11.133 1 98.31 82 CYS B O 1
ATOM 3074 N N . ARG B 1 83 ? -9.664 -18.266 -10.992 1 97.75 83 ARG B N 1
ATOM 3075 C CA . ARG B 1 83 ? -8.953 -17.016 -10.789 1 97.75 83 ARG B CA 1
ATOM 3076 C C . ARG B 1 83 ? -9.836 -15.992 -10.07 1 97.75 83 ARG B C 1
ATOM 3078 O O . ARG B 1 83 ? -11.031 -15.883 -10.375 1 97.75 83 ARG B O 1
ATOM 3085 N N . THR B 1 84 ? -9.219 -15.305 -9.094 1 96.69 84 THR B N 1
ATOM 3086 C CA . THR B 1 84 ? -9.977 -14.273 -8.391 1 96.69 84 THR B CA 1
ATOM 3087 C C . THR B 1 84 ? -10.594 -13.289 -9.383 1 96.69 84 THR B C 1
ATOM 3089 O O . THR B 1 84 ? -9.945 -12.883 -10.344 1 96.69 84 THR B O 1
ATOM 3092 N N . ASP B 1 85 ? -11.852 -13.023 -9.266 1 94.81 85 ASP B N 1
ATOM 3093 C CA . ASP B 1 85 ? -12.57 -12 -10.023 1 94.81 85 ASP B CA 1
ATOM 3094 C C . ASP B 1 85 ? -13.523 -11.219 -9.125 1 94.81 85 ASP B C 1
ATOM 3096 O O . ASP B 1 85 ? -13.344 -11.18 -7.902 1 94.81 85 ASP B O 1
ATOM 3100 N N . ARG B 1 86 ? -14.391 -10.5 -9.695 1 92 86 ARG B N 1
ATOM 3101 C CA . ARG B 1 86 ? -15.289 -9.625 -8.953 1 92 86 ARG B CA 1
ATOM 3102 C C . ARG B 1 86 ? -16.094 -10.414 -7.93 1 92 86 ARG B C 1
ATOM 3104 O O . ARG B 1 86 ? -16.406 -9.914 -6.848 1 92 86 ARG B O 1
ATOM 3111 N N . ASN B 1 87 ? -16.406 -11.672 -8.211 1 91.69 87 ASN B N 1
ATOM 3112 C CA . ASN B 1 87 ? -17.375 -12.422 -7.41 1 91.69 87 ASN B CA 1
ATOM 3113 C C . ASN B 1 87 ? -16.719 -13.625 -6.742 1 91.69 87 ASN B C 1
ATOM 3115 O O . ASN B 1 87 ? -17.297 -14.234 -5.844 1 91.69 87 ASN B O 1
ATOM 3119 N N . HIS B 1 88 ? -15.578 -13.977 -7.148 1 93.56 88 HIS B N 1
ATOM 3120 C CA . HIS B 1 88 ? -14.875 -15.133 -6.617 1 93.56 88 HIS B CA 1
ATOM 3121 C C . HIS B 1 88 ? -13.516 -14.742 -6.047 1 93.56 88 HIS B C 1
ATOM 3123 O O . HIS B 1 88 ? -12.586 -14.43 -6.797 1 93.56 88 HIS B O 1
ATOM 3129 N N . ILE B 1 89 ? -13.406 -14.867 -4.762 1 91.88 89 ILE B N 1
ATOM 3130 C CA . ILE B 1 89 ? -12.18 -14.445 -4.094 1 91.88 89 ILE B CA 1
ATOM 3131 C C . ILE B 1 89 ? -11.422 -15.68 -3.596 1 91.88 89 ILE B C 1
ATOM 3133 O O . ILE B 1 89 ? -11.836 -16.312 -2.623 1 91.88 89 ILE B O 1
ATOM 3137 N N . TYR B 1 90 ? -10.32 -15.914 -4.148 1 93.06 90 TYR B N 1
ATOM 3138 C CA . TYR B 1 90 ? -9.547 -17.109 -3.818 1 93.06 90 TYR B CA 1
ATOM 3139 C C . TYR B 1 90 ? -8.422 -16.766 -2.84 1 93.06 90 TYR B C 1
ATOM 3141 O O . TYR B 1 90 ? -7.785 -17.672 -2.291 1 93.06 90 TYR B O 1
ATOM 3149 N N . HIS B 1 91 ? -8.133 -15.492 -2.648 1 89.69 91 HIS B N 1
ATOM 3150 C CA . HIS B 1 91 ? -7.039 -15.008 -1.817 1 89.69 91 HIS B CA 1
ATOM 3151 C C . HIS B 1 91 ? -5.691 -15.484 -2.354 1 89.69 91 HIS B C 1
ATOM 3153 O O . HIS B 1 91 ? -4.797 -15.836 -1.578 1 89.69 91 HIS B O 1
ATOM 3159 N N . ASP B 1 92 ? -5.664 -15.656 -3.572 1 90.06 92 ASP B N 1
ATOM 3160 C CA . ASP B 1 92 ? -4.496 -15.992 -4.379 1 90.06 92 ASP B CA 1
ATOM 3161 C C . ASP B 1 92 ? -4.395 -15.086 -5.602 1 90.06 92 ASP B C 1
ATOM 3163 O O . ASP B 1 92 ? -5.391 -14.836 -6.281 1 90.06 92 ASP B O 1
ATOM 3167 N N . ALA B 1 93 ? -3.18 -14.641 -5.832 1 93.19 93 ALA B N 1
ATOM 3168 C CA . ALA B 1 93 ? -3.008 -13.625 -6.867 1 93.19 93 ALA B CA 1
ATOM 3169 C C . ALA B 1 93 ? -2.861 -14.266 -8.25 1 93.19 93 ALA B C 1
ATOM 3171 O O . ALA B 1 93 ? -2.961 -13.586 -9.266 1 93.19 93 ALA B O 1
ATOM 3172 N N . GLY B 1 94 ? -2.619 -15.5 -8.32 1 96.25 94 GLY B N 1
ATOM 3173 C CA . GLY B 1 94 ? -2.512 -16.219 -9.578 1 96.25 94 GLY B CA 1
ATOM 3174 C C . GLY B 1 94 ? -3.783 -16.953 -9.961 1 96.25 94 GLY B C 1
ATOM 3175 O O . GLY B 1 94 ? -4.863 -16.641 -9.445 1 96.25 94 GLY B O 1
ATOM 3176 N N . ALA B 1 95 ? -3.682 -17.781 -10.969 1 98.12 95 ALA B N 1
ATOM 3177 C CA . ALA B 1 95 ? -4.762 -18.656 -11.391 1 98.12 95 ALA B CA 1
ATOM 3178 C C . ALA B 1 95 ? -4.465 -20.109 -11.008 1 98.12 95 ALA B C 1
ATOM 3180 O O . ALA B 1 95 ? -3.379 -20.422 -10.508 1 98.12 95 ALA B O 1
ATOM 3181 N N . SER B 1 96 ? -5.477 -20.891 -11.133 1 98.25 96 SER B N 1
ATOM 3182 C CA . SER B 1 96 ? -5.281 -22.312 -10.891 1 98.25 96 SER B CA 1
ATOM 3183 C C . SER B 1 96 ? -6.234 -23.156 -11.734 1 98.25 96 SER B C 1
ATOM 3185 O O . SER B 1 96 ? -7.293 -22.672 -12.148 1 98.25 96 SER B O 1
ATOM 3187 N N . ILE B 1 97 ? -5.777 -24.328 -12.062 1 98.69 97 ILE B N 1
ATOM 3188 C CA . ILE B 1 97 ? -6.652 -25.391 -12.531 1 98.69 97 ILE B CA 1
ATOM 3189 C C . ILE B 1 97 ? -6.969 -26.344 -11.383 1 98.69 97 ILE B C 1
ATOM 3191 O O . ILE B 1 97 ? -6.059 -26.875 -10.742 1 98.69 97 ILE B O 1
ATOM 3195 N N . ARG B 1 98 ? -8.234 -26.547 -11.156 1 98.62 98 ARG B N 1
ATOM 3196 C CA . ARG B 1 98 ? -8.609 -27.328 -9.977 1 98.62 98 ARG B CA 1
ATOM 3197 C C . ARG B 1 98 ? -9.406 -28.562 -10.375 1 98.62 98 ARG B C 1
ATOM 3199 O O . ARG B 1 98 ? -10.25 -28.516 -11.273 1 98.62 98 ARG B O 1
ATOM 3206 N N . ASP B 1 99 ? -9.148 -29.641 -9.688 1 98.62 99 ASP B N 1
ATOM 3207 C CA . ASP B 1 99 ? -9.844 -30.906 -9.914 1 98.62 99 ASP B CA 1
ATOM 3208 C C . ASP B 1 99 ? -11.156 -30.953 -9.141 1 98.62 99 ASP B C 1
ATOM 3210 O O . ASP B 1 99 ? -11.164 -31.141 -7.926 1 98.62 99 ASP B O 1
ATOM 3214 N N . ASN B 1 100 ? -12.273 -30.984 -9.836 1 98.25 100 ASN B N 1
ATOM 3215 C CA . ASN B 1 100 ? -13.602 -30.875 -9.25 1 98.25 100 ASN B CA 1
ATOM 3216 C C . ASN B 1 100 ? -13.977 -32.125 -8.477 1 98.25 100 ASN B C 1
ATOM 3218 O O . ASN B 1 100 ? -14.93 -32.125 -7.695 1 98.25 100 ASN B O 1
ATOM 3222 N N . ASN B 1 101 ? -13.266 -33.188 -8.648 1 98.12 101 ASN B N 1
ATOM 3223 C CA . ASN B 1 101 ? -13.594 -34.469 -8.023 1 98.12 101 ASN B CA 1
ATOM 3224 C C . ASN B 1 101 ? -12.812 -34.656 -6.73 1 98.12 101 ASN B C 1
ATOM 3226 O O . ASN B 1 101 ? -12.844 -35.75 -6.152 1 98.12 101 ASN B O 1
ATOM 3230 N N . THR B 1 102 ? -12.148 -33.656 -6.34 1 98.25 102 THR B N 1
ATOM 3231 C CA . THR B 1 102 ? -11.359 -33.719 -5.109 1 98.25 102 THR B CA 1
ATOM 3232 C C . THR B 1 102 ? -11.711 -32.531 -4.199 1 98.25 102 THR B C 1
ATOM 3234 O O . THR B 1 102 ? -12.445 -31.641 -4.602 1 98.25 102 THR B O 1
ATOM 3237 N N . THR B 1 103 ? -11.227 -32.656 -3.014 1 97.69 103 THR B N 1
ATOM 3238 C CA . THR B 1 103 ? -11.375 -31.578 -2.047 1 97.69 103 THR B CA 1
ATOM 3239 C C . THR B 1 103 ? -10.039 -31.234 -1.406 1 97.69 103 THR B C 1
ATOM 3241 O O . THR B 1 103 ? -9.352 -32.125 -0.888 1 97.69 103 THR B O 1
ATOM 3244 N N . PHE B 1 104 ? -9.688 -30.078 -1.509 1 96.69 104 PHE B N 1
ATOM 3245 C CA . PHE B 1 104 ? -8.492 -29.531 -0.875 1 96.69 104 PHE B CA 1
ATOM 3246 C C . PHE B 1 104 ? -8.727 -28.094 -0.414 1 96.69 104 PHE B C 1
ATOM 3248 O O . PHE B 1 104 ? -8.445 -27.141 -1.147 1 96.69 104 PHE B O 1
ATOM 3255 N N . ILE B 1 105 ? -9.094 -27.906 0.788 1 95.19 105 ILE B N 1
ATOM 3256 C CA . ILE B 1 105 ? -9.531 -26.625 1.314 1 95.19 105 ILE B CA 1
ATOM 3257 C C . ILE B 1 105 ? -8.367 -25.938 2.041 1 95.19 105 ILE B C 1
ATOM 3259 O O . ILE B 1 105 ? -7.926 -26.406 3.092 1 95.19 105 ILE B O 1
ATOM 3263 N N . ASN B 1 106 ? -7.992 -24.875 1.415 1 91.12 106 ASN B N 1
ATOM 3264 C CA . ASN B 1 106 ? -6.941 -24.062 2.037 1 91.12 106 ASN B CA 1
ATOM 3265 C C . ASN B 1 106 ? -7.508 -23.156 3.123 1 91.12 106 ASN B C 1
ATOM 3267 O O . ASN B 1 106 ? -8.625 -22.656 3.004 1 91.12 106 ASN B O 1
ATOM 3271 N N . ARG B 1 107 ? -6.672 -22.812 4.094 1 87.31 107 ARG B N 1
ATOM 3272 C CA . ARG B 1 107 ? -7.07 -21.969 5.219 1 87.31 107 ARG B CA 1
ATOM 3273 C C . ARG B 1 107 ? -7.477 -20.578 4.754 1 87.31 107 ARG B C 1
ATOM 3275 O O . ARG B 1 107 ? -8.461 -20.016 5.238 1 87.31 107 ARG B O 1
ATOM 3282 N N . HIS B 1 108 ? -6.871 -20.062 3.816 1 83.44 108 HIS B N 1
ATOM 3283 C CA . HIS B 1 108 ? -7.059 -18.672 3.428 1 83.44 108 HIS B CA 1
ATOM 3284 C C . HIS B 1 108 ? -8.344 -18.484 2.635 1 83.44 108 HIS B C 1
ATOM 3286 O O . HIS B 1 108 ? -8.805 -17.359 2.439 1 83.44 108 HIS B O 1
ATOM 3292 N N . SER B 1 109 ? -8.953 -19.516 2.209 1 87.81 109 SER B N 1
ATOM 3293 C CA . SER B 1 109 ? -10.156 -19.375 1.398 1 87.81 109 SER B CA 1
ATOM 3294 C C . SER B 1 109 ? -11.297 -20.219 1.957 1 87.81 109 SER B C 1
ATOM 3296 O O . SER B 1 109 ? -12.336 -20.375 1.308 1 87.81 109 SER B O 1
ATOM 3298 N N . MET B 1 110 ? -11.141 -20.672 3.092 1 90.62 110 MET B N 1
ATOM 3299 C CA . MET B 1 110 ? -12.094 -21.625 3.656 1 90.62 110 MET B CA 1
ATOM 3300 C C . MET B 1 110 ? -13.461 -20.984 3.855 1 90.62 110 MET B C 1
ATOM 3302 O O . MET B 1 110 ? -14.469 -21.688 3.951 1 90.62 110 MET B O 1
ATOM 3306 N N . HIS B 1 111 ? -13.516 -19.703 3.877 1 90.19 111 HIS B N 1
ATOM 3307 C CA . HIS B 1 111 ? -14.789 -19.031 4.125 1 90.19 111 HIS B CA 1
ATOM 3308 C C . HIS B 1 111 ? -15.461 -18.625 2.82 1 90.19 111 HIS B C 1
ATOM 3310 O O . HIS B 1 111 ? -16.609 -18.172 2.824 1 90.19 111 HIS B O 1
ATOM 3316 N N . GLU B 1 112 ? -14.781 -18.828 1.746 1 92.38 112 GLU B N 1
ATOM 3317 C CA . GLU B 1 112 ? -15.297 -18.406 0.443 1 92.38 112 GLU B CA 1
ATOM 3318 C C . GLU B 1 112 ? -16.047 -19.547 -0.244 1 92.38 112 GLU B C 1
ATOM 3320 O O . GLU B 1 112 ? -15.656 -20.703 -0.126 1 92.38 112 GLU B O 1
ATOM 3325 N N . ASP B 1 113 ? -17.109 -19.172 -0.902 1 95.12 113 ASP B N 1
ATOM 3326 C CA . ASP B 1 113 ? -17.812 -20.141 -1.742 1 95.12 113 ASP B CA 1
ATOM 3327 C C . ASP B 1 113 ? -17.219 -20.188 -3.146 1 95.12 113 ASP B C 1
ATOM 3329 O O . ASP B 1 113 ? -17.797 -19.672 -4.098 1 95.12 113 ASP B O 1
ATOM 3333 N N . VAL B 1 114 ? -16.062 -20.812 -3.25 1 96.62 114 VAL B N 1
ATOM 3334 C CA . VAL B 1 114 ? -15.328 -20.969 -4.496 1 96.62 114 VAL B CA 1
ATOM 3335 C C . VAL B 1 114 ? -14.938 -22.438 -4.691 1 96.62 114 VAL B C 1
ATOM 3337 O O . VAL B 1 114 ? -15.352 -23.297 -3.916 1 96.62 114 VAL B O 1
ATOM 3340 N N . CYS B 1 115 ? -14.227 -22.719 -5.805 1 97.5 115 CYS B N 1
ATOM 3341 C CA . CYS B 1 115 ? -13.758 -24.078 -6.047 1 97.5 115 CYS B CA 1
ATOM 3342 C C . CYS B 1 115 ? -12.625 -24.453 -5.086 1 97.5 115 CYS B C 1
ATOM 3344 O O . CYS B 1 115 ? -11.625 -23.734 -4.996 1 97.5 115 CYS B O 1
ATOM 3346 N N . HIS B 1 116 ? -12.82 -25.547 -4.395 1 97.69 116 HIS B N 1
ATOM 3347 C CA . HIS B 1 116 ? -11.836 -26 -3.416 1 97.69 116 HIS B CA 1
ATOM 3348 C C . HIS B 1 116 ? -11.219 -27.328 -3.826 1 97.69 116 HIS B C 1
ATOM 3350 O O . HIS B 1 116 ? -10.867 -28.141 -2.971 1 97.69 116 HIS B O 1
ATOM 3356 N N . GLY B 1 117 ? -11.219 -27.609 -5.078 1 97.88 117 GLY B N 1
ATOM 3357 C CA . GLY B 1 117 ? -10.523 -28.797 -5.559 1 97.88 117 GLY B CA 1
ATOM 3358 C C . GLY B 1 117 ? -9.016 -28.672 -5.492 1 97.88 117 GLY B C 1
ATOM 3359 O O . GLY B 1 117 ? -8.484 -27.562 -5.348 1 97.88 117 GLY B O 1
ATOM 3360 N N . LEU B 1 118 ? -8.367 -29.844 -5.555 1 97.75 118 LEU B N 1
ATOM 3361 C CA . LEU B 1 118 ? -6.914 -29.844 -5.664 1 97.75 118 LEU B CA 1
ATOM 3362 C C . LEU B 1 118 ? -6.457 -28.969 -6.832 1 97.75 118 LEU B C 1
ATOM 3364 O O . LEU B 1 118 ? -7.043 -29.031 -7.918 1 97.75 118 LEU B O 1
ATOM 3368 N N . ALA B 1 119 ? -5.363 -28.234 -6.613 1 97.12 119 ALA B N 1
ATOM 3369 C CA . ALA B 1 119 ? -5.055 -27.156 -7.559 1 97.12 119 ALA B CA 1
ATOM 3370 C C . ALA B 1 119 ? -3.688 -27.375 -8.203 1 97.12 119 ALA B C 1
ATOM 3372 O O . ALA B 1 119 ? -2.746 -27.828 -7.547 1 97.12 119 ALA B O 1
ATOM 3373 N N . LEU B 1 120 ? -3.58 -27.094 -9.469 1 97.56 120 LEU B N 1
ATOM 3374 C CA . LEU B 1 120 ? -2.359 -26.703 -10.156 1 97.56 120 LEU B CA 1
ATOM 3375 C C . LEU B 1 120 ? -2.252 -25.172 -10.25 1 97.56 120 LEU B C 1
ATOM 3377 O O . LEU B 1 120 ? -3.014 -24.547 -10.977 1 97.56 120 LEU B O 1
ATOM 3381 N N . GLU B 1 121 ? -1.294 -24.609 -9.586 1 96.81 121 GLU B N 1
ATOM 3382 C CA . GLU B 1 121 ? -1.191 -23.156 -9.516 1 96.81 121 GLU B CA 1
ATOM 3383 C C . GLU B 1 121 ? -0.428 -22.609 -10.719 1 96.81 121 GLU B C 1
ATOM 3385 O O . GLU B 1 121 ? 0.58 -23.172 -11.141 1 96.81 121 GLU B O 1
ATOM 3390 N N . ILE B 1 122 ? -0.929 -21.562 -11.258 1 98.44 122 ILE B N 1
ATOM 3391 C CA . ILE B 1 122 ? -0.344 -20.938 -12.438 1 98.44 122 ILE B CA 1
ATOM 3392 C C . ILE B 1 122 ? -0.053 -19.469 -12.148 1 98.44 122 ILE B C 1
ATOM 3394 O O . ILE B 1 122 ? -0.948 -18.719 -11.75 1 98.44 122 ILE B O 1
ATOM 3398 N N . MET B 1 123 ? 1.176 -19.078 -12.344 1 97.69 123 MET B N 1
ATOM 3399 C CA . MET B 1 123 ? 1.581 -17.688 -12.148 1 97.69 123 MET B CA 1
ATOM 3400 C C . MET B 1 123 ? 2.096 -17.094 -13.445 1 97.69 123 MET B C 1
ATOM 3402 O O . MET B 1 123 ? 2.793 -17.75 -14.211 1 97.69 123 MET B O 1
ATOM 3406 N N . PRO B 1 124 ? 1.801 -15.844 -13.648 1 98.25 124 PRO B N 1
ATOM 3407 C CA . PRO B 1 124 ? 2.303 -15.188 -14.852 1 98.25 124 PRO B CA 1
ATOM 3408 C C . PRO B 1 124 ? 3.727 -14.664 -14.695 1 98.25 124 PRO B C 1
ATOM 3410 O O . PRO B 1 124 ? 4.137 -14.305 -13.586 1 98.25 124 PRO B O 1
ATOM 3413 N N . ILE B 1 125 ? 4.438 -14.727 -15.734 1 98.31 125 ILE B N 1
ATOM 3414 C CA . ILE B 1 125 ? 5.676 -13.977 -15.898 1 98.31 125 ILE B CA 1
ATOM 3415 C C . ILE B 1 125 ? 5.426 -12.75 -16.781 1 98.31 125 ILE B C 1
ATOM 3417 O O . ILE B 1 125 ? 4.906 -12.883 -17.891 1 98.31 125 ILE B O 1
ATOM 3421 N N . ASP B 1 126 ? 5.816 -11.602 -16.297 1 98.69 126 ASP B N 1
ATOM 3422 C CA . ASP B 1 126 ? 5.492 -10.328 -16.938 1 98.69 126 ASP B CA 1
ATOM 3423 C C . ASP B 1 126 ? 6.746 -9.648 -17.484 1 98.69 126 ASP B C 1
ATOM 3425 O O . ASP B 1 126 ? 7.863 -9.977 -17.078 1 98.69 126 ASP B O 1
ATOM 3429 N N . GLY B 1 127 ? 6.449 -8.727 -18.469 1 98.62 127 GLY B N 1
ATOM 3430 C CA . GLY B 1 127 ? 7.539 -7.828 -18.828 1 98.62 127 GLY B CA 1
ATOM 3431 C C . GLY B 1 127 ? 7.969 -6.934 -17.672 1 98.62 127 GLY B C 1
ATOM 3432 O O . GLY B 1 127 ? 7.133 -6.449 -16.906 1 98.62 127 GLY B O 1
ATOM 3433 N N . CYS B 1 128 ? 9.273 -6.762 -17.594 1 98.44 128 CYS B N 1
ATOM 3434 C CA . CYS B 1 128 ? 9.828 -5.93 -16.531 1 98.44 128 CYS B CA 1
ATOM 3435 C C . CYS B 1 128 ? 10.008 -4.488 -17 1 98.44 128 CYS B C 1
ATOM 3437 O O . CYS B 1 128 ? 10.508 -4.25 -18.109 1 98.44 128 CYS B O 1
ATOM 3439 N N . ALA B 1 129 ? 9.617 -3.539 -16.156 1 97.38 129 ALA B N 1
ATOM 3440 C CA . ALA B 1 129 ? 9.836 -2.133 -16.5 1 97.38 129 ALA B CA 1
ATOM 3441 C C . ALA B 1 129 ? 11.32 -1.83 -16.656 1 97.38 129 ALA B C 1
ATOM 3443 O O . ALA B 1 129 ? 12.141 -2.25 -15.828 1 97.38 129 ALA B O 1
ATOM 3444 N N . PRO B 1 130 ? 11.734 -1.136 -17.688 1 95.88 130 PRO B N 1
ATOM 3445 C CA . PRO B 1 130 ? 13.156 -0.96 -18 1 95.88 130 PRO B CA 1
ATOM 3446 C C . PRO B 1 130 ? 13.844 0.043 -17.078 1 95.88 130 PRO B C 1
ATOM 3448 O O . PRO B 1 130 ? 15.023 -0.115 -16.75 1 95.88 130 PRO B O 1
ATOM 3451 N N . GLY B 1 131 ? 13.211 1.139 -16.578 1 92.69 131 GLY B N 1
ATOM 3452 C CA . GLY B 1 131 ? 13.859 2.174 -15.797 1 92.69 131 GLY B CA 1
ATOM 3453 C C . GLY B 1 131 ? 13.727 1.962 -14.305 1 92.69 131 GLY B C 1
ATOM 3454 O O . GLY B 1 131 ? 12.883 1.181 -13.852 1 92.69 131 GLY B O 1
ATOM 3455 N N . LYS B 1 132 ? 14.664 2.586 -13.555 1 92.06 132 LYS B N 1
ATOM 3456 C CA . LYS B 1 132 ? 14.641 2.457 -12.102 1 92.06 132 LYS B CA 1
ATOM 3457 C C . LYS B 1 132 ? 13.305 2.938 -11.531 1 92.06 132 LYS B C 1
ATOM 3459 O O . LYS B 1 132 ? 12.703 2.26 -10.703 1 92.06 132 LYS B O 1
ATOM 3464 N N . ILE B 1 133 ? 12.859 4.051 -12.008 1 91.62 133 ILE B N 1
ATOM 3465 C CA . ILE B 1 133 ? 11.625 4.633 -11.492 1 91.62 133 ILE B CA 1
ATOM 3466 C C . ILE B 1 133 ? 10.43 3.816 -11.969 1 91.62 133 ILE B C 1
ATOM 3468 O O . ILE B 1 133 ? 9.531 3.5 -11.18 1 91.62 133 ILE B O 1
ATOM 3472 N N . SER B 1 134 ? 10.414 3.514 -13.211 1 95.06 134 SER B N 1
ATOM 3473 C CA . SER B 1 134 ? 9.305 2.727 -13.742 1 95.06 134 SER B CA 1
ATOM 3474 C C . SER B 1 134 ? 9.227 1.359 -13.07 1 95.06 134 SER B C 1
ATOM 3476 O O . SER B 1 134 ? 8.133 0.835 -12.844 1 95.06 134 SER B O 1
ATOM 3478 N N . ARG B 1 135 ? 10.336 0.799 -12.766 1 96 135 ARG B N 1
ATOM 3479 C CA . ARG B 1 135 ? 10.375 -0.48 -12.062 1 96 135 ARG B CA 1
ATOM 3480 C C . ARG B 1 135 ? 9.812 -0.353 -10.648 1 96 135 ARG B C 1
ATOM 3482 O O . ARG B 1 135 ? 9.039 -1.209 -10.203 1 96 135 ARG B O 1
ATOM 3489 N N . ALA B 1 136 ? 10.195 0.656 -10.039 1 93.12 136 ALA B N 1
ATOM 3490 C CA . ALA B 1 136 ? 9.664 0.903 -8.695 1 93.12 136 ALA B CA 1
ATOM 3491 C C . ALA B 1 136 ? 8.148 1.064 -8.734 1 93.12 136 ALA B C 1
ATOM 3493 O O . ALA B 1 136 ? 7.441 0.527 -7.875 1 93.12 136 ALA B O 1
ATOM 3494 N N . LEU B 1 137 ? 7.691 1.797 -9.672 1 93.25 137 LEU B N 1
ATOM 3495 C CA . LEU B 1 137 ? 6.25 1.984 -9.82 1 93.25 137 LEU B CA 1
ATOM 3496 C C . LEU B 1 137 ? 5.559 0.664 -10.141 1 93.25 137 LEU B C 1
ATOM 3498 O O . LEU B 1 137 ? 4.457 0.399 -9.656 1 93.25 137 LEU B O 1
ATOM 3502 N N . GLN B 1 138 ? 6.176 -0.151 -10.953 1 96.19 138 GLN B N 1
ATOM 3503 C CA . GLN B 1 138 ? 5.637 -1.473 -11.258 1 96.19 138 GLN B CA 1
ATOM 3504 C C . GLN B 1 138 ? 5.484 -2.307 -9.984 1 96.19 138 GLN B C 1
ATOM 3506 O O . GLN B 1 138 ? 4.453 -2.943 -9.773 1 96.19 138 GLN B O 1
ATOM 3511 N N . LEU B 1 139 ? 6.48 -2.262 -9.18 1 94.25 139 LEU B N 1
ATOM 3512 C CA . LEU B 1 139 ? 6.453 -3.01 -7.93 1 94.25 139 LEU B CA 1
ATOM 3513 C C . LEU B 1 139 ? 5.367 -2.473 -7 1 94.25 139 LEU B C 1
ATOM 3515 O O . LEU B 1 139 ? 4.68 -3.246 -6.332 1 94.25 139 LEU B O 1
ATOM 3519 N N . MET B 1 140 ? 5.227 -1.178 -6.938 1 90.25 140 MET B N 1
ATOM 3520 C CA . MET B 1 140 ? 4.172 -0.572 -6.129 1 90.25 140 MET B CA 1
ATOM 3521 C C . MET B 1 140 ? 2.799 -1.052 -6.578 1 90.25 140 MET B C 1
ATOM 3523 O O . MET B 1 140 ? 1.956 -1.403 -5.75 1 90.25 140 MET B O 1
ATOM 3527 N N . TRP B 1 141 ? 2.57 -1.1 -7.867 1 94.06 141 TRP B N 1
ATOM 3528 C CA . TRP B 1 141 ? 1.299 -1.579 -8.398 1 94.06 141 TRP B CA 1
ATOM 3529 C C . TRP B 1 141 ? 1.107 -3.062 -8.094 1 94.06 141 TRP B C 1
ATOM 3531 O O . TRP B 1 141 ? -0.012 -3.508 -7.832 1 94.06 141 TRP B O 1
ATOM 3541 N N . ALA B 1 142 ? 2.186 -3.783 -8.156 1 94.31 142 ALA B N 1
ATOM 3542 C CA . ALA B 1 142 ? 2.111 -5.207 -7.84 1 94.31 142 ALA B CA 1
ATOM 3543 C C . ALA B 1 142 ? 1.701 -5.422 -6.387 1 94.31 142 ALA B C 1
ATOM 3545 O O . ALA B 1 142 ? 0.894 -6.305 -6.086 1 94.31 142 ALA B O 1
ATOM 3546 N N . MET B 1 143 ? 2.262 -4.66 -5.574 1 88.31 143 MET B N 1
ATOM 3547 C CA . MET B 1 143 ? 1.909 -4.754 -4.16 1 88.31 143 MET B CA 1
ATOM 3548 C C . MET B 1 143 ? 0.449 -4.371 -3.938 1 88.31 143 MET B C 1
ATOM 3550 O O . MET B 1 143 ? -0.253 -5.02 -3.158 1 88.31 143 MET B O 1
ATOM 3554 N N . THR B 1 144 ? 0.008 -3.297 -4.582 1 89.31 144 THR B N 1
ATOM 3555 C CA . THR B 1 144 ? -1.391 -2.891 -4.516 1 89.31 144 THR B CA 1
ATOM 3556 C C . THR B 1 144 ? -2.305 -4.008 -5.008 1 89.31 144 THR B C 1
ATOM 3558 O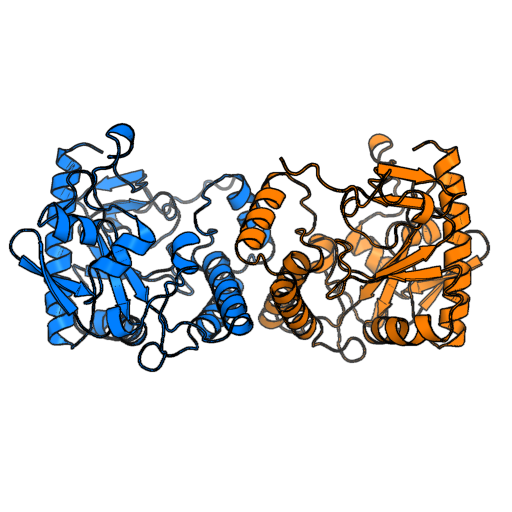 O . THR B 1 144 ? -3.322 -4.309 -4.383 1 89.31 144 THR B O 1
ATOM 3561 N N . PHE B 1 145 ? -1.926 -4.59 -6.07 1 94.31 145 PHE B N 1
ATOM 3562 C CA . PHE B 1 145 ? -2.676 -5.715 -6.613 1 94.31 145 PHE B CA 1
ATOM 3563 C C . PHE B 1 145 ? -2.781 -6.844 -5.594 1 94.31 145 PHE B C 1
ATOM 3565 O O . PHE B 1 145 ? -3.871 -7.363 -5.344 1 94.31 145 PHE B O 1
ATOM 3572 N N . ALA B 1 146 ? -1.661 -7.164 -5.07 1 89.62 146 ALA B N 1
ATOM 3573 C CA . ALA B 1 146 ? -1.638 -8.25 -4.086 1 89.62 146 ALA B CA 1
ATOM 3574 C C . ALA B 1 146 ? -2.531 -7.922 -2.893 1 89.62 146 ALA B C 1
ATOM 3576 O O . ALA B 1 146 ? -3.293 -8.773 -2.43 1 89.62 146 ALA B O 1
ATOM 3577 N N . LEU B 1 147 ? -2.453 -6.742 -2.453 1 85.44 147 LEU B N 1
ATOM 3578 C CA . LEU B 1 147 ? -3.184 -6.305 -1.271 1 85.44 147 LEU B CA 1
ATOM 3579 C C . LEU B 1 147 ? -4.691 -6.391 -1.499 1 85.44 147 LEU B C 1
ATOM 3581 O O . LEU B 1 147 ? -5.434 -6.812 -0.61 1 85.44 147 LEU B O 1
ATOM 3585 N N . PHE B 1 148 ? -5.129 -6.07 -2.67 1 90 148 PHE B N 1
ATOM 3586 C CA . PHE B 1 148 ? -6.566 -5.93 -2.871 1 90 148 PHE B CA 1
ATOM 3587 C C . PHE B 1 148 ? -7.137 -7.148 -3.588 1 90 148 PHE B C 1
ATOM 3589 O O . PHE B 1 148 ? -8.312 -7.473 -3.438 1 90 148 PHE B O 1
ATOM 3596 N N . ASN B 1 149 ? -6.293 -7.82 -4.312 1 91.44 149 ASN B N 1
ATOM 3597 C CA . ASN B 1 149 ? -6.738 -9.023 -5.016 1 91.44 149 ASN B CA 1
ATOM 3598 C C . ASN B 1 149 ? -6.648 -10.258 -4.125 1 91.44 149 ASN B C 1
ATOM 3600 O O . ASN B 1 149 ? -7.656 -10.914 -3.863 1 91.44 149 ASN B O 1
ATOM 3604 N N . ALA B 1 150 ? -5.453 -10.539 -3.633 1 85.38 150 ALA B N 1
ATOM 3605 C CA . ALA B 1 150 ? -5.227 -11.688 -2.756 1 85.38 150 ALA B CA 1
ATOM 3606 C C . ALA B 1 150 ? -5.672 -11.383 -1.328 1 85.38 150 ALA B C 1
ATOM 3608 O O . ALA B 1 150 ? -5.91 -12.297 -0.535 1 85.38 150 ALA B O 1
ATOM 3609 N N . GLN B 1 151 ? -5.816 -10.008 -1.011 1 73.12 151 GLN B N 1
ATOM 3610 C CA . GLN B 1 151 ? -6.191 -9.508 0.31 1 73.12 151 GLN B CA 1
ATOM 3611 C C . GLN B 1 151 ? -5.215 -9.992 1.377 1 73.12 151 GLN B C 1
ATOM 3613 O O . GLN B 1 151 ? -5.629 -10.414 2.461 1 73.12 151 GLN B O 1
ATOM 3618 N N . ARG B 1 152 ? -3.961 -10.234 0.856 1 69.62 152 ARG B N 1
ATOM 3619 C CA . ARG B 1 152 ? -2.822 -10.57 1.701 1 69.62 152 ARG B CA 1
ATOM 3620 C C . ARG B 1 152 ? -1.542 -9.93 1.179 1 69.62 152 ARG B C 1
ATOM 3622 O O . ARG B 1 152 ? -1.413 -9.68 -0.021 1 69.62 152 ARG B O 1
ATOM 3629 N N . LEU B 1 153 ? -0.761 -9.461 2.189 1 60.5 153 LEU B N 1
ATOM 3630 C CA . LEU B 1 153 ? 0.54 -8.977 1.743 1 60.5 153 LEU B CA 1
ATOM 3631 C C . LEU B 1 153 ? 1.463 -10.133 1.385 1 60.5 153 LEU B C 1
ATOM 3633 O O . LEU B 1 153 ? 1.343 -11.227 1.948 1 60.5 153 LEU B O 1
ATOM 3637 N N . PRO B 1 154 ? 2.387 -9.867 0.425 1 54 154 PRO B N 1
ATOM 3638 C CA . PRO B 1 154 ? 3.35 -10.914 0.08 1 54 154 PRO B CA 1
ATOM 3639 C C . PRO B 1 154 ? 4.148 -11.406 1.286 1 54 154 PRO B C 1
ATOM 3641 O O . PRO B 1 154 ? 4.527 -10.602 2.145 1 54 154 PRO B O 1
ATOM 3644 N N . ASP B 1 155 ? 4.578 -12.602 1.478 1 53.16 155 ASP B N 1
ATOM 3645 C CA . ASP B 1 155 ? 5.445 -13.305 2.422 1 53.16 155 ASP B CA 1
ATOM 3646 C C . ASP B 1 155 ? 4.879 -13.242 3.838 1 53.16 155 ASP B C 1
ATOM 3648 O O . ASP B 1 155 ? 5.348 -13.953 4.73 1 53.16 155 ASP B O 1
ATOM 3652 N N . ASN B 1 156 ? 3.984 -12.18 4.293 1 54.25 156 ASN B N 1
ATOM 3653 C CA . ASN B 1 156 ? 3.969 -11.977 5.738 1 54.25 156 ASN B CA 1
ATOM 3654 C C . ASN B 1 156 ? 2.623 -12.359 6.344 1 54.25 156 ASN B C 1
ATOM 3656 O O . ASN B 1 156 ? 1.709 -11.539 6.41 1 54.25 156 ASN B O 1
ATOM 3660 N N . LYS B 1 157 ? 2.547 -13.633 6.512 1 55.84 157 LYS B N 1
ATOM 3661 C CA . LYS B 1 157 ? 1.373 -14.219 7.16 1 55.84 157 LYS B CA 1
ATOM 3662 C C . LYS B 1 157 ? 1.326 -13.852 8.641 1 55.84 157 LYS B C 1
ATOM 3664 O O . LYS B 1 157 ? 0.516 -14.398 9.391 1 55.84 157 LYS B O 1
ATOM 3669 N N . GLY B 1 158 ? 2.086 -12.797 8.961 1 57.12 158 GLY B N 1
ATOM 3670 C CA . GLY B 1 158 ? 2.072 -12.57 10.398 1 57.12 158 GLY B CA 1
ATOM 3671 C C . GLY B 1 158 ? 0.896 -11.734 10.859 1 57.12 158 GLY B C 1
ATOM 3672 O O . GLY B 1 158 ? 0.238 -11.078 10.047 1 57.12 158 GLY B O 1
ATOM 3673 N N . PRO B 1 159 ? 0.531 -11.906 11.992 1 60.66 159 PRO B N 1
ATOM 3674 C CA . PRO B 1 159 ? -0.635 -11.25 12.586 1 60.66 159 PRO B CA 1
ATOM 3675 C C . PRO B 1 159 ? -0.648 -9.742 12.336 1 60.66 159 PRO B C 1
ATOM 3677 O O . PRO B 1 159 ? -1.711 -9.156 12.102 1 60.66 159 PRO B O 1
ATOM 3680 N N . THR B 1 160 ? 0.501 -9.188 12.328 1 60.06 160 THR B N 1
ATOM 3681 C CA . THR B 1 160 ? 0.588 -7.734 12.172 1 60.06 160 THR B CA 1
ATOM 3682 C C . THR B 1 160 ? 0.175 -7.312 10.766 1 60.06 160 THR B C 1
ATOM 3684 O O . THR B 1 160 ? -0.563 -6.34 10.602 1 60.06 160 THR B O 1
ATOM 3687 N N . TYR B 1 161 ? 0.607 -8.086 9.852 1 62.47 161 TYR B N 1
ATOM 3688 C CA . TYR B 1 161 ? 0.267 -7.77 8.469 1 62.47 161 TYR B CA 1
ATOM 3689 C C . TYR B 1 161 ? -1.219 -7.984 8.211 1 62.47 161 TYR B C 1
ATOM 3691 O O . TYR B 1 161 ? -1.847 -7.215 7.477 1 62.47 161 TYR B O 1
ATOM 3699 N N . ARG B 1 162 ? -1.665 -8.859 8.953 1 64 162 ARG B N 1
ATOM 3700 C CA . ARG B 1 162 ? -3.088 -9.148 8.805 1 64 162 ARG B CA 1
ATOM 3701 C C . ARG B 1 162 ? -3.938 -8.016 9.375 1 64 162 ARG B C 1
ATOM 3703 O O . ARG B 1 162 ? -4.973 -7.664 8.805 1 64 162 ARG B O 1
ATOM 3710 N N . ALA B 1 163 ? -3.383 -7.453 10.422 1 63.81 163 ALA B N 1
ATOM 3711 C CA . ALA B 1 163 ? -4.109 -6.34 11.023 1 63.81 163 ALA B CA 1
ATOM 3712 C C . ALA B 1 163 ? -4.137 -5.133 10.094 1 63.81 163 ALA B C 1
ATOM 3714 O O . ALA B 1 163 ? -5.168 -4.477 9.945 1 63.81 163 ALA B O 1
ATOM 3715 N N . LEU B 1 164 ? -3.041 -4.926 9.414 1 65.12 164 LEU B N 1
ATOM 3716 C CA . LEU B 1 164 ? -2.977 -3.803 8.484 1 65.12 164 LEU B CA 1
ATOM 3717 C C . LEU B 1 164 ? -3.914 -4.023 7.297 1 65.12 164 LEU B C 1
ATOM 3719 O O . LEU B 1 164 ? -4.648 -3.113 6.91 1 65.12 164 LEU B O 1
ATOM 3723 N N . ALA B 1 165 ? -3.742 -5.203 6.816 1 67.25 165 ALA B N 1
ATOM 3724 C CA . ALA B 1 165 ? -4.637 -5.531 5.707 1 67.25 165 ALA B CA 1
ATOM 3725 C C . ALA B 1 165 ? -6.098 -5.406 6.125 1 67.25 165 ALA B C 1
ATOM 3727 O O . ALA B 1 165 ? -6.93 -4.91 5.363 1 67.25 165 ALA B O 1
ATOM 3728 N N . GLY B 1 166 ? -6.297 -5.816 7.355 1 67.88 166 GLY B N 1
ATOM 3729 C CA . GLY B 1 166 ? -7.645 -5.691 7.887 1 67.88 166 GLY B CA 1
ATOM 3730 C C . GLY B 1 166 ? -8.133 -4.254 7.945 1 67.88 166 GLY B C 1
ATOM 3731 O O . GLY B 1 166 ? -9.273 -3.969 7.59 1 67.88 166 GLY B O 1
ATOM 3732 N N . TYR B 1 167 ? -7.234 -3.475 8.312 1 69.75 167 TYR B N 1
ATOM 3733 C CA . TYR B 1 167 ? -7.578 -2.059 8.406 1 69.75 167 TYR B CA 1
ATOM 3734 C C . TYR B 1 167 ? -7.836 -1.472 7.023 1 69.75 167 TYR B C 1
ATOM 3736 O O . TYR B 1 167 ? -8.805 -0.732 6.828 1 69.75 167 TYR B O 1
ATOM 3744 N N . ILE B 1 168 ? -7.035 -1.775 6.098 1 73.81 168 ILE B N 1
ATOM 3745 C CA . ILE B 1 168 ? -7.195 -1.293 4.73 1 73.81 168 ILE B CA 1
ATOM 3746 C C . ILE B 1 168 ? -8.516 -1.791 4.156 1 73.81 168 ILE B C 1
ATOM 3748 O O . ILE B 1 168 ? -9.227 -1.047 3.471 1 73.81 168 ILE B O 1
ATOM 3752 N N . TYR B 1 169 ? -8.828 -2.934 4.613 1 74.81 169 TYR B N 1
ATOM 3753 C CA . TYR B 1 169 ? -10.062 -3.504 4.086 1 74.81 169 TYR B CA 1
ATOM 3754 C C . TYR B 1 169 ? -11.281 -2.863 4.738 1 74.81 169 TYR B C 1
ATOM 3756 O O . TYR B 1 169 ? -12.367 -2.854 4.16 1 74.81 169 TYR B O 1
ATOM 3764 N N . LYS B 1 170 ? -11.031 -2.359 5.914 1 73.75 170 LYS B N 1
ATOM 3765 C CA . LYS B 1 170 ? -12.117 -1.609 6.543 1 73.75 170 LYS B CA 1
ATOM 3766 C C . LYS B 1 170 ? -12.359 -0.286 5.824 1 73.75 170 LYS B C 1
ATOM 3768 O O . LYS B 1 170 ? -13.5 0.154 5.688 1 73.75 170 LYS B O 1
ATOM 3773 N N . ILE B 1 171 ? -11.297 0.178 5.312 1 75.88 171 ILE B N 1
ATOM 3774 C CA . ILE B 1 171 ? -11.391 1.43 4.566 1 75.88 171 ILE B CA 1
ATOM 3775 C C . ILE B 1 171 ? -12.039 1.174 3.211 1 75.88 171 ILE B C 1
ATOM 3777 O O . ILE B 1 171 ? -12.891 1.949 2.766 1 75.88 171 ILE B O 1
ATOM 3781 N N . PHE B 1 172 ? -11.617 0.123 2.654 1 83.31 172 PHE B N 1
ATOM 3782 C CA . PHE B 1 172 ? -12.148 -0.288 1.361 1 83.31 172 PHE B CA 1
ATOM 3783 C C . PHE B 1 172 ? -13.062 -1.502 1.514 1 83.31 172 PHE B C 1
ATOM 3785 O O . PHE B 1 172 ? -12.742 -2.586 1.018 1 83.31 172 PHE B O 1
ATOM 3792 N N . SER B 1 173 ? -14.195 -1.349 2.086 1 79.56 173 SER B N 1
ATOM 3793 C CA . SER B 1 173 ? -15.031 -2.467 2.512 1 79.56 173 SER B CA 1
ATOM 3794 C C . SER B 1 173 ? -15.797 -3.061 1.334 1 79.56 173 SER B C 1
ATOM 3796 O O . SER B 1 173 ? -16.125 -4.25 1.333 1 79.56 173 SER B O 1
ATOM 3798 N N . SER B 1 174 ? -16.031 -2.309 0.338 1 86.62 174 SER B N 1
ATOM 3799 C CA . SER B 1 174 ? -16.797 -2.783 -0.805 1 86.62 174 SER B CA 1
ATOM 3800 C C . SER B 1 174 ? -15.953 -3.666 -1.716 1 86.62 174 SER B C 1
ATOM 3802 O O . SER B 1 174 ? -14.891 -3.256 -2.172 1 86.62 174 SER B O 1
ATOM 3804 N N . GLN B 1 175 ? -16.5 -4.836 -1.919 1 86.94 175 GLN B N 1
ATOM 3805 C CA . GLN B 1 175 ? -15.812 -5.762 -2.816 1 86.94 175 GLN B CA 1
ATOM 3806 C C . GLN B 1 175 ? -15.688 -5.172 -4.219 1 86.94 175 GLN B C 1
ATOM 3808 O O . GLN B 1 175 ? -14.68 -5.383 -4.898 1 86.94 175 GLN B O 1
ATOM 3813 N N . SER B 1 176 ? -16.688 -4.531 -4.582 1 90.19 176 SER B N 1
ATOM 3814 C CA . SER B 1 176 ? -16.672 -3.904 -5.898 1 90.19 176 SER B CA 1
ATOM 3815 C C . SER B 1 176 ? -15.57 -2.852 -6 1 90.19 176 SER B C 1
ATOM 3817 O O . SER B 1 176 ? -14.875 -2.77 -7.016 1 90.19 176 SER B O 1
ATOM 3819 N N . ILE B 1 177 ? -15.406 -2.1 -4.969 1 90.38 177 ILE B N 1
ATOM 3820 C CA . ILE B 1 177 ? -14.367 -1.071 -4.949 1 90.38 177 ILE B CA 1
ATOM 3821 C C . ILE B 1 177 ? -12.992 -1.728 -4.996 1 90.38 177 ILE B C 1
ATOM 3823 O O . ILE B 1 177 ? -12.125 -1.32 -5.777 1 90.38 177 ILE B O 1
ATOM 3827 N N . ARG B 1 178 ? -12.836 -2.697 -4.199 1 91.31 178 ARG B N 1
ATOM 3828 C CA . ARG B 1 178 ? -11.562 -3.416 -4.195 1 91.31 178 ARG B CA 1
ATOM 3829 C C . ARG B 1 178 ? -11.266 -4.004 -5.57 1 91.31 178 ARG B C 1
ATOM 3831 O O . ARG B 1 178 ? -10.125 -3.957 -6.031 1 91.31 178 ARG B O 1
ATOM 3838 N N . TYR B 1 179 ? -12.266 -4.543 -6.191 1 94.62 179 TYR B N 1
ATOM 3839 C CA . TYR B 1 179 ? -12.133 -5.105 -7.531 1 94.62 179 TYR B CA 1
ATOM 3840 C C . TYR B 1 179 ? -11.602 -4.062 -8.508 1 94.62 179 TYR B C 1
ATOM 3842 O O . TYR B 1 179 ? -10.672 -4.332 -9.273 1 94.62 179 TYR B O 1
ATOM 3850 N N . HIS B 1 180 ? -12.148 -2.9 -8.484 1 93.81 180 HIS B N 1
ATOM 3851 C CA . HIS B 1 180 ? -11.734 -1.859 -9.422 1 93.81 180 HIS B CA 1
ATOM 3852 C C . HIS B 1 180 ? -10.32 -1.38 -9.125 1 93.81 180 HIS B C 1
ATOM 3854 O O . HIS B 1 180 ? -9.562 -1.056 -10.039 1 93.81 180 HIS B O 1
ATOM 3860 N N . ILE B 1 181 ? -9.938 -1.327 -7.836 1 93.12 181 ILE B N 1
ATOM 3861 C CA . ILE B 1 181 ? -8.594 -0.911 -7.453 1 93.12 181 ILE B CA 1
ATOM 3862 C C . ILE B 1 181 ? -7.57 -1.913 -7.988 1 93.12 181 ILE B C 1
ATOM 3864 O O . ILE B 1 181 ? -6.605 -1.53 -8.648 1 93.12 181 ILE B O 1
ATOM 3868 N N . TRP B 1 182 ? -7.801 -3.178 -7.695 1 95 182 TRP B N 1
ATOM 3869 C CA . TRP B 1 182 ? -6.754 -4.117 -8.094 1 95 182 TRP B CA 1
ATOM 3870 C C . TRP B 1 182 ? -6.793 -4.367 -9.602 1 95 182 TRP B C 1
ATOM 3872 O O . TRP B 1 182 ? -5.781 -4.727 -10.203 1 95 182 TRP B O 1
ATOM 3882 N N . ARG B 1 183 ? -7.984 -4.191 -10.266 1 96.62 183 ARG B N 1
ATOM 3883 C CA . ARG B 1 183 ? -8.016 -4.262 -11.727 1 96.62 183 ARG B CA 1
ATOM 3884 C C . ARG B 1 183 ? -7.176 -3.152 -12.352 1 96.62 183 ARG B C 1
ATOM 3886 O O . ARG B 1 183 ? -6.469 -3.379 -13.328 1 96.62 183 ARG B O 1
ATOM 3893 N N . PHE B 1 184 ? -7.293 -1.953 -11.789 1 95.06 184 PHE B N 1
ATOM 3894 C CA . PHE B 1 184 ? -6.469 -0.834 -12.234 1 95.06 184 PHE B CA 1
ATOM 3895 C C . PHE B 1 184 ? -4.992 -1.123 -12.008 1 95.06 184 PHE B C 1
ATOM 3897 O O . PHE B 1 184 ? -4.164 -0.906 -12.891 1 95.06 184 PHE B O 1
ATOM 3904 N N . ALA B 1 185 ? -4.672 -1.605 -10.836 1 96.31 185 ALA B N 1
ATOM 3905 C CA . ALA B 1 185 ? -3.295 -1.954 -10.5 1 96.31 185 ALA B CA 1
ATOM 3906 C C . ALA B 1 185 ? -2.752 -3.021 -11.445 1 96.31 185 ALA B C 1
ATOM 3908 O O . ALA B 1 185 ? -1.605 -2.938 -11.891 1 96.31 185 ALA B O 1
ATOM 3909 N N . GLU B 1 186 ? -3.568 -4.027 -11.703 1 97.94 186 GLU B N 1
ATOM 3910 C CA . GLU B 1 186 ? -3.172 -5.094 -12.625 1 97.94 186 GLU B CA 1
ATOM 3911 C C . GLU B 1 186 ? -2.82 -4.531 -14 1 97.94 186 GLU B C 1
ATOM 3913 O O . GLU B 1 186 ? -1.806 -4.91 -14.586 1 97.94 186 GLU B O 1
ATOM 3918 N N . LYS B 1 187 ? -3.682 -3.643 -14.5 1 97.75 187 LYS B N 1
ATOM 3919 C CA . LYS B 1 187 ? -3.439 -3.023 -15.797 1 97.75 187 LYS B CA 1
ATOM 3920 C C . LYS B 1 187 ? -2.115 -2.268 -15.805 1 97.75 187 LYS B C 1
ATOM 3922 O O . LYS B 1 187 ? -1.366 -2.33 -16.781 1 97.75 187 LYS B O 1
ATOM 3927 N N . ARG B 1 188 ? -1.782 -1.605 -14.734 1 96.69 188 ARG B N 1
ATOM 3928 C CA . ARG B 1 188 ? -0.574 -0.791 -14.656 1 96.69 188 ARG B CA 1
ATOM 3929 C C . ARG B 1 188 ? 0.664 -1.664 -14.477 1 96.69 188 ARG B C 1
ATOM 3931 O O . ARG B 1 188 ? 1.694 -1.423 -15.109 1 96.69 188 ARG B O 1
ATOM 3938 N N . MET B 1 189 ? 0.56 -2.646 -13.633 1 97.88 189 MET B N 1
ATOM 3939 C CA . MET B 1 189 ? 1.727 -3.479 -13.352 1 97.88 189 MET B CA 1
ATOM 3940 C C . MET B 1 189 ? 2.094 -4.328 -14.562 1 97.88 189 MET B C 1
ATOM 3942 O O . MET B 1 189 ? 3.258 -4.699 -14.734 1 97.88 189 MET B O 1
ATOM 3946 N N . THR B 1 190 ? 1.148 -4.641 -15.453 1 98.56 190 THR B N 1
ATOM 3947 C CA . THR B 1 190 ? 1.385 -5.559 -16.562 1 98.56 190 THR B CA 1
ATOM 3948 C C . THR B 1 190 ? 1.529 -4.793 -17.875 1 98.56 190 THR B C 1
ATOM 3950 O O . THR B 1 190 ? 1.444 -5.383 -18.953 1 98.56 190 THR B O 1
ATOM 3953 N N . GLN B 1 191 ? 1.69 -3.498 -17.844 1 98.12 191 GLN B N 1
ATOM 3954 C CA . GLN B 1 191 ? 1.681 -2.672 -19.031 1 98.12 191 GLN B CA 1
ATOM 3955 C C . GLN B 1 191 ? 2.91 -2.943 -19.906 1 98.12 191 GLN B C 1
ATOM 3957 O O . GLN B 1 191 ? 2.936 -2.588 -21.078 1 98.12 191 GLN B O 1
ATOM 3962 N N . TYR B 1 192 ? 3.9 -3.576 -19.406 1 98.25 192 TYR B N 1
ATOM 3963 C CA . TYR B 1 192 ? 5.105 -3.916 -20.156 1 98.25 192 TYR B CA 1
ATOM 3964 C C . TYR B 1 192 ? 4.977 -5.289 -20.812 1 98.25 192 TYR B C 1
ATOM 3966 O O . TYR B 1 192 ? 4.82 -6.297 -20.109 1 98.25 192 TYR B O 1
ATOM 3974 N N . ASP B 1 193 ? 5.117 -5.254 -22.047 1 97.5 193 ASP B N 1
ATOM 3975 C CA . ASP B 1 193 ? 4.852 -6.461 -22.828 1 97.5 193 ASP B CA 1
ATOM 3976 C C . ASP B 1 193 ? 5.949 -7.5 -22.625 1 97.5 193 ASP B C 1
ATOM 3978 O O . ASP B 1 193 ? 7.133 -7.207 -22.812 1 97.5 193 ASP B O 1
ATOM 3982 N N . PHE B 1 194 ? 5.562 -8.672 -22.297 1 97.94 194 PHE B N 1
ATOM 3983 C CA . PHE B 1 194 ? 6.5 -9.766 -22.062 1 97.94 194 PHE B CA 1
ATOM 3984 C C . PHE B 1 194 ? 7.332 -10.031 -23.312 1 97.94 194 PHE B C 1
ATOM 3986 O O . PHE B 1 194 ? 8.555 -10.18 -23.234 1 97.94 194 PHE B O 1
ATOM 3993 N N . ASP B 1 195 ? 6.762 -10.086 -24.453 1 97 195 ASP B N 1
ATOM 3994 C CA . ASP B 1 195 ? 7.41 -10.547 -25.672 1 97 195 ASP B CA 1
ATOM 3995 C C . ASP B 1 195 ? 8.375 -9.492 -26.219 1 97 195 ASP B C 1
ATOM 3997 O O . ASP B 1 195 ? 9.266 -9.812 -27.016 1 97 195 ASP B O 1
ATOM 4001 N N . THR B 1 196 ? 8.25 -8.25 -25.812 1 96.94 196 THR B N 1
ATOM 4002 C CA . THR B 1 196 ? 9.07 -7.203 -26.406 1 96.94 196 THR B CA 1
ATOM 4003 C C . THR B 1 196 ? 10.016 -6.598 -25.375 1 96.94 196 THR B C 1
ATOM 4005 O O . THR B 1 196 ? 10.906 -5.824 -25.719 1 96.94 196 THR B O 1
ATOM 4008 N N . SER B 1 197 ? 9.82 -6.93 -24.141 1 97.56 197 SER B N 1
ATOM 4009 C CA . SER B 1 197 ? 10.703 -6.418 -23.094 1 97.56 197 SER B CA 1
ATOM 4010 C C . SER B 1 197 ? 12.039 -7.156 -23.094 1 97.56 197 SER B C 1
ATOM 4012 O O . SER B 1 197 ? 12.102 -8.336 -23.438 1 97.56 197 SER B O 1
ATOM 4014 N N . ASP B 1 198 ? 13.07 -6.477 -22.656 1 97.75 198 ASP B N 1
ATOM 4015 C CA . ASP B 1 198 ? 14.391 -7.094 -22.531 1 97.75 198 ASP B CA 1
ATOM 4016 C C . ASP B 1 198 ? 14.438 -8.039 -21.328 1 97.75 198 ASP B C 1
ATOM 4018 O O . ASP B 1 198 ? 15.102 -9.078 -21.375 1 97.75 198 ASP B O 1
ATOM 4022 N N . GLU B 1 199 ? 13.734 -7.629 -20.328 1 98.5 199 GLU B N 1
ATOM 4023 C CA . GLU B 1 199 ? 13.711 -8.406 -19.094 1 98.5 199 GLU B CA 1
ATOM 4024 C C . GLU B 1 199 ? 12.273 -8.758 -18.703 1 98.5 199 GLU B C 1
ATOM 4026 O O . GLU B 1 199 ? 11.328 -8.102 -19.125 1 98.5 199 GLU B O 1
ATOM 4031 N N . CYS B 1 200 ? 12.18 -9.828 -17.922 1 98.25 200 CYS B N 1
ATOM 4032 C CA . CYS B 1 200 ? 10.891 -10.234 -17.375 1 98.25 200 CYS B CA 1
ATOM 4033 C C . CYS B 1 200 ? 10.984 -10.438 -15.867 1 98.25 200 CYS B C 1
ATOM 4035 O O . CYS B 1 200 ? 12.07 -10.352 -15.289 1 98.25 200 CYS B O 1
ATOM 4037 N N . THR B 1 201 ? 9.805 -10.562 -15.203 1 98.06 201 THR B N 1
ATOM 4038 C CA . THR B 1 201 ? 9.773 -10.609 -13.75 1 98.06 201 THR B CA 1
ATOM 4039 C C . THR B 1 201 ? 8.484 -11.273 -13.258 1 98.06 201 THR B C 1
ATOM 4041 O O . THR B 1 201 ? 7.539 -11.453 -14.023 1 98.06 201 THR B O 1
ATOM 4044 N N . GLU B 1 202 ? 8.531 -11.695 -12.016 1 96.62 202 GLU B N 1
ATOM 4045 C CA . GLU B 1 202 ? 7.34 -12.117 -11.281 1 96.62 202 GLU B CA 1
ATOM 4046 C C . GLU B 1 202 ? 6.703 -10.945 -10.547 1 96.62 202 GLU B C 1
ATOM 4048 O O . GLU B 1 202 ? 7.391 -10.203 -9.844 1 96.62 202 GLU B O 1
ATOM 4053 N N . LEU B 1 203 ? 5.426 -10.812 -10.719 1 96.5 203 LEU B N 1
ATOM 4054 C CA . LEU B 1 203 ? 4.785 -9.68 -10.047 1 96.5 203 LEU B CA 1
ATOM 4055 C C . LEU B 1 203 ? 3.812 -10.164 -8.977 1 96.5 203 LEU B C 1
ATOM 4057 O O . LEU B 1 203 ? 3.156 -9.352 -8.32 1 96.5 203 LEU B O 1
ATOM 4061 N N . ILE B 1 204 ? 3.688 -11.461 -8.867 1 93.44 204 ILE B N 1
ATOM 4062 C CA . ILE B 1 204 ? 2.889 -12.031 -7.789 1 93.44 204 ILE B CA 1
ATOM 4063 C C . ILE B 1 204 ? 3.721 -13.055 -7.016 1 93.44 204 ILE B C 1
ATOM 4065 O O . ILE B 1 204 ? 4.699 -13.594 -7.539 1 93.44 204 ILE B O 1
ATOM 4069 N N . GLY B 1 205 ? 3.404 -13.234 -5.82 1 83.06 205 GLY B N 1
ATOM 4070 C CA . GLY B 1 205 ? 4.164 -14.164 -4.996 1 83.06 205 GLY B CA 1
ATOM 4071 C C . GLY B 1 205 ? 4.938 -13.477 -3.885 1 83.06 205 GLY B C 1
ATOM 4072 O O . GLY B 1 205 ? 4.434 -12.547 -3.254 1 83.06 205 GLY B O 1
ATOM 4073 N N . SER B 1 206 ? 6.172 -14.016 -3.748 1 78.94 206 SER B N 1
ATOM 4074 C CA . SER B 1 206 ? 6.969 -13.461 -2.656 1 78.94 206 SER B CA 1
ATOM 4075 C C . SER B 1 206 ? 7.641 -12.156 -3.066 1 78.94 206 SER B C 1
ATOM 4077 O O . SER B 1 206 ? 7.902 -11.93 -4.25 1 78.94 206 SER B O 1
ATOM 4079 N N . LEU B 1 207 ? 7.879 -11.406 -2.113 1 77.94 207 LEU B N 1
ATOM 4080 C CA . LEU B 1 207 ? 8.57 -10.141 -2.363 1 77.94 207 LEU B CA 1
ATOM 4081 C C . LEU B 1 207 ? 9.945 -10.391 -2.965 1 77.94 207 LEU B C 1
ATOM 4083 O O . LEU B 1 207 ? 10.398 -9.633 -3.828 1 77.94 207 LEU B O 1
ATOM 4087 N N . LYS B 1 208 ? 10.617 -11.414 -2.469 1 80.12 208 LYS B N 1
ATOM 4088 C CA . LYS B 1 208 ? 11.922 -11.773 -3.02 1 80.12 208 LYS B CA 1
ATOM 4089 C C . LYS B 1 208 ? 11.836 -12.039 -4.52 1 80.12 208 LYS B C 1
ATOM 4091 O O . LYS B 1 208 ? 12.656 -11.539 -5.293 1 80.12 208 LYS B O 1
ATOM 4096 N N . GLY B 1 209 ? 10.875 -12.805 -4.883 1 85.5 209 GLY B N 1
ATOM 4097 C CA . GLY B 1 209 ? 10.68 -13.102 -6.293 1 85.5 209 GLY B CA 1
ATOM 4098 C C . GLY B 1 209 ? 10.32 -11.875 -7.117 1 85.5 209 GLY B C 1
ATOM 4099 O O . GLY B 1 209 ? 10.828 -11.703 -8.227 1 85.5 209 GLY B O 1
ATOM 4100 N N . MET B 1 210 ? 9.578 -11.008 -6.547 1 89.19 210 MET B N 1
ATOM 4101 C CA . MET B 1 210 ? 9.094 -9.828 -7.262 1 89.19 210 MET B CA 1
ATOM 4102 C C . MET B 1 210 ? 10.242 -8.852 -7.535 1 89.19 210 MET B C 1
ATOM 4104 O O . MET B 1 210 ? 10.203 -8.102 -8.508 1 89.19 210 MET B O 1
ATOM 4108 N N . LYS B 1 211 ? 11.219 -8.883 -6.734 1 89.62 211 LYS B N 1
ATOM 4109 C CA . LYS B 1 211 ? 12.32 -7.938 -6.867 1 89.62 211 LYS B CA 1
ATOM 4110 C C . LYS B 1 211 ? 13.305 -8.383 -7.945 1 89.62 211 LYS B C 1
ATOM 4112 O O . LYS B 1 211 ? 14.133 -7.598 -8.398 1 89.62 211 LYS B O 1
ATOM 4117 N N . LEU B 1 212 ? 13.211 -9.578 -8.352 1 92.94 212 LEU B N 1
ATOM 4118 C CA . LEU B 1 212 ? 14.18 -10.133 -9.289 1 92.94 212 LEU B CA 1
ATOM 4119 C C . LEU B 1 212 ? 13.812 -9.773 -10.727 1 92.94 212 LEU B C 1
ATOM 4121 O O . LEU B 1 212 ? 12.633 -9.711 -11.07 1 92.94 212 LEU B O 1
ATOM 4125 N N . ARG B 1 213 ? 14.828 -9.531 -11.477 1 95.81 213 ARG B N 1
ATOM 4126 C CA . ARG B 1 213 ? 14.766 -9.352 -12.922 1 95.81 213 ARG B CA 1
ATOM 4127 C C . ARG B 1 213 ? 15.438 -10.516 -13.641 1 95.81 213 ARG B C 1
ATOM 4129 O O . ARG B 1 213 ? 16.5 -10.969 -13.242 1 95.81 213 ARG B O 1
ATOM 4136 N N . HIS B 1 214 ? 14.781 -10.984 -14.656 1 97.44 214 HIS B N 1
ATOM 4137 C CA . HIS B 1 214 ? 15.336 -12.07 -15.461 1 97.44 214 HIS B CA 1
ATOM 4138 C C . HIS B 1 214 ? 15.492 -11.648 -16.922 1 97.44 214 HIS B C 1
ATOM 4140 O O . HIS B 1 214 ? 14.625 -10.961 -17.469 1 97.44 214 HIS B O 1
ATOM 4146 N N . PRO B 1 215 ? 16.625 -12.109 -17.562 1 97.69 215 PRO B N 1
ATOM 4147 C CA . PRO B 1 215 ? 16.625 -11.938 -19.016 1 97.69 215 PRO B CA 1
ATOM 4148 C C . PRO B 1 215 ? 15.438 -12.617 -19.688 1 97.69 215 PRO B C 1
ATOM 4150 O O . PRO B 1 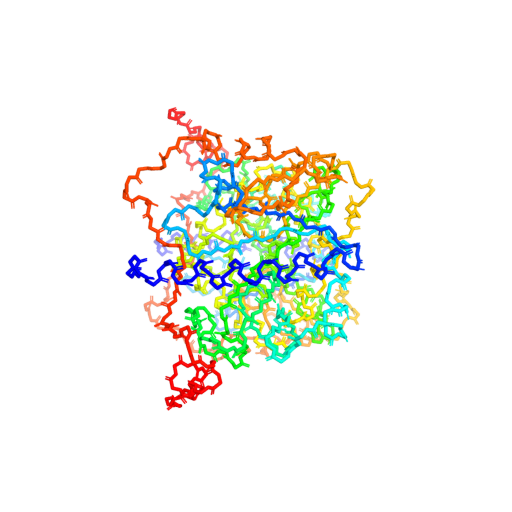215 ? 15.164 -13.789 -19.438 1 97.69 215 PRO B O 1
ATOM 4153 N N . ARG B 1 216 ? 14.773 -11.844 -20.5 1 97.75 216 ARG B N 1
ATOM 4154 C CA . ARG B 1 216 ? 13.617 -12.43 -21.156 1 97.75 216 ARG B CA 1
ATOM 4155 C C . ARG B 1 216 ? 14.016 -13.648 -22 1 97.75 216 ARG B C 1
ATOM 4157 O O . ARG B 1 216 ? 13.234 -14.594 -22.125 1 97.75 216 ARG B O 1
ATOM 4164 N N . GLU B 1 217 ? 15.195 -13.648 -22.469 1 97 217 GLU B N 1
ATOM 4165 C CA . GLU B 1 217 ? 15.711 -14.75 -23.266 1 97 217 GLU B CA 1
ATOM 4166 C C . GLU B 1 217 ? 15.625 -16.078 -22.516 1 97 217 GLU B C 1
ATOM 4168 O O . GLU B 1 217 ? 15.453 -17.125 -23.125 1 97 217 GLU B O 1
ATOM 4173 N N . ASP B 1 218 ? 15.734 -16.016 -21.25 1 97.75 218 ASP B N 1
ATOM 4174 C CA . ASP B 1 218 ? 15.688 -17.219 -20.422 1 97.75 218 ASP B CA 1
ATOM 4175 C C . ASP B 1 218 ? 14.305 -17.859 -20.469 1 97.75 218 ASP B C 1
ATOM 4177 O O . ASP B 1 218 ? 14.164 -19.047 -20.172 1 97.75 218 ASP B O 1
ATOM 4181 N N . PHE B 1 219 ? 13.312 -17.094 -20.875 1 97.94 219 PHE B N 1
ATOM 4182 C CA . PHE B 1 219 ? 11.938 -17.562 -20.891 1 97.94 219 PHE B CA 1
ATOM 4183 C C . PHE B 1 219 ? 11.406 -17.625 -22.312 1 97.94 219 PHE B C 1
ATOM 4185 O O . PHE B 1 219 ? 10.234 -17.938 -22.531 1 97.94 219 PHE B O 1
ATOM 4192 N N . ALA B 1 220 ? 12.203 -17.344 -23.281 1 94.94 220 ALA B N 1
ATOM 4193 C CA . ALA B 1 220 ? 11.781 -17.188 -24.672 1 94.94 220 ALA B CA 1
ATOM 4194 C C . ALA B 1 220 ? 11.438 -18.547 -25.297 1 94.94 220 ALA B C 1
ATOM 4196 O O . ALA B 1 220 ? 10.656 -18.625 -26.25 1 94.94 220 ALA B O 1
ATOM 4197 N N . SER B 1 221 ? 12.047 -19.578 -24.719 1 94.94 221 SER B N 1
ATOM 4198 C CA . SER B 1 221 ? 11.789 -20.938 -25.203 1 94.94 221 SER B CA 1
ATOM 4199 C C . SER B 1 221 ? 11.812 -21.938 -24.062 1 94.94 221 SER B C 1
ATOM 4201 O O . SER B 1 221 ? 12.047 -21.562 -22.906 1 94.94 221 SER B O 1
ATOM 4203 N N . VAL B 1 222 ? 11.453 -23.141 -24.406 1 97.31 222 VAL B N 1
ATOM 4204 C CA . VAL B 1 222 ? 11.375 -24.172 -23.375 1 97.31 222 VAL B CA 1
ATOM 4205 C C . VAL B 1 222 ? 12.391 -25.281 -23.672 1 97.31 222 VAL B C 1
ATOM 4207 O O . VAL B 1 222 ? 12.82 -25.438 -24.812 1 97.31 222 VAL B O 1
ATOM 4210 N N . VAL B 1 223 ? 12.891 -25.875 -22.688 1 97.69 223 VAL B N 1
ATOM 4211 C CA . VAL B 1 223 ? 13.57 -27.172 -22.766 1 97.69 223 VAL B CA 1
ATOM 4212 C C . VAL B 1 223 ? 12.789 -28.203 -21.969 1 97.69 223 VAL B C 1
ATOM 4214 O O . VAL B 1 223 ? 12.133 -27.875 -20.984 1 97.69 223 VAL B O 1
ATOM 4217 N N . TYR B 1 224 ? 12.82 -29.438 -22.453 1 98.38 224 TYR B N 1
ATOM 4218 C CA . TYR B 1 224 ? 12.047 -30.484 -21.812 1 98.38 224 TYR B CA 1
ATOM 4219 C C . TYR B 1 224 ? 12.914 -31.281 -20.844 1 98.38 224 TYR B C 1
ATOM 4221 O O . TYR B 1 224 ? 14.078 -31.578 -21.125 1 98.38 224 TYR B O 1
ATOM 4229 N N . LYS B 1 225 ? 12.359 -31.531 -19.703 1 98.38 225 LYS B N 1
ATOM 4230 C CA . LYS B 1 225 ? 13.031 -32.344 -18.688 1 98.38 225 LYS B CA 1
ATOM 4231 C C . LYS B 1 225 ? 12.156 -33.5 -18.25 1 98.38 225 LYS B C 1
ATOM 4233 O O . LYS B 1 225 ? 10.93 -33.438 -18.344 1 98.38 225 LYS B O 1
ATOM 4238 N N . ASP B 1 226 ? 12.867 -34.5 -17.781 1 98.25 226 ASP B N 1
ATOM 4239 C CA . ASP B 1 226 ? 12.164 -35.656 -17.266 1 98.25 226 ASP B CA 1
ATOM 4240 C C . ASP B 1 226 ? 11.461 -35.344 -15.945 1 98.25 226 ASP B C 1
ATOM 4242 O O . ASP B 1 226 ? 12.07 -34.75 -15.039 1 98.25 226 ASP B O 1
ATOM 4246 N N . PHE B 1 227 ? 10.234 -35.688 -15.852 1 98.62 227 PHE B N 1
ATOM 4247 C CA . PHE B 1 227 ? 9.422 -35.531 -14.648 1 98.62 227 PHE B CA 1
ATOM 4248 C C . PHE B 1 227 ? 8.43 -36.688 -14.516 1 98.62 227 PHE B C 1
ATOM 4250 O O . PHE B 1 227 ? 7.414 -36.719 -15.219 1 98.62 227 PHE B O 1
ATOM 4257 N N . GLU B 1 228 ? 8.703 -37.625 -13.664 1 98.31 228 GLU B N 1
ATOM 4258 C CA . GLU B 1 228 ? 7.879 -38.812 -13.453 1 98.31 228 GLU B CA 1
ATOM 4259 C C . GLU B 1 228 ? 7.688 -39.594 -14.758 1 98.31 228 GLU B C 1
ATOM 4261 O O . GLU B 1 228 ? 6.57 -40.031 -15.078 1 98.31 228 GLU B O 1
ATOM 4266 N N . GLY B 1 229 ? 8.711 -39.656 -15.516 1 98.06 229 GLY B N 1
ATOM 4267 C CA . GLY B 1 229 ? 8.695 -40.438 -16.734 1 98.06 229 GLY B CA 1
ATOM 4268 C C . GLY B 1 229 ? 8.141 -39.688 -17.938 1 98.06 229 GLY B C 1
ATOM 4269 O O . GLY B 1 229 ? 7.957 -40.281 -19 1 98.06 229 GLY B O 1
ATOM 4270 N N . HIS B 1 230 ? 7.848 -38.469 -17.781 1 98.56 230 HIS B N 1
ATOM 4271 C CA . HIS B 1 230 ? 7.32 -37.656 -18.875 1 98.56 230 HIS B CA 1
ATOM 4272 C C . HIS B 1 230 ? 8.242 -36.469 -19.156 1 98.56 230 HIS B C 1
ATOM 4274 O O . HIS B 1 230 ? 9.023 -36.062 -18.297 1 98.56 230 HIS B O 1
ATOM 4280 N N . GLN B 1 231 ? 8.141 -35.969 -20.359 1 98.38 231 GLN B N 1
ATOM 4281 C CA . GLN B 1 231 ? 8.875 -34.781 -20.734 1 98.38 231 GLN B CA 1
ATOM 4282 C C . GLN B 1 231 ? 8.055 -33.5 -20.469 1 98.38 231 GLN B C 1
ATOM 4284 O O . GLN B 1 231 ? 7.027 -33.312 -21.125 1 98.38 231 GLN B O 1
ATOM 4289 N N . ILE B 1 232 ? 8.5 -32.719 -19.547 1 98.69 232 ILE B N 1
ATOM 4290 C CA . ILE B 1 232 ? 7.754 -31.547 -19.141 1 98.69 232 ILE B CA 1
ATOM 4291 C C . ILE B 1 232 ? 8.578 -30.297 -19.438 1 98.69 232 ILE B C 1
ATOM 4293 O O . ILE B 1 232 ? 9.789 -30.266 -19.203 1 98.69 232 ILE B O 1
ATOM 4297 N N . PRO B 1 233 ? 7.945 -29.25 -20 1 98.69 233 PRO B N 1
ATOM 4298 C CA . PRO B 1 233 ? 8.695 -28.047 -20.344 1 98.69 233 PRO B CA 1
ATOM 4299 C C . PRO B 1 233 ? 9.133 -27.25 -19.125 1 98.69 233 PRO B C 1
ATOM 4301 O O . PRO B 1 233 ? 8.367 -27.125 -18.156 1 98.69 233 PRO B O 1
ATOM 4304 N N . VAL B 1 234 ? 10.359 -26.734 -19.141 1 98.62 234 VAL B N 1
ATOM 4305 C CA . VAL B 1 234 ? 10.898 -25.734 -18.219 1 98.62 234 VAL B CA 1
ATOM 4306 C C . VAL B 1 234 ? 11.508 -24.578 -19.016 1 98.62 234 VAL B C 1
ATOM 4308 O O . VAL B 1 234 ? 11.727 -24.703 -20.234 1 98.62 234 VAL B O 1
ATOM 4311 N N . MET B 1 235 ? 11.672 -23.469 -18.375 1 98.31 235 MET B N 1
ATOM 4312 C CA . MET B 1 235 ? 12.242 -22.344 -19.109 1 98.31 235 MET B CA 1
ATOM 4313 C C . MET B 1 235 ? 13.688 -22.641 -19.516 1 98.31 235 MET B C 1
ATOM 4315 O O . MET B 1 235 ? 14.422 -23.281 -18.766 1 98.31 235 MET B O 1
ATOM 4319 N N . LYS B 1 236 ? 14.125 -22.156 -20.656 1 97.69 236 LYS B N 1
ATOM 4320 C CA . LYS B 1 236 ? 15.461 -22.391 -21.203 1 97.69 236 LYS B CA 1
ATOM 4321 C C . LYS B 1 236 ? 16.547 -22 -20.203 1 97.69 236 LYS B C 1
ATOM 4323 O O . LYS B 1 236 ? 17.531 -22.719 -20.031 1 97.69 236 LYS B O 1
ATOM 4328 N N . GLY B 1 237 ? 16.312 -20.875 -19.578 1 97.88 237 GLY B N 1
ATOM 4329 C CA . GLY B 1 237 ? 17.297 -20.375 -18.625 1 97.88 237 GLY B CA 1
ATOM 4330 C C . GLY B 1 237 ? 17.062 -20.859 -17.203 1 97.88 237 GLY B C 1
ATOM 4331 O O . GLY B 1 237 ? 17.312 -20.125 -16.25 1 97.88 237 GLY B O 1
ATOM 4332 N N . TYR B 1 238 ? 16.578 -22.047 -17 1 98 238 TYR B N 1
ATOM 4333 C CA . TYR B 1 238 ? 16.156 -22.516 -15.688 1 98 238 TYR B CA 1
ATOM 4334 C C . TYR B 1 238 ? 17.312 -22.531 -14.703 1 98 238 TYR B C 1
ATOM 4336 O O . TYR B 1 238 ? 17.125 -22.312 -13.508 1 98 238 TYR B O 1
ATOM 4344 N N . GLU B 1 239 ? 18.547 -22.797 -15.172 1 97.69 23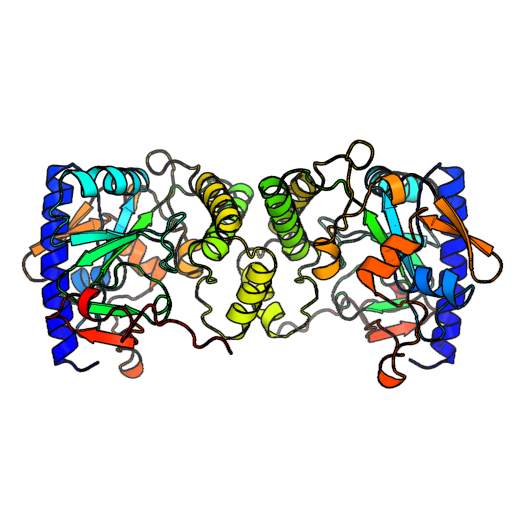9 GLU B N 1
ATOM 4345 C CA . GLU B 1 239 ? 19.688 -22.844 -14.273 1 97.69 239 GLU B CA 1
ATOM 4346 C C . GLU B 1 239 ? 19.953 -21.484 -13.625 1 97.69 239 GLU B C 1
ATOM 4348 O O . GLU B 1 239 ? 20.141 -21.406 -12.414 1 97.69 239 GLU B O 1
ATOM 4353 N N . ARG B 1 240 ? 20.016 -20.547 -14.492 1 97.19 240 ARG B N 1
ATOM 4354 C CA . ARG B 1 240 ? 20.203 -19.188 -13.977 1 97.19 240 ARG B CA 1
ATOM 4355 C C . ARG B 1 240 ? 19.078 -18.797 -13.023 1 97.19 240 ARG B C 1
ATOM 4357 O O . ARG B 1 240 ? 19.328 -18.219 -11.961 1 97.19 240 ARG B O 1
ATOM 4364 N N . TYR B 1 241 ? 17.906 -19.062 -13.406 1 96.69 241 TYR B N 1
ATOM 4365 C CA . TYR B 1 241 ? 16.719 -18.766 -12.594 1 96.69 241 TYR B CA 1
ATOM 4366 C C . TYR B 1 241 ? 16.828 -19.422 -11.219 1 96.69 241 TYR B C 1
ATOM 4368 O O . TYR B 1 241 ? 16.656 -18.75 -10.195 1 96.69 241 TYR B O 1
ATOM 4376 N N . LEU B 1 242 ? 17.172 -20.672 -11.133 1 96.69 242 LEU B N 1
ATOM 4377 C CA . LEU B 1 242 ? 17.25 -21.422 -9.883 1 96.69 242 LEU B CA 1
ATOM 4378 C C . LEU B 1 242 ? 18.391 -20.891 -9.008 1 96.69 242 LEU B C 1
ATOM 4380 O O . LEU B 1 242 ? 18.234 -20.766 -7.793 1 96.69 242 LEU B O 1
ATOM 4384 N N . ARG B 1 243 ? 19.469 -20.609 -9.617 1 96.12 243 ARG B N 1
ATOM 4385 C CA . ARG B 1 243 ? 20.609 -20.109 -8.859 1 96.12 243 ARG B CA 1
ATOM 4386 C C . ARG B 1 243 ? 20.297 -18.75 -8.25 1 96.12 243 ARG B C 1
ATOM 4388 O O . ARG B 1 243 ? 20.688 -18.453 -7.125 1 96.12 243 ARG B O 1
ATOM 4395 N N . LEU B 1 244 ? 19.625 -17.984 -9.023 1 94 244 LEU B N 1
ATOM 4396 C CA . LEU B 1 244 ? 19.281 -16.641 -8.57 1 94 244 LEU B CA 1
ATOM 4397 C C . LEU B 1 244 ? 18.328 -16.703 -7.371 1 94 244 LEU B C 1
ATOM 4399 O O . LEU B 1 244 ? 18.469 -15.922 -6.434 1 94 244 LEU B O 1
ATOM 4403 N N . ILE B 1 245 ? 17.484 -17.578 -7.352 1 91.69 245 ILE B N 1
ATOM 4404 C CA . ILE B 1 245 ? 16.438 -17.625 -6.336 1 91.69 245 ILE B CA 1
ATOM 4405 C C . ILE B 1 245 ? 16.891 -18.469 -5.152 1 91.69 245 ILE B C 1
ATOM 4407 O O . ILE B 1 245 ? 16.688 -18.109 -3.996 1 91.69 245 ILE B O 1
ATOM 4411 N N . TRP B 1 246 ? 17.609 -19.594 -5.402 1 92.25 246 TRP B N 1
ATOM 4412 C CA . TRP B 1 246 ? 17.844 -20.562 -4.332 1 92.25 246 TRP B CA 1
ATOM 4413 C C . TRP B 1 246 ? 19.328 -20.766 -4.098 1 92.25 246 TRP B C 1
ATOM 4415 O O . TRP B 1 246 ? 19.734 -21.469 -3.164 1 92.25 246 TRP B O 1
ATOM 4425 N N . GLY B 1 247 ? 20.141 -20.156 -4.91 1 94.69 247 GLY B N 1
ATOM 4426 C CA . GLY B 1 247 ? 21.562 -20.453 -4.805 1 94.69 247 GLY B CA 1
ATOM 4427 C C . GLY B 1 247 ? 21.922 -21.859 -5.215 1 94.69 247 GLY B C 1
ATOM 4428 O O . GLY B 1 247 ? 21.641 -22.281 -6.344 1 94.69 247 GLY B O 1
ATOM 4429 N N . ASP B 1 248 ? 22.469 -22.641 -4.266 1 95.69 248 ASP B N 1
ATOM 4430 C CA . ASP B 1 248 ? 22.781 -24.031 -4.539 1 95.69 248 ASP B CA 1
ATOM 4431 C C . ASP B 1 248 ? 21.547 -24.922 -4.379 1 95.69 248 ASP B C 1
ATOM 4433 O O . ASP B 1 248 ? 21.406 -25.641 -3.387 1 95.69 248 ASP B O 1
ATOM 4437 N N . TYR B 1 249 ? 20.828 -24.984 -5.457 1 94.69 249 TYR B N 1
ATOM 4438 C CA . TYR B 1 249 ? 19.547 -25.672 -5.434 1 94.69 249 TYR B CA 1
ATOM 4439 C C . TYR B 1 249 ? 19.75 -27.188 -5.484 1 94.69 249 TYR B C 1
ATOM 4441 O O . TYR B 1 249 ? 18.812 -27.953 -5.234 1 94.69 249 TYR B O 1
ATOM 4449 N N . MET B 1 250 ? 20.938 -27.688 -5.754 1 95.88 250 MET B N 1
ATOM 4450 C CA . MET B 1 250 ? 21.219 -29.125 -5.785 1 95.88 250 MET B CA 1
ATOM 4451 C C . MET B 1 250 ? 21.406 -29.672 -4.375 1 95.88 250 MET B C 1
ATOM 4453 O O . MET B 1 250 ? 21.312 -30.875 -4.156 1 95.88 250 MET B O 1
ATOM 4457 N N . GLN B 1 251 ? 21.703 -28.672 -3.477 1 94.44 251 GLN B N 1
ATOM 4458 C CA . GLN B 1 251 ? 21.828 -29.062 -2.078 1 94.44 251 GLN B CA 1
ATOM 4459 C C . GLN B 1 251 ? 20.469 -29.25 -1.422 1 94.44 251 GLN B C 1
ATOM 4461 O O . GLN B 1 251 ? 19.594 -28.391 -1.546 1 94.44 251 GLN B O 1
ATOM 4466 N N . LEU B 1 252 ? 20.328 -30.375 -0.711 1 93.5 252 LEU B N 1
ATOM 4467 C CA . LEU B 1 252 ? 19.078 -30.609 0 1 93.5 252 LEU B CA 1
ATOM 4468 C C . LEU B 1 252 ? 18.938 -29.688 1.199 1 93.5 252 LEU B C 1
ATOM 4470 O O . LEU B 1 252 ? 19.922 -29.406 1.895 1 93.5 252 LEU B O 1
ATOM 4474 N N . PRO B 1 253 ? 17.719 -29.203 1.362 1 92.31 253 PRO B N 1
ATOM 4475 C CA . PRO B 1 253 ? 17.531 -28.422 2.592 1 92.31 253 PRO B CA 1
ATOM 4476 C C . PRO B 1 253 ? 17.656 -29.281 3.852 1 92.31 253 PRO B C 1
ATOM 4478 O O . PRO B 1 253 ? 17.578 -30.5 3.783 1 92.31 253 PRO B O 1
ATOM 4481 N N . PRO B 1 254 ? 17.906 -28.578 4.965 1 92 254 PRO B N 1
ATOM 4482 C CA . PRO B 1 254 ? 17.922 -29.344 6.223 1 92 254 PRO B CA 1
ATOM 4483 C C . PRO B 1 254 ? 16.625 -30.125 6.449 1 92 254 PRO B C 1
ATOM 4485 O O . PRO B 1 254 ? 15.562 -29.719 5.98 1 92 254 PRO B O 1
ATOM 4488 N N . VAL B 1 255 ? 16.75 -31.25 7.16 1 90.81 255 VAL B N 1
ATOM 4489 C CA . VAL B 1 255 ? 15.656 -32.188 7.348 1 90.81 255 VAL B CA 1
ATOM 4490 C C . VAL B 1 255 ? 14.453 -31.5 7.969 1 90.81 255 VAL B C 1
ATOM 4492 O O . VAL B 1 255 ? 13.305 -31.766 7.602 1 90.81 255 VAL B O 1
ATOM 4495 N N . GLU B 1 256 ? 14.711 -30.594 8.812 1 90 256 GLU B N 1
ATOM 4496 C CA . GLU B 1 256 ? 13.648 -29.891 9.516 1 90 256 GLU B CA 1
ATOM 4497 C C . GLU B 1 256 ? 12.828 -29.016 8.562 1 90 256 GLU B C 1
ATOM 4499 O O . GLU B 1 256 ? 11.688 -28.656 8.867 1 90 256 GLU B O 1
ATOM 4504 N N . GLN B 1 257 ? 13.375 -28.766 7.332 1 88.69 257 GLN B N 1
ATOM 4505 C CA . GLN B 1 257 ? 12.703 -27.906 6.359 1 88.69 257 GLN B CA 1
ATOM 4506 C C . GLN B 1 257 ? 12.055 -28.734 5.254 1 88.69 257 GLN B C 1
ATOM 4508 O O . GLN B 1 257 ? 11.43 -28.188 4.344 1 88.69 257 GLN B O 1
ATOM 4513 N N . ARG B 1 258 ? 12.148 -29.953 5.41 1 89.25 258 ARG B N 1
ATOM 4514 C CA . ARG B 1 258 ? 11.578 -30.859 4.406 1 89.25 258 ARG B CA 1
ATOM 4515 C C . ARG B 1 258 ? 10.148 -31.234 4.762 1 89.25 258 ARG B C 1
ATOM 4517 O O . ARG B 1 258 ? 9.852 -32.406 4.984 1 89.25 258 ARG B O 1
ATOM 4524 N N . VAL B 1 259 ? 9.344 -30.203 4.801 1 82.69 259 VAL B N 1
ATOM 4525 C CA . VAL B 1 259 ? 7.945 -30.375 5.16 1 82.69 259 VAL B CA 1
ATOM 4526 C C . VAL B 1 259 ? 7.055 -29.781 4.074 1 82.69 259 VAL B C 1
ATOM 4528 O O . VAL B 1 259 ? 7.492 -28.906 3.318 1 82.69 259 VAL B O 1
ATOM 4531 N N . ALA B 1 260 ? 5.828 -30.312 4.047 1 76.81 260 ALA B N 1
ATOM 4532 C CA . ALA B 1 260 ? 4.855 -29.781 3.094 1 76.81 260 ALA B CA 1
ATOM 4533 C C . ALA B 1 260 ? 4.605 -28.297 3.334 1 76.81 260 ALA B C 1
ATOM 4535 O O . ALA B 1 260 ? 4.598 -27.844 4.48 1 76.81 260 ALA B O 1
ATOM 4536 N N . LYS B 1 261 ? 4.363 -27.531 2.248 1 73.38 261 LYS B N 1
ATOM 4537 C CA . LYS B 1 261 ? 4.23 -26.078 2.324 1 73.38 261 LYS B CA 1
ATOM 4538 C C . LYS B 1 261 ? 2.762 -25.672 2.375 1 73.38 261 LYS B C 1
ATOM 4540 O O . LYS B 1 261 ? 2.439 -24.562 2.83 1 73.38 261 LYS B O 1
ATOM 4545 N N . HIS B 1 262 ? 1.973 -26.562 2.025 1 74.94 262 HIS B N 1
ATOM 4546 C CA . HIS B 1 262 ? 0.572 -26.156 1.969 1 74.94 262 HIS B CA 1
ATOM 4547 C C . HIS B 1 262 ? -0.059 -26.156 3.357 1 74.94 262 HIS B C 1
ATOM 4549 O O . HIS B 1 262 ? 0.288 -26.984 4.199 1 74.94 262 HIS B O 1
ATOM 4555 N N . ASP B 1 263 ? -0.969 -25.141 3.475 1 80.69 263 ASP B N 1
ATOM 4556 C CA . ASP B 1 263 ? -1.743 -25.016 4.707 1 80.69 263 ASP B CA 1
ATOM 4557 C C . ASP B 1 263 ? -3.209 -25.375 4.473 1 80.69 263 ASP B C 1
ATOM 4559 O O . ASP B 1 263 ? -4.07 -24.5 4.43 1 80.69 263 ASP B O 1
ATOM 4563 N N . ALA B 1 264 ? -3.443 -26.641 4.355 1 88.5 264 ALA B N 1
ATOM 4564 C CA . ALA B 1 264 ? -4.797 -27.141 4.125 1 88.5 264 ALA B CA 1
ATOM 4565 C C . ALA B 1 264 ? -5.504 -27.438 5.441 1 88.5 264 ALA B C 1
ATOM 4567 O O . ALA B 1 264 ? -4.914 -28.031 6.352 1 88.5 264 ALA B O 1
ATOM 4568 N N . VAL B 1 265 ? -6.742 -27.016 5.504 1 90.88 265 VAL B N 1
ATOM 4569 C CA . VAL B 1 265 ? -7.527 -27.297 6.699 1 90.88 265 VAL B CA 1
ATOM 4570 C C . VAL B 1 265 ? -8.242 -28.641 6.551 1 90.88 265 VAL B C 1
ATOM 4572 O O . VAL B 1 265 ? -8.57 -29.297 7.547 1 90.88 265 VAL B O 1
ATOM 4575 N N . PHE B 1 266 ? -8.555 -28.953 5.336 1 94.44 266 PHE B N 1
ATOM 4576 C CA . PHE B 1 266 ? -9.242 -30.203 5.055 1 94.44 266 PHE B CA 1
ATOM 4577 C C . PHE B 1 266 ? -8.914 -30.703 3.65 1 94.44 266 PHE B C 1
ATOM 4579 O O . PHE B 1 266 ? -8.852 -29.906 2.707 1 94.44 266 PHE B O 1
ATOM 4586 N N . ALA B 1 267 ? -8.688 -32.094 3.551 1 95.56 267 ALA B N 1
ATOM 4587 C CA . ALA B 1 267 ? -8.414 -32.656 2.244 1 95.56 267 ALA B CA 1
ATOM 4588 C C . ALA B 1 267 ? -9.062 -34.031 2.111 1 95.56 267 ALA B C 1
ATOM 4590 O O . ALA B 1 267 ? -9.023 -34.844 3.049 1 95.56 267 ALA B O 1
ATOM 4591 N N . ASP B 1 268 ? -9.766 -34.219 1.079 1 97.06 268 ASP B N 1
ATOM 4592 C CA . ASP B 1 268 ? -10.336 -35.469 0.64 1 97.06 268 ASP B CA 1
ATOM 4593 C C . ASP B 1 268 ? -10.203 -35.656 -0.871 1 97.06 268 ASP B C 1
ATOM 4595 O O . ASP B 1 268 ? -10.984 -35.094 -1.64 1 97.06 268 ASP B O 1
ATOM 4599 N N . LEU B 1 269 ? -9.281 -36.531 -1.288 1 97.31 269 LEU B N 1
ATOM 4600 C CA . LEU B 1 269 ? -8.906 -36.625 -2.695 1 97.31 269 LEU B CA 1
ATOM 4601 C C . LEU B 1 269 ? -9.859 -37.531 -3.465 1 97.31 269 LEU B C 1
ATOM 4603 O O . LEU B 1 269 ? -9.672 -37.75 -4.66 1 97.31 269 LEU B O 1
ATOM 4607 N N . HIS B 1 270 ? -10.859 -37.969 -2.85 1 97.62 270 HIS B N 1
ATOM 4608 C CA . HIS B 1 270 ? -11.742 -38.938 -3.484 1 97.62 270 HIS B CA 1
ATOM 4609 C C . HIS B 1 270 ? -13.188 -38.438 -3.484 1 97.62 270 HIS B C 1
ATOM 4611 O O . HIS B 1 270 ? -14.078 -39.125 -3.984 1 97.62 270 HIS B O 1
ATOM 4617 N N . THR B 1 271 ? -13.398 -37.312 -2.887 1 97.94 271 THR B N 1
ATOM 4618 C CA . THR B 1 271 ? -14.742 -36.719 -2.828 1 97.94 271 THR B CA 1
ATOM 4619 C C . THR B 1 271 ? -14.734 -35.281 -3.336 1 97.94 271 THR B C 1
ATOM 4621 O O . THR B 1 271 ? -13.883 -34.5 -2.941 1 97.94 271 THR B O 1
ATOM 4624 N N . PRO B 1 272 ? -15.719 -34.969 -4.207 1 98.06 272 PRO B N 1
ATOM 4625 C CA . PRO B 1 272 ? -15.805 -33.594 -4.711 1 98.06 272 PRO B CA 1
ATOM 4626 C C . PRO B 1 272 ? -16.031 -32.562 -3.602 1 98.06 272 PRO B C 1
ATOM 4628 O O . PRO B 1 272 ? -16.781 -32.844 -2.652 1 98.06 272 PRO B O 1
ATOM 4631 N N . TYR B 1 273 ? -15.453 -31.391 -3.775 1 97.69 273 TYR B N 1
ATOM 4632 C CA . TYR B 1 273 ? -15.484 -30.359 -2.742 1 97.69 273 TYR B CA 1
ATOM 4633 C C . TYR B 1 273 ? -16.906 -29.906 -2.479 1 97.69 273 TYR B C 1
ATOM 4635 O O . TYR B 1 273 ? -17.25 -29.5 -1.359 1 97.69 273 TYR B O 1
ATOM 4643 N N . LYS B 1 274 ? -17.75 -29.953 -3.48 1 97.38 274 LYS B N 1
ATOM 4644 C CA . LYS B 1 274 ? -19.125 -29.469 -3.357 1 97.38 274 LYS B CA 1
ATOM 4645 C C . LYS B 1 274 ? -19.875 -30.219 -2.264 1 97.38 274 LYS B C 1
ATOM 4647 O O . LYS B 1 274 ? -20.812 -29.672 -1.662 1 97.38 274 LYS B O 1
ATOM 4652 N N . GLU B 1 275 ? -19.469 -31.375 -1.978 1 97.5 275 GLU B N 1
ATOM 4653 C CA . GLU B 1 275 ? -20.125 -32.188 -0.967 1 97.5 275 GLU B CA 1
ATOM 4654 C C . GLU B 1 275 ? -19.859 -31.672 0.438 1 97.5 275 GLU B C 1
ATOM 4656 O O . GLU B 1 275 ? -20.531 -32.062 1.395 1 97.5 275 GLU B O 1
ATOM 4661 N N . TYR B 1 276 ? -18.922 -30.812 0.499 1 96.94 276 TYR B N 1
ATOM 4662 C CA . TYR B 1 276 ? -18.5 -30.391 1.831 1 96.94 276 TYR B CA 1
ATOM 4663 C C . TYR B 1 276 ? -18.906 -28.938 2.084 1 96.94 276 TYR B C 1
ATOM 4665 O O . TYR B 1 276 ? -18.5 -28.344 3.09 1 96.94 276 TYR B O 1
ATOM 4673 N N . LYS B 1 277 ? -19.609 -28.328 1.175 1 96.06 277 LYS B N 1
ATOM 4674 C CA . LYS B 1 277 ? -20.062 -26.953 1.364 1 96.06 277 LYS B CA 1
ATOM 4675 C C . LYS B 1 277 ? -20.891 -26.812 2.639 1 96.06 277 LYS B C 1
ATOM 4677 O O . LYS B 1 277 ? -21.781 -27.625 2.893 1 96.06 277 LYS B O 1
ATOM 4682 N N . GLY B 1 278 ? -20.609 -25.781 3.426 1 95.62 278 GLY B N 1
ATOM 4683 C CA . GLY B 1 278 ? -21.328 -25.578 4.668 1 95.62 278 GLY B CA 1
ATOM 4684 C C . GLY B 1 278 ? -20.828 -26.453 5.805 1 95.62 278 GLY B C 1
ATOM 4685 O O . GLY B 1 278 ? -21.281 -26.312 6.945 1 95.62 278 GLY B O 1
ATOM 4686 N N . ILE B 1 279 ? -19.938 -27.359 5.469 1 95.06 279 ILE B N 1
ATOM 4687 C CA . ILE B 1 279 ? -19.391 -28.281 6.461 1 95.06 279 ILE B CA 1
ATOM 4688 C C . ILE B 1 279 ? -17.938 -27.906 6.766 1 95.06 279 ILE B C 1
ATOM 4690 O O . ILE B 1 279 ? -17.609 -27.516 7.891 1 95.06 279 ILE B O 1
ATOM 4694 N N . HIS B 1 280 ? -17.156 -27.891 5.648 1 94.06 280 HIS B N 1
ATOM 4695 C CA . HIS B 1 280 ? -15.742 -27.625 5.848 1 94.06 280 HIS B CA 1
ATOM 4696 C C . HIS B 1 280 ? -15.344 -26.281 5.234 1 94.06 280 HIS B C 1
ATOM 4698 O O . HIS B 1 280 ? -14.25 -25.781 5.496 1 94.06 280 HIS B O 1
ATOM 4704 N N . TYR B 1 281 ? -16.172 -25.75 4.367 1 91.81 281 TYR B N 1
ATOM 4705 C CA . TYR B 1 281 ? -15.938 -24.422 3.83 1 91.81 281 TYR B CA 1
ATOM 4706 C C . TYR B 1 281 ? -17.25 -23.656 3.654 1 91.81 281 TYR B C 1
ATOM 4708 O O . TYR B 1 281 ? -18.328 -24.25 3.725 1 91.81 281 TYR B O 1
ATOM 4716 N N . ALA B 1 282 ? -17.109 -22.281 3.498 1 92.56 282 ALA B N 1
ATOM 4717 C CA . ALA B 1 282 ? -18.281 -21.406 3.322 1 92.56 282 ALA B CA 1
ATOM 4718 C C . ALA B 1 282 ? -19.312 -21.672 4.402 1 92.56 282 ALA B C 1
ATOM 4720 O O . ALA B 1 282 ? -20.5 -21.828 4.105 1 92.56 282 ALA B O 1
ATOM 4721 N N . LYS B 1 283 ? -18.812 -21.75 5.539 1 87.5 283 LYS B N 1
ATOM 4722 C CA . LYS B 1 283 ? -19.734 -21.969 6.637 1 87.5 283 LYS B CA 1
ATOM 4723 C C . LYS B 1 283 ? -20.5 -20.688 6.984 1 87.5 283 LYS B C 1
ATOM 4725 O O . LYS B 1 283 ? -19.922 -19.594 6.93 1 87.5 283 LYS B O 1
ATOM 4730 N N . LYS B 1 284 ? -21.766 -20.656 7.176 1 67.75 284 LYS B N 1
ATOM 4731 C CA . LYS B 1 284 ? -22.578 -19.516 7.574 1 67.75 284 LYS B CA 1
ATOM 4732 C C . LYS B 1 284 ? -22.156 -18.984 8.945 1 67.75 284 LYS B C 1
ATOM 4734 O O . LYS B 1 284 ? -21.953 -19.766 9.875 1 67.75 284 LYS B O 1
ATOM 4739 N N . GLU B 1 285 ? -21.422 -17.938 9.016 1 54.12 285 GLU B N 1
ATOM 4740 C CA . GLU B 1 285 ? -21.125 -17.344 10.312 1 54.12 285 GLU B CA 1
ATOM 4741 C C . GLU B 1 285 ? -22.375 -17.297 11.195 1 54.12 285 GLU B C 1
ATOM 4743 O O . GLU B 1 285 ? -23.453 -16.938 10.719 1 54.12 285 GLU B O 1
ATOM 4748 N N . ALA B 1 286 ? -22.484 -17.906 12.406 1 40.41 286 ALA B N 1
ATOM 4749 C CA . ALA B 1 286 ? -23.422 -17.5 13.445 1 40.41 286 ALA B CA 1
ATOM 4750 C C . ALA B 1 286 ? -23.297 -16 13.727 1 40.41 286 ALA B C 1
ATOM 4752 O O . ALA B 1 286 ? -22.188 -15.484 13.891 1 40.41 286 ALA B O 1
ATOM 4753 N N . GLN B 1 287 ? -24.203 -15.102 13.078 1 29.45 287 GLN B N 1
ATOM 4754 C CA . GLN B 1 287 ? -24.297 -13.75 13.617 1 29.45 287 GLN B CA 1
ATOM 4755 C C . GLN B 1 287 ? -24.031 -13.734 15.117 1 29.45 287 GLN B C 1
ATOM 4757 O O . GLN B 1 287 ? -24.641 -14.492 15.875 1 29.45 287 GLN B O 1
ATOM 4762 N N . PRO B 1 288 ? -22.797 -13.211 15.344 1 31.38 288 PRO B N 1
ATOM 4763 C CA . PRO B 1 288 ? -22.922 -12.938 16.781 1 31.38 288 PRO B CA 1
ATOM 4764 C C . PRO B 1 288 ? -24.125 -12.039 17.094 1 31.38 288 PRO B C 1
ATOM 4766 O O . PRO B 1 288 ? -24.562 -11.258 16.25 1 31.38 288 PRO B O 1
#

Organism: Veillonella parvula (NCBI:txid29466)

Sequence (576 aa):
MSTSMTKEIQEKELNMLLYFKEFCDKHNLRFYLCGGGLIGAIRHNGFIPWDDDLDLFMPRPDYEKLAKLW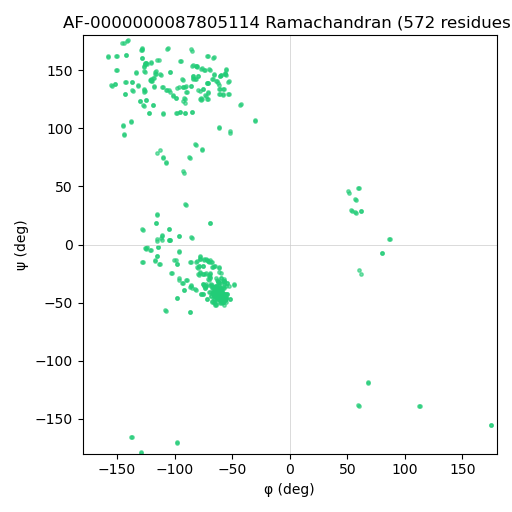PKYADTERFTYCRTDRNHIYHDAGASIRDNNTTFINRHSMHEDVCHGLALEIMPIDGCAPGKISRALQLMWAMTFALFNAQRLPDNKGPTYRALAGYIYKIFSSQSIRYHIWRFAEKRMTQYDFDTSDECTELIGSLKGMKLRHPREDFASVVYKDFEGHQIPVMKGYERYLRLIWGDYMQLPPVEQRVAKHDAVFADLHTPYKEYKGIHYAKKEAQPMSTSMTKEIQEKELNMLLYFKEFCDKHNLRFYLCGGGLIGAIRHNGFIPWDDDLDLFMPRPDYEKLAKLWPKYADTERFTYCRTDRNHIYHDAGASIRDNNTTFINRHSMHEDVCHGLALEIMPIDGCAPGKISRALQLMWAMTFALFNAQRLPDNKGPTYRALAGYIYKIFSSQSIRYHIWRFAEKRMTQYDFDTSDECTELIGSLKGMKLRHPREDFASVVYKDFEGHQIPVMKGYERYLRLIWGDYMQLPPVEQRVAKHDAVFADLHTPYKEYKGIHYAKKEAQP

Solvent-accessible surface area (backbone atoms only — not comparable to full-atom values): 30399 Å² total; per-residue (Å²): 134,56,71,67,55,36,51,51,48,44,53,52,49,47,54,51,48,53,53,49,49,52,51,26,62,74,67,74,44,64,56,20,45,28,71,64,36,34,50,9,28,74,72,60,40,15,70,41,88,49,51,64,66,48,42,31,34,17,47,41,72,39,45,56,46,45,69,62,45,43,82,75,72,50,63,55,83,49,42,36,85,45,58,54,52,83,86,38,63,53,48,40,74,43,36,29,43,21,32,47,54,13,19,35,32,38,60,82,31,29,70,36,89,62,91,32,21,45,61,42,39,36,36,53,35,32,13,35,55,89,45,76,60,52,31,52,51,31,50,52,24,25,50,47,19,29,41,46,54,18,64,40,62,60,81,42,88,42,69,49,49,48,50,50,50,48,49,53,38,64,73,50,64,46,58,68,51,30,41,54,52,19,52,51,22,47,54,59,36,54,66,36,49,47,92,77,31,72,29,21,26,32,60,63,64,41,59,72,52,40,72,44,78,38,62,29,71,30,61,70,45,68,41,71,40,47,38,74,87,36,79,41,45,23,37,57,34,45,65,62,54,43,37,70,74,60,45,67,67,85,55,78,71,58,76,91,66,64,54,61,80,76,62,63,75,45,74,38,80,79,41,37,32,76,79,35,60,58,74,76,25,33,51,79,74,76,78,124,132,56,71,69,55,36,51,52,48,44,53,53,49,48,54,50,48,53,52,49,49,52,52,27,62,76,67,74,42,63,57,19,44,28,71,63,36,35,50,8,28,75,73,59,41,16,71,40,87,50,51,66,68,47,41,32,35,17,48,40,73,38,45,56,48,45,70,63,45,42,82,75,69,50,62,55,82,48,42,36,81,43,58,54,52,84,86,38,64,53,48,41,75,45,36,28,44,21,33,47,53,13,18,36,33,38,60,81,32,28,69,37,89,62,90,32,20,44,62,40,38,37,36,54,34,31,14,36,54,88,44,75,60,53,30,50,51,30,50,53,23,26,50,48,19,30,40,47,53,18,63,40,62,59,80,44,88,42,70,49,49,47,50,51,50,48,50,53,38,62,73,49,63,46,59,67,52,30,40,54,52,20,51,51,22,46,54,59,35,55,64,36,50,46,90,77,32,71,28,21,26,32,61,64,65,42,59,73,53,40,72,42,77,37,61,27,71,30,60,73,45,68,41,71,38,48,37,73,88,36,80,42,46,23,37,57,33,45,66,61,53,43,36,72,75,58,46,66,68,85,56,78,73,59,74,91,66,63,53,61,79,74,64,62,75,46,75,38,80,79,41,38,33,77,80,35,61,58,73,76,25,34,49,80,74,76,77,124

pLDDT: mean 91.61, std 11.55, range [29.27, 98.88]

Foldseek 3Di:
DDLVVLVVLQVVVVVVQVLVVVVCVVVVFDKAWDDQQLLCLVQVLAHDSFERATEMEGAPVSQVVCVVVCVPPPPCVFWPKDDFALQFAPLFLWIWIFGQFWAWAAPLAQQTPDFGGSIHTYFYKAFADDDPVLNVLLLVLLQLLSCLRSVFGAPDPDPVRNVVSVVVCVVVVDSNSSNVRNVVSVCSNRVHHLVPHQWIAGSGHHPLRRPDIGGSQQQNDWDWTRYPNDTDTHGNNVVVVCCSRPNPSSDDDPPVPSHYDGRTPDIGGRGGNVVCDCPRGSPDPPPD/DDLVVLVVLQVVVVVVQVLVVVVCVVVVFDKAWDDQQLLCLVQVLAHDSFERATEMEGAPVSQVVCVVVCVPPPPCVFWPKDDFALQFAPLFLFIWIFGQFWAWAAPLAQQTPDFGGSIHTYFYKAFADDDPVLNVLLLVLLQLLSCLRSVFGAPDPDPVRNVVSVVVCVVVVDSNSSNVRNVVSVCSNRVHHLVPHQWIAGSGHHPLRRPDIGGSQQQNDWDWTRYPNDTDTHGNNVVVVCCSRPNPSSDDDPPVPSHYDGRTPDIGGRGGNVVCDCPRGSPPPPPD

InterPro domains:
  IPR007074 LicD/FKTN/FKRP, nucleotidyltransferase domain [PF04991] (24-246)

Nearest PDB structures (foldseek):
  6l7u-assembly1_A  TM=7.370E-01  e=8.964E-07  Homo sapiens
  6l7t-assembly1_D  TM=7.569E-01  e=3.660E-06  Homo sapiens
  6kal-assembly1_A  TM=7.401E-01  e=3.070E-06  Homo sapiens
  6l7s-assembly1_C  TM=7.447E-01  e=5.850E-06  Homo sapiens
  6l7u-assembly1_D  TM=7.686E-01  e=1.409E-05  Homo sapiens

Secondary structure (DSSP, 8-state):
--HHHHHHHHHHHHHHHHHHHHHHHHHT---EEEHHHHHHHHHHSS--TT----EEEEEHHHHHHHHHHHHHHS-TTTEEEEE--SS---S-SSEEEEETTSEEEEGGGTTS-S--SEEEEEEEEEEPPSSHHHHHHHHHHHHHHIIIIISS-SS--SHHHHHHHHHHHHHT--HHHHHHHHHHHHHHHT-S-TTT-SEEEE-SS-HHHHH--EEGGGGSSEEEEEETTEEEEEETTHHHHHHHHHSSTTSPPPGGG-S----EEEEETTS-GGGGBTTTBS------/--HHHHHHHHHHHHHHHHHHHHHHHHHT---EEEHHHHHHHHHHSS--TT----EEEEEHHHHHHHHHHHHHHS-TTTEEEEE--SS---S-SSEEEEETTSEEEEGGGTTS-S--SEEEEEEEEEEPPSSHHHHHHHHHHHHHHIIIIISS-SS--SHHHHHHHHHHHHHT--HHHHHHHHHHHHHHHT-S-TTT-SEEEE-SS-HHHHH--EEGGGGSSEEEEEETTEEEEEETTHHHHHHHHHSSTTSPPPGGG-S----EEEEETTS-GGGGBTTTBS------

Radius of gyration: 28.45 Å; Cα contacts (8 Å, |Δi|>4): 1070; chains: 2; bounding box: 53×82×62 Å